Protein 7R63 (pdb70)

CATH classification: 2.60.40.10

Foldseek 3Di:
DKAKAKDFADEEEAQAKIKIKIAIDDPDLLQKKKFKWWADPPDDIGGAKIDHNDPDAIDGPPVQPPQWHWDDDVVRSMIMIIGGRDDQVNWGFMKMAIAGRPDDDPDSVPGPYIHPTGTHGYDNPPPD/DKAWAKDFADEAEQQAKTKIKIAIDDPDLLQKKKWKWWADPPDDIGTAKIDANDPDAIDGDPVQPPQWHWDDDVVRSMIMIIGGNDDQVNWTFMKMAIAGNPDDDDDPVPRPYIHPTHTHGYDND/DKAWAKDWADEAEQQAKIKIKIAIDDPPLLQKKKFKWWADPPGDIGGAWIDANDPDAIDGDPVQPPQWHWDDDVVRSMIMIIGGRDDQVPFTFMKMAIAGRVDDDDDPVPRPYIHPTGGHGYDNPCVVPD/DKAWAKDFAAEEEQQAKTKIKIAIDDPDLLQKKKWKWWADPPGDIGTAWIDHNDPDAIDGDPVQPPQWHWDDDVVRSMIMIIGGNDDQVNWTFMKMAIAGNPDDDPDPVPRPYIHPTGTHGYDNDDGDDD

B-factor: mean 37.01, std 14.32, range [17.9, 124.58]

Sequence (513 aa):
QVQLQESGGGLVQTGGSLRLSCKASGRAFARYDLAWSRQAPGKQREFVASIGVTRNPPYYSGSVKGRFTVSRDNAKETVYLQMNDLKPEDSAVYYCAAKDASVTVATIEDYPYWGRGTQVTVSSENLYQVQLQESGGGLVQTGGSLRLSCKASGRAFARYDLAWSRQAPGKQREFVASIGVTRNPPYYSGSVKGRFTVSRDNAKETVYLQMNDDLKPEDSAVYYCAAKDASVTVATIEDYPYWGRGTQVTVSSEQVQLQESGGGLVQTGGSLRLSCKASGRAFARYDLAWSRQAPGKQREFVASIGVTRNPPYYSGSVKGRFTVSRDNAKETVYLQMNDLKPEDSAVYYCAAKDASVTVATIEDYPYWGRGTQVTVSSENLYFQQVQLQESGGGLVQTGGSLRLSCKASGRAFARYDLAWSRQAPGKQREFVASIGVTRNPPYYSGSVKGRFTVSRDNAKETVYLQMNDLKPEDSAVYYCAAKDASVTVATIEDYPYWGRGTQVTVSSENLYFQ

Nearest PDB structures (foldseek):
  7r63-assembly2_B  TM=1.004E+00  e=4.315E-25  Lama glama
  4qlr-assembly1_A  TM=9.001E-01  e=5.829E-18  Lama glama
  4uu9-assembly2_H  TM=8.725E-01  e=6.731E-17  Homo sapiens
  7rxj-assembly2_H  TM=9.222E-01  e=9.151E-16  Homo sapiens
  7u2d-assembly1_H  TM=9.060E-01  e=1.077E-15  Homo sapiens

Secondary structure (DSSP, 8-state):
-EEEEEE--EEEETT--EEEEEEEEES-GGGEEEEEEEE-TTS--EEEEEE-SSSPPPEEETTTTTSEEEEEETTTTEEEEEE-S--GGG-EEEEEEEEETT---SSGGG-SEE---EEEEEE-S---/-EEEEEE--EEEETT--EEEEEEEEES-GGGEEEEEEEE-TTS--EEEEEE-SSSSPPEE-TTTTTTEEEEEETTTTEEEEEE-S--GGG-EEEEEEEEETT---SSGGG-SEE---EEEEEE--/-EEEEEE--EEEETT--EEEEEEEEES-GGGEEEEEEEE-TTS--EEEEEE-SSSSPPEE-TTTTTTEEEEEETTTTEEEEEE-S--GGG-EEEEEEEEETT---SSGGG-SEE---EEEEEE--GGGT-/--EEEEE--EEEETT--EEEEEEEESS-GGGEEEEEEEE-TTS--EEEEEE-SSSSPPEEETTTTTTEEEEEEGGGTEEEEEE-S--GGG-EEEEEEEEETT---SSGGG-SEE---EEEEEESS--S--

Radius of gyration: 26.01 Å; Cα contacts (8 Å, |Δi|>4): 1306; chains: 4; bounding box: 62×55×73 Å

Solvent-accessible surface area: 25889 Å² total; per-residue (Å²): 158,10,138,19,93,5,61,37,31,32,94,24,73,53,49,24,53,30,144,0,28,0,100,2,53,25,199,57,10,49,30,21,23,0,2,1,2,18,61,30,129,94,146,159,56,56,24,0,0,14,22,30,39,50,234,71,40,26,77,2,3,20,45,1,42,35,33,0,60,4,48,47,47,69,100,126,60,12,0,38,0,56,0,51,87,1,78,60,122,1,30,2,44,0,36,0,0,0,18,42,27,24,34,65,44,78,60,28,85,69,18,85,47,68,10,177,9,19,92,0,51,7,20,70,117,110,110,108,146,6,139,17,98,13,42,39,32,35,136,24,135,50,47,26,52,33,140,0,16,0,108,11,72,38,190,28,4,56,120,15,22,0,4,1,4,17,39,25,128,91,147,102,24,71,60,0,0,13,20,31,61,85,240,105,108,39,159,69,21,56,63,1,150,82,33,5,74,3,48,48,42,62,103,142,55,5,0,31,0,60,0,52,89,2,84,67,136,1,25,2,46,0,9,0,2,0,20,30,39,96,75,103,36,14,28,42,29,37,25,78,54,35,2,91,16,18,91,0,51,8,30,82,193,59,6,48,10,111,13,57,41,30,33,88,24,67,54,51,25,52,29,145,0,28,0,106,1,27,26,111,24,8,52,105,18,22,0,1,0,1,12,73,18,116,91,143,160,54,67,65,0,0,14,24,29,65,72,212,98,104,39,156,71,19,56,56,2,151,84,39,5,74,3,50,48,46,66,94,132,53,11,0,38,0,59,0,52,91,2,88,56,120,1,21,2,42,0,32,0,0,0,18,45,37,99,71,131,46,101,72,32,80,74,23,50,40,9,3,134,15,18,95,0,52,5,18,69,91,94,150,132,54,192,170,10,140,15,122,12,48,39,33,30,55,24,112,52,51,23,50,31,146,0,19,0,118,8,70,39,216,61,11,53,140,20,25,1,0,1,1,16,36,20,25,18,77,114,68,54,24,0,0,14,23,31,52,97,246,98,44,25,93,3,2,19,48,1,41,43,31,0,60,4,48,49,43,68,97,134,66,5,0,46,0,48,0,53,89,2,81,31,100,2,7,1,41,0,36,0,0,0,16,52,33,95,70,74,35,54,19,36,72,58,25,81,53,62,7,218,20,18,74,0,4,5,5,83,149,82,27,190,116,222

Structure (mmCIF, N/CA/C/O backbone):
data_7R63
#
_entry.id   7R63
#
_cell.length_a   77.745
_cell.length_b   82.474
_cell.length_c   170.700
_cell.angle_alpha   90.000
_cell.angle_beta   90.000
_cell.angle_gamma   90.000
#
_symmetry.space_group_name_H-M   'C 2 2 21'
#
loop_
_entity.id
_entity.type
_entity.pdbx_description
1 polymer 'Nanobody Nb82'
2 non-polymer 'SULFATE ION'
3 non-polymer 2-(2-METHOXYETHOXY)ETHANOL
4 non-polymer 'SODIUM ION'
5 non-polymer 'CHLORIDE ION'
6 water water
#
loop_
_atom_site.group_PDB
_atom_site.id
_atom_site.type_symbol
_atom_site.label_atom_id
_atom_site.label_alt_id
_atom_site.label_comp_id
_atom_site.label_asym_id
_atom_site.label_entity_id
_atom_site.label_seq_id
_atom_site.pdbx_PDB_ins_code
_atom_site.Cartn_x
_atom_site.Cartn_y
_atom_site.Cartn_z
_atom_site.occupancy
_atom_site.B_iso_or_equiv
_atom_site.auth_seq_id
_atom_site.auth_comp_id
_atom_site.auth_asym_id
_atom_site.auth_atom_id
_atom_site.pdbx_PDB_model_num
ATOM 1 N N . GLN A 1 1 ? 44.707 16.083 -36.590 1.00 62.50 1 GLN A N 1
ATOM 2 C CA . GLN A 1 1 ? 44.173 15.322 -37.750 1.00 61.61 1 GLN A CA 1
ATOM 3 C C . GLN A 1 1 ? 43.562 14.006 -37.270 1.00 55.37 1 GLN A C 1
ATOM 4 O O . GLN A 1 1 ? 44.307 13.169 -36.730 1.00 48.66 1 GLN A O 1
ATOM 10 N N . VAL A 1 2 ? 42.245 13.849 -37.441 1.00 52.02 2 VAL A N 1
ATOM 11 C CA . VAL A 1 2 ? 41.487 12.674 -36.919 1.00 44.21 2 VAL A CA 1
ATOM 12 C C . VAL A 1 2 ? 40.538 12.182 -38.014 1.00 37.67 2 VAL A C 1
ATOM 13 O O . VAL A 1 2 ? 39.946 13.013 -38.709 1.00 35.74 2 VAL A O 1
ATOM 17 N N . GLN A 1 3 ? 40.461 10.866 -38.174 1.00 34.55 3 GLN A N 1
ATOM 18 C CA . GLN A 1 3 ? 39.501 10.166 -39.056 1.00 38.93 3 GLN A CA 1
ATOM 19 C C . GLN A 1 3 ? 38.416 9.515 -38.201 1.00 33.79 3 GLN A C 1
ATOM 20 O O . GLN A 1 3 ? 38.760 8.903 -37.197 1.00 35.61 3 GLN A O 1
ATOM 26 N N . LEU A 1 4 ? 37.171 9.583 -38.650 1.00 33.40 4 LEU A N 1
ATOM 27 C CA . LEU A 1 4 ? 36.000 9.143 -37.854 1.00 31.79 4 LEU A CA 1
ATOM 28 C C . LEU A 1 4 ? 35.248 8.093 -38.658 1.00 29.29 4 LEU A C 1
ATOM 29 O O . LEU A 1 4 ? 35.180 8.239 -39.858 1.00 26.94 4 LEU A O 1
ATOM 34 N N . GLN A 1 5 ? 34.762 7.061 -37.996 1.00 28.74 5 GLN A N 1
ATOM 35 C CA . GLN A 1 5 ? 33.922 6.030 -38.625 1.00 30.85 5 GLN A CA 1
ATOM 36 C C . GLN A 1 5 ? 32.786 5.659 -37.669 1.00 26.43 5 GLN A C 1
ATOM 37 O O . GLN A 1 5 ? 33.092 5.158 -36.588 1.00 27.17 5 GLN A O 1
ATOM 43 N N . GLU A 1 6 ? 31.543 5.889 -38.103 1.00 27.38 6 GLU A N 1
ATOM 44 C CA . GLU A 1 6 ? 30.307 5.539 -37.343 1.00 25.53 6 GLU A CA 1
ATOM 45 C C . GLU A 1 6 ? 30.030 4.065 -37.617 1.00 24.98 6 GLU A C 1
ATOM 46 O O . GLU A 1 6 ? 30.283 3.601 -38.759 1.00 23.37 6 GLU A O 1
ATOM 52 N N . SER A 1 7 ? 29.500 3.357 -36.630 1.00 25.44 7 SER A N 1
ATOM 53 C CA . SER A 1 7 ? 28.899 2.017 -36.817 1.00 25.82 7 SER 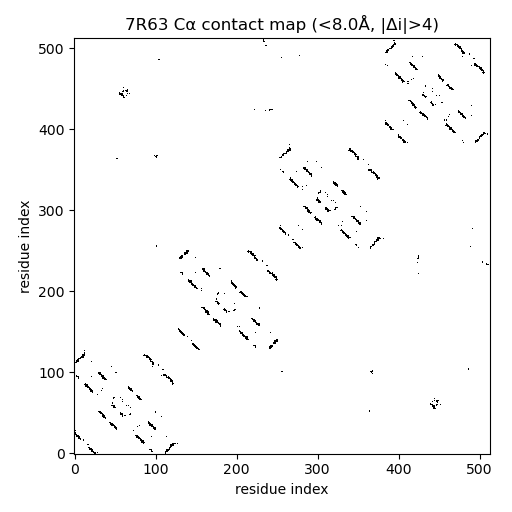A CA 1
ATOM 54 C C . SER A 1 7 ? 27.744 1.877 -35.823 1.00 26.78 7 SER A C 1
ATOM 55 O O . SER A 1 7 ? 27.622 2.771 -34.941 1.00 23.97 7 SER A O 1
ATOM 58 N N . GLY A 1 8 ? 26.917 0.846 -35.987 1.00 23.56 8 GLY A N 1
ATOM 59 C CA . GLY A 1 8 ? 25.831 0.521 -35.028 1.00 23.89 8 GLY A CA 1
ATOM 60 C C . GLY A 1 8 ? 24.455 0.868 -35.566 1.00 24.53 8 GLY A C 1
ATOM 61 O O . GLY A 1 8 ? 23.464 0.670 -34.836 1.00 23.48 8 GLY A O 1
ATOM 62 N N . GLY A 1 9 ? 24.377 1.335 -36.823 1.00 24.58 9 GLY A N 1
ATOM 63 C CA . GLY A 1 9 ? 23.098 1.643 -37.469 1.00 23.64 9 GLY A CA 1
ATOM 64 C C . GLY A 1 9 ? 22.306 0.379 -37.718 1.00 23.77 9 GLY A C 1
ATOM 65 O O . GLY A 1 9 ? 22.810 -0.746 -37.436 1.00 24.07 9 GLY A O 1
ATOM 66 N N . GLY A 1 10 ? 21.102 0.555 -38.245 1.00 23.74 10 GLY A N 1
ATOM 67 C CA . GLY A 1 10 ? 20.215 -0.565 -38.556 1.00 26.70 10 GLY A CA 1
ATOM 68 C C . GLY A 1 10 ? 18.803 -0.131 -38.832 1.00 27.07 10 GLY A C 1
ATOM 69 O O . GLY A 1 10 ? 18.522 1.080 -39.005 1.00 25.47 10 GLY A O 1
ATOM 70 N N . LEU A 1 11 ? 17.942 -1.128 -38.869 1.00 26.43 11 LEU A N 1
ATOM 71 C CA . LEU A 1 11 ? 16.490 -0.995 -39.023 1.00 26.90 11 LEU A CA 1
ATOM 72 C C . LEU A 1 11 ? 15.882 -1.658 -37.790 1.00 26.63 11 LEU A C 1
ATOM 73 O O . LEU A 1 11 ? 16.123 -2.853 -37.545 1.00 27.67 11 LEU A O 1
ATOM 78 N N . VAL A 1 12 ? 15.210 -0.866 -36.985 1.00 24.50 12 VAL A N 1
ATOM 79 C CA . VAL A 1 12 ? 14.798 -1.264 -35.623 1.00 25.66 12 VAL A CA 1
ATOM 80 C C . VAL A 1 12 ? 13.315 -0.923 -35.499 1.00 26.52 12 VAL A C 1
ATOM 81 O O . VAL A 1 12 ? 12.825 0.038 -36.142 1.00 25.63 12 VAL A O 1
ATOM 85 N N . GLN A 1 13 ? 12.600 -1.759 -34.767 1.00 28.35 13 GLN A N 1
ATOM 86 C CA . GLN A 1 13 ? 11.181 -1.532 -34.430 1.00 29.71 13 GLN A CA 1
ATOM 87 C C . GLN A 1 13 ? 11.044 -0.301 -33.519 1.00 29.00 13 GLN A C 1
ATOM 88 O O . GLN A 1 13 ? 11.781 -0.151 -32.524 1.00 28.59 13 GLN A O 1
ATOM 94 N N . THR A 1 14 ? 10.043 0.510 -33.800 1.00 25.74 14 THR A N 1
ATOM 95 C CA . THR A 1 14 ? 9.554 1.599 -32.908 1.00 28.23 14 THR A CA 1
ATOM 96 C C . THR A 1 14 ? 9.579 1.130 -31.456 1.00 28.66 14 THR A C 1
ATOM 97 O O . THR A 1 14 ? 9.145 -0.023 -31.222 1.00 28.15 14 THR A O 1
ATOM 101 N N . GLY A 1 15 ? 10.072 1.984 -30.557 1.00 26.45 15 GLY A N 1
ATOM 102 C CA . GLY A 1 15 ? 10.178 1.708 -29.109 1.00 28.35 15 GLY A CA 1
ATOM 103 C C . GLY A 1 15 ? 11.484 1.025 -28.773 1.00 24.06 15 GLY A C 1
ATOM 104 O O . GLY A 1 15 ? 11.818 0.894 -27.595 1.00 27.60 15 GLY A O 1
ATOM 105 N N . GLY A 1 16 ? 12.191 0.559 -29.784 1.00 23.86 16 GLY A N 1
ATOM 106 C CA . GLY A 1 16 ? 13.491 -0.087 -29.580 1.00 25.31 16 GLY A CA 1
ATOM 107 C C . GLY A 1 16 ? 14.594 0.923 -29.339 1.00 22.55 16 GLY A C 1
ATOM 108 O O . GLY A 1 16 ? 14.321 2.157 -29.269 1.00 20.94 16 GLY A O 1
ATOM 109 N N . SER A 1 17 ? 15.814 0.410 -29.224 1.00 21.11 17 SER A N 1
ATOM 110 C CA . SER A 1 17 ? 17.037 1.178 -28.906 1.00 19.62 17 SER A CA 1
ATOM 111 C C . SER A 1 17 ? 18.133 0.790 -29.910 1.00 22.85 17 SER A C 1
ATOM 112 O O . SER A 1 17 ? 18.061 -0.304 -30.537 1.00 21.93 17 SER A O 1
ATOM 115 N N . LEU A 1 18 ? 19.113 1.671 -30.065 1.00 20.98 18 LEU A N 1
ATOM 116 C CA . LEU A 1 18 ? 20.385 1.388 -30.743 1.00 19.92 18 LEU A CA 1
ATOM 117 C C . LEU A 1 18 ? 21.499 1.964 -29.882 1.00 20.49 18 LEU A C 1
ATOM 118 O O . LEU A 1 18 ? 21.227 2.825 -28.994 1.00 20.56 18 LEU A O 1
ATOM 123 N N . ARG A 1 19 ? 22.730 1.577 -30.169 1.00 19.23 19 ARG A N 1
ATOM 124 C CA . ARG A 1 19 ? 23.887 2.361 -29.675 1.00 19.55 19 ARG A CA 1
ATOM 125 C C . ARG A 1 19 ? 24.875 2.544 -30.816 1.00 20.32 19 ARG A C 1
ATOM 126 O O . ARG A 1 19 ? 25.511 1.559 -31.240 1.00 19.90 19 ARG A O 1
ATOM 134 N N . LEU A 1 20 ? 24.941 3.751 -31.332 1.00 19.93 20 LEU A N 1
ATOM 135 C CA . LEU A 1 20 ? 25.940 4.111 -32.361 1.00 22.46 20 LEU A CA 1
ATOM 136 C C . LEU A 1 20 ? 27.294 4.262 -31.677 1.00 20.15 20 LEU A C 1
ATOM 137 O O . LEU A 1 20 ? 27.370 4.782 -30.554 1.00 20.97 20 LEU A O 1
ATOM 142 N N . SER A 1 21 ? 28.349 3.904 -32.372 1.00 21.95 21 SER A N 1
ATOM 143 C CA . SER A 1 21 ? 29.716 4.224 -31.917 1.00 23.81 21 SER A CA 1
ATOM 144 C C . SER A 1 21 ? 30.433 4.959 -33.034 1.00 27.53 21 SER A C 1
ATOM 145 O O . SER A 1 21 ? 30.057 4.819 -34.243 1.00 24.64 21 SER A O 1
ATOM 148 N N . CYS A 1 22 ? 31.338 5.835 -32.624 1.00 25.00 22 CYS A N 1
ATOM 149 C CA . CYS A 1 22 ? 32.126 6.659 -33.551 1.00 28.20 22 CYS A CA 1
ATOM 150 C C . CYS A 1 22 ? 33.594 6.489 -33.173 1.00 27.15 22 CYS A C 1
ATOM 151 O O . CYS A 1 22 ? 34.001 7.026 -32.133 1.00 27.44 22 CYS A O 1
ATOM 154 N N . LYS A 1 23 ? 34.325 5.698 -33.944 1.00 31.28 23 LYS A N 1
ATOM 155 C CA . LYS A 1 23 ? 35.736 5.353 -33.630 1.00 34.60 23 LYS A CA 1
ATOM 156 C C . LYS A 1 23 ? 36.650 6.386 -34.305 1.00 32.76 23 LYS A C 1
ATOM 157 O O . LYS A 1 23 ? 36.527 6.613 -35.541 1.00 29.63 23 LYS A O 1
ATOM 163 N N . ALA A 1 24 ? 37.540 6.999 -33.531 1.00 34.63 24 ALA A N 1
ATOM 164 C CA . ALA A 1 24 ? 38.512 7.993 -34.032 1.00 37.79 24 ALA A CA 1
ATOM 165 C C . ALA A 1 24 ? 39.857 7.302 -34.287 1.00 38.64 24 ALA A C 1
ATOM 166 O O . ALA A 1 24 ? 40.214 6.391 -33.524 1.00 40.05 24 ALA A O 1
ATOM 168 N N . SER A 1 25 ? 40.558 7.745 -35.329 1.00 41.81 25 SER A N 1
ATOM 169 C CA . SER A 1 25 ? 41.975 7.412 -35.632 1.00 44.20 25 SER A CA 1
ATOM 170 C C . SER A 1 25 ? 42.760 8.716 -35.803 1.00 44.28 25 SER A C 1
ATOM 171 O O . SER A 1 25 ? 42.290 9.618 -36.533 1.00 39.61 25 SER A O 1
ATOM 174 N N . GLY A 1 26 ? 43.919 8.819 -35.146 1.00 47.29 26 GLY A N 1
ATOM 175 C CA . GLY A 1 26 ? 44.711 10.060 -35.122 1.00 46.82 26 GLY A CA 1
ATOM 176 C C . GLY A 1 26 ? 45.186 10.357 -33.720 1.00 50.17 26 GLY A C 1
ATOM 177 O O . GLY A 1 26 ? 44.856 9.574 -32.813 1.00 45.52 26 GLY A O 1
ATOM 178 N N . ARG A 1 27 ? 45.964 11.425 -33.550 1.00 57.94 27 ARG A N 1
ATOM 179 C CA . ARG A 1 27 ? 46.622 11.733 -32.253 1.00 61.18 27 ARG A CA 1
ATOM 180 C C . ARG A 1 27 ? 45.618 12.522 -31.408 1.00 50.41 27 ARG A C 1
ATOM 181 O O . ARG A 1 27 ? 44.797 13.240 -32.010 1.00 47.07 27 ARG A O 1
ATOM 189 N N . ALA A 1 28 ? 45.705 12.360 -30.084 1.00 48.70 28 ALA A N 1
ATOM 190 C CA . ALA A 1 28 ? 45.180 13.266 -29.031 1.00 50.24 28 ALA A CA 1
ATOM 191 C C . ALA A 1 28 ? 43.642 13.243 -29.013 1.00 43.59 28 ALA A C 1
ATOM 192 O O . ALA A 1 28 ? 43.039 14.331 -29.022 1.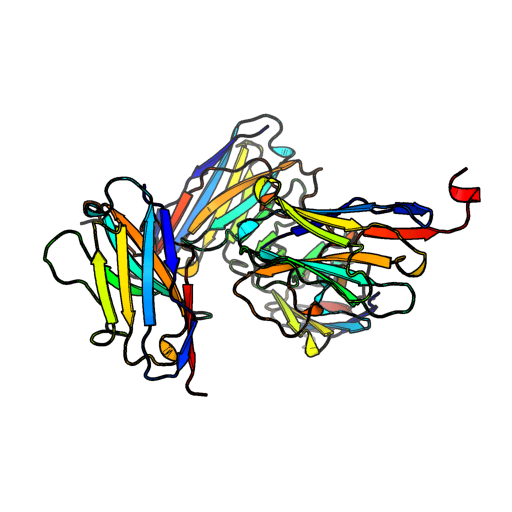00 40.48 28 ALA A O 1
ATOM 194 N N . PHE A 1 29 ? 43.036 12.054 -29.010 1.00 41.31 29 PHE A N 1
ATOM 195 C CA . PHE A 1 29 ? 41.554 11.886 -28.989 1.00 43.95 29 PHE A CA 1
ATOM 196 C C . PHE A 1 29 ? 40.965 12.769 -27.888 1.00 44.84 29 PHE A C 1
ATOM 197 O O . PHE A 1 29 ? 39.903 13.376 -28.118 1.00 41.22 29 PHE A O 1
ATOM 205 N N . ALA A 1 30 ? 41.659 12.844 -26.743 1.00 42.37 30 ALA A N 1
ATOM 206 C CA . ALA A 1 30 ? 41.204 13.522 -25.505 1.00 40.96 30 ALA A CA 1
ATOM 207 C C . ALA A 1 30 ? 41.111 15.040 -25.697 1.00 37.98 30 ALA A C 1
ATOM 208 O O . ALA A 1 30 ? 40.473 15.691 -24.894 1.00 37.58 30 ALA A O 1
ATOM 210 N N . ARG A 1 31 ? 41.651 15.579 -26.774 1.00 38.91 31 ARG A N 1
ATOM 211 C CA . ARG A 1 31 ? 41.621 17.047 -26.975 1.00 38.32 31 ARG A CA 1
ATOM 212 C C . ARG A 1 31 ? 40.521 17.467 -27.959 1.00 37.44 31 ARG A C 1
ATOM 213 O O . ARG A 1 31 ? 40.447 18.639 -28.265 1.00 36.45 31 ARG A O 1
ATOM 221 N N . TYR A 1 32 ? 39.696 16.527 -28.413 1.00 37.68 32 TYR A N 1
ATOM 222 C CA . TYR A 1 32 ? 38.613 16.788 -29.397 1.00 33.27 32 TYR A CA 1
ATOM 223 C C . TYR A 1 32 ? 37.251 16.811 -28.691 1.00 29.70 32 TYR A C 1
ATOM 224 O O . TYR A 1 32 ? 36.998 15.975 -27.877 1.00 27.24 32 TYR A O 1
ATOM 233 N N . ASP A 1 33 ? 36.446 17.821 -28.987 1.00 28.15 33 ASP A N 1
ATOM 234 C CA . ASP A 1 33 ? 34.976 17.807 -28.789 1.00 28.57 33 ASP A CA 1
ATOM 235 C C . ASP A 1 33 ? 34.426 16.923 -29.914 1.00 27.26 33 ASP A C 1
ATOM 236 O O . ASP A 1 33 ? 35.020 16.899 -31.023 1.00 26.87 33 ASP A O 1
ATOM 241 N N . LEU A 1 34 ? 33.365 16.194 -29.626 1.00 27.11 34 LEU A N 1
ATOM 242 C CA . LEU A 1 34 ? 32.702 15.316 -30.603 1.00 25.83 34 LEU A CA 1
ATOM 243 C C . LEU A 1 34 ? 31.200 15.584 -30.554 1.00 27.61 34 LEU A C 1
ATOM 244 O O . LEU A 1 34 ? 30.646 15.796 -29.460 1.00 22.53 34 LEU A O 1
ATOM 249 N N . ALA A 1 35 ? 30.574 15.570 -31.722 1.00 22.85 35 ALA A N 1
ATOM 250 C CA . ALA A 1 35 ? 29.161 15.939 -31.875 1.00 23.05 35 ALA A CA 1
ATOM 251 C C . ALA A 1 35 ? 28.505 14.900 -32.790 1.00 22.61 35 ALA A C 1
ATOM 252 O O . ALA A 1 35 ? 29.138 14.454 -33.794 1.00 23.96 35 ALA A O 1
ATOM 254 N N . TRP A 1 36 ? 27.298 14.538 -32.420 1.00 21.39 36 TRP A N 1
ATOM 255 C CA . TRP A 1 36 ? 26.372 13.726 -33.241 1.00 20.80 36 TRP A CA 1
ATOM 256 C C . TRP A 1 36 ? 25.355 14.654 -33.884 1.00 21.66 36 TRP A C 1
ATOM 257 O O . TRP A 1 36 ? 24.873 15.606 -33.214 1.00 21.52 36 TRP A O 1
ATOM 268 N N . SER A 1 37 ? 25.144 14.353 -35.142 1.00 20.41 37 SER A N 1
ATOM 269 C CA . SER A 1 37 ? 24.241 15.045 -36.068 1.00 21.56 37 SER A CA 1
ATOM 270 C C . SER A 1 37 ? 23.397 14.017 -36.823 1.00 20.87 37 SER A C 1
ATOM 271 O O . SER A 1 37 ? 23.806 12.876 -36.918 1.00 22.86 37 SER A O 1
ATOM 274 N N . ARG A 1 38 ? 22.241 14.431 -37.318 1.00 21.43 38 ARG A N 1
ATOM 275 C CA . ARG A 1 38 ? 21.415 13.503 -38.119 1.00 22.18 38 ARG A CA 1
ATOM 276 C C . ARG A 1 38 ? 20.806 14.237 -39.308 1.00 22.85 38 ARG A C 1
ATOM 277 O O . ARG A 1 38 ? 20.493 15.401 -39.166 1.00 23.91 38 ARG A O 1
ATOM 285 N N . GLN A 1 39 ? 20.656 13.533 -40.423 1.00 22.29 39 GLN A N 1
ATOM 286 C CA . GLN A 1 39 ? 20.070 14.126 -41.638 1.00 25.42 39 GLN A CA 1
ATOM 287 C C . GLN A 1 39 ? 19.070 13.163 -42.265 1.00 25.76 39 GLN A C 1
ATOM 288 O O . GLN A 1 39 ? 19.456 12.083 -42.629 1.00 24.40 39 GLN A O 1
ATOM 294 N N . ALA A 1 40 ? 17.827 13.597 -42.323 1.00 27.60 40 ALA A N 1
ATOM 295 C CA . ALA A 1 40 ? 16.748 12.878 -43.029 1.00 30.39 40 ALA A CA 1
ATOM 296 C C . ALA A 1 40 ? 16.722 13.334 -44.492 1.00 34.60 40 ALA A C 1
ATOM 297 O O . ALA A 1 40 ? 17.083 14.471 -44.830 1.00 30.20 40 ALA A O 1
ATOM 299 N N . PRO A 1 41 ? 16.317 12.449 -45.432 1.00 38.62 41 PRO A N 1
ATOM 300 C CA . PRO A 1 41 ? 16.232 12.832 -46.847 1.00 41.57 41 PRO A CA 1
ATOM 301 C C . PRO A 1 41 ? 15.474 14.164 -47.033 1.00 36.36 41 PRO A C 1
ATOM 302 O O . PRO A 1 41 ? 14.470 14.392 -46.372 1.00 35.69 41 PRO A O 1
ATOM 306 N N . GLY A 1 42 ? 16.018 15.065 -47.861 1.00 41.84 42 GLY A N 1
ATOM 307 C CA . GLY A 1 42 ? 15.420 16.381 -48.176 1.00 39.97 42 GLY A CA 1
ATOM 308 C C . GLY A 1 42 ? 15.410 17.332 -47.000 1.00 40.09 42 GLY A C 1
ATOM 309 O O . GLY A 1 42 ? 14.562 18.262 -46.968 1.00 36.61 42 GLY A O 1
ATOM 310 N N . LYS A 1 43 ? 16.172 17.034 -45.960 1.00 37.77 43 LYS A N 1
ATOM 311 C CA . LYS A 1 43 ? 16.121 17.950 -44.797 1.00 35.16 43 LYS A CA 1
ATOM 312 C C . LYS A 1 43 ? 17.511 18.431 -44.418 1.00 31.01 43 LYS A C 1
ATOM 313 O O . LYS A 1 43 ? 18.451 17.843 -44.835 1.00 28.99 43 LYS A O 1
ATOM 319 N N . GLN A 1 44 ? 17.570 19.539 -43.702 1.00 31.44 44 GLN A N 1
ATOM 320 C CA . GLN A 1 44 ? 18.843 20.079 -43.197 1.00 32.19 44 GLN A CA 1
ATOM 321 C C . GLN A 1 44 ? 19.394 19.116 -42.148 1.00 28.96 44 GLN A C 1
ATOM 322 O O . GLN A 1 44 ? 18.621 18.546 -41.401 1.00 28.23 44 GLN A O 1
ATOM 328 N N . ARG A 1 45 ? 20.702 18.954 -42.134 1.00 26.08 45 ARG A N 1
ATOM 329 C CA . ARG A 1 45 ? 21.368 18.133 -41.109 1.00 29.30 45 ARG A CA 1
ATOM 330 C C . ARG A 1 45 ? 21.151 18.846 -39.770 1.00 28.63 45 ARG A C 1
ATOM 331 O O . ARG A 1 45 ? 21.308 20.056 -39.743 1.00 29.21 45 ARG A O 1
ATOM 339 N N . GLU A 1 46 ? 20.831 18.120 -38.704 1.00 27.76 46 GLU A N 1
ATOM 340 C CA . GLU A 1 46 ? 20.505 18.781 -37.416 1.00 26.56 46 GLU A CA 1
ATOM 341 C C . GLU A 1 46 ? 21.332 18.237 -36.248 1.00 26.26 46 GLU A C 1
ATOM 342 O O . GLU A 1 46 ? 21.709 17.085 -36.267 1.00 23.89 46 GLU A O 1
ATOM 348 N N . PHE A 1 47 ? 21.597 19.105 -35.284 1.00 22.94 47 PHE A N 1
ATOM 349 C CA . PHE A 1 47 ? 22.353 18.742 -34.069 1.00 23.06 47 PHE A CA 1
ATOM 350 C C . PHE A 1 47 ? 21.569 17.696 -33.274 1.00 19.90 47 PHE A C 1
ATOM 351 O O . PHE A 1 47 ? 20.392 17.783 -33.198 1.00 19.89 47 PHE A O 1
ATOM 359 N N . VAL A 1 48 ? 22.268 16.698 -32.770 1.00 20.05 48 VAL A N 1
ATOM 360 C CA . VAL A 1 48 ? 21.655 15.714 -31.831 1.00 19.26 48 VAL A CA 1
ATOM 361 C C . VAL A 1 48 ? 22.274 15.872 -30.439 1.00 21.07 48 VAL A C 1
ATOM 362 O O . VAL A 1 48 ? 21.509 16.079 -29.467 1.00 19.36 48 VAL A O 1
ATOM 366 N N . ALA A 1 49 ? 23.593 15.693 -30.317 1.00 18.88 49 ALA A N 1
ATOM 367 C CA . ALA A 1 49 ? 24.263 15.640 -28.997 1.00 20.39 49 ALA A CA 1
ATOM 368 C C . ALA A 1 49 ? 25.749 15.981 -29.148 1.00 22.10 49 ALA A C 1
ATOM 369 O O . ALA A 1 49 ? 26.308 15.743 -30.221 1.00 23.31 49 ALA A O 1
ATOM 371 N N . SER A 1 50 ? 26.353 16.599 -28.138 1.00 21.36 50 SER A N 1
ATOM 372 C CA . SER A 1 50 ? 27.804 16.904 -28.157 1.00 22.28 50 SER A CA 1
ATOM 373 C C . SER A 1 50 ? 28.413 16.611 -26.792 1.00 24.24 50 SER A C 1
ATOM 374 O O . SER A 1 50 ? 27.693 16.730 -25.739 1.00 21.17 50 SER A O 1
ATOM 377 N N . ILE A 1 51 ? 29.686 16.231 -26.805 1.00 22.09 51 ILE A N 1
ATOM 378 C CA . ILE A 1 51 ? 30.404 15.901 -25.558 1.00 23.61 51 ILE A CA 1
ATOM 379 C C . ILE A 1 51 ? 31.782 16.549 -25.658 1.00 27.61 51 ILE A C 1
ATOM 380 O O . ILE A 1 51 ? 32.424 16.507 -26.748 1.00 24.88 51 ILE A O 1
ATOM 385 N N . GLY A 1 52 ? 32.200 17.131 -24.539 1.00 26.63 52 GLY A N 1
ATOM 386 C CA . GLY A 1 52 ? 33.446 17.900 -24.455 1.00 32.93 52 GLY A CA 1
ATOM 387 C C . GLY A 1 52 ? 34.530 17.084 -23.802 1.00 30.60 52 GLY A C 1
ATOM 388 O O . GLY A 1 52 ? 34.399 15.857 -23.686 1.00 31.14 52 GLY A O 1
ATOM 389 N N . VAL A 1 53 ? 35.591 17.753 -23.378 1.00 32.41 53 VAL A N 1
ATOM 390 C CA . VAL A 1 53 ? 36.791 17.045 -22.863 1.00 34.08 53 VAL A CA 1
ATOM 391 C C . VAL A 1 53 ? 36.913 17.270 -21.353 1.00 40.64 53 VAL A C 1
ATOM 392 O O . VAL A 1 53 ? 37.902 16.771 -20.792 1.00 39.21 53 VAL A O 1
ATOM 396 N N . THR A 1 54 ? 35.976 18.005 -20.739 1.00 42.54 54 THR A N 1
ATOM 397 C CA . THR A 1 54 ? 36.002 18.358 -19.288 1.00 49.41 54 THR A CA 1
ATOM 398 C C . THR A 1 54 ? 35.025 17.435 -18.556 1.00 48.59 54 THR A C 1
ATOM 399 O O . THR A 1 54 ? 34.585 16.424 -19.153 1.00 48.62 54 THR A O 1
ATOM 403 N N . ARG A 1 55 ? 34.706 17.747 -17.304 1.00 49.95 55 ARG A N 1
ATOM 404 C CA . ARG A 1 55 ? 33.768 16.921 -16.502 1.00 55.49 55 ARG A CA 1
ATOM 405 C C . ARG A 1 55 ? 32.316 17.198 -16.939 1.00 48.71 55 ARG A C 1
ATOM 406 O O . ARG A 1 55 ? 31.430 16.448 -16.522 1.00 51.99 55 ARG A O 1
ATOM 414 N N . ASN A 1 56 ? 32.085 18.233 -17.753 1.00 41.00 56 ASN A N 1
ATOM 415 C CA . ASN A 1 56 ? 30.778 18.919 -17.870 1.00 42.62 56 ASN A CA 1
ATOM 416 C C . ASN A 1 56 ? 29.778 17.969 -18.521 1.00 35.45 56 ASN A C 1
ATOM 417 O O . ASN A 1 56 ? 30.163 17.151 -19.346 1.00 32.74 56 ASN A O 1
ATOM 422 N N . PRO A 1 57 ? 28.479 18.079 -18.168 1.00 31.14 57 PRO A N 1
ATOM 423 C CA . PRO A 1 57 ? 27.430 17.294 -18.809 1.00 30.58 57 PRO A CA 1
ATOM 424 C C . PRO A 1 57 ? 27.423 17.574 -20.311 1.00 25.88 57 PRO A C 1
ATOM 425 O O . PRO A 1 57 ? 27.740 18.678 -20.770 1.00 27.06 57 PRO A O 1
ATOM 429 N N . PRO A 1 58 ? 27.116 16.565 -21.141 1.00 25.11 58 PRO A N 1
ATOM 430 C CA . PRO A 1 58 ? 26.912 16.795 -22.571 1.00 22.94 58 PRO A CA 1
ATOM 431 C C . PRO A 1 58 ? 25.680 17.667 -22.854 1.00 23.10 58 PRO A C 1
ATOM 432 O O . PRO A 1 58 ? 24.888 17.986 -21.949 1.00 21.67 58 PRO A O 1
ATOM 436 N N . TYR A 1 59 ? 25.577 18.095 -24.111 1.00 22.62 59 TYR A N 1
ATOM 437 C CA . TYR A 1 59 ? 24.445 18.871 -24.656 1.00 24.01 59 TYR A CA 1
ATOM 438 C C . TYR A 1 59 ? 23.585 17.993 -25.563 1.00 22.31 59 TYR A C 1
ATOM 439 O O . TYR A 1 59 ? 24.135 17.214 -26.308 1.00 20.98 59 TYR A O 1
ATOM 448 N N . TYR A 1 60 ? 22.278 18.220 -25.555 1.00 18.92 60 TYR A N 1
ATOM 449 C CA . TYR A 1 60 ? 21.289 17.439 -26.330 1.00 19.05 60 TYR A CA 1
ATOM 450 C C . TYR A 1 60 ? 20.371 18.406 -27.064 1.00 19.15 60 TYR A C 1
ATOM 451 O O . TYR A 1 60 ? 19.930 19.418 -26.491 1.00 21.36 60 TYR A O 1
ATOM 460 N N . SER A 1 61 ? 20.023 18.061 -28.287 1.00 19.40 61 SER A N 1
ATOM 461 C CA . SER A 1 61 ? 18.843 18.645 -28.940 1.00 19.40 61 SER A CA 1
ATOM 462 C C . SER A 1 61 ? 17.573 18.379 -28.092 1.00 19.22 61 SER A C 1
ATOM 463 O O . SER A 1 61 ? 17.358 17.262 -27.620 1.00 19.11 61 SER A O 1
ATOM 466 N N . GLY A 1 62 ? 16.702 19.368 -28.019 1.00 19.84 62 GLY A N 1
ATOM 467 C CA . GLY A 1 62 ? 15.308 19.255 -27.536 1.00 21.41 62 GLY A CA 1
ATOM 468 C C . GLY A 1 62 ? 14.533 18.136 -28.216 1.00 23.02 62 GLY A C 1
ATOM 469 O O . GLY A 1 62 ? 13.688 17.528 -27.528 1.00 22.45 62 GLY A O 1
ATOM 470 N N . SER A 1 63 ? 14.807 17.844 -29.497 1.00 22.49 63 SER A N 1
ATOM 471 C CA . SER A 1 63 ? 14.147 16.741 -30.255 1.00 27.43 63 SER A CA 1
ATOM 472 C C . SER A 1 63 ? 14.427 15.369 -29.648 1.00 27.92 63 SER A C 1
ATOM 473 O O . SER A 1 63 ? 13.595 14.476 -29.867 1.00 30.80 63 SER A O 1
ATOM 476 N N . VAL A 1 64 ? 15.505 15.169 -28.895 1.00 22.20 64 VAL A N 1
ATOM 477 C CA . VAL A 1 64 ? 15.800 13.792 -28.390 1.00 26.68 64 VAL A CA 1
ATOM 478 C C . VAL A 1 64 ? 15.637 13.735 -26.862 1.00 34.52 64 VAL A C 1
ATOM 479 O O . VAL A 1 64 ? 15.581 12.608 -26.293 1.00 32.00 64 VAL A O 1
ATOM 483 N N . LYS A 1 65 ? 15.382 14.895 -26.257 1.00 34.32 65 LYS A N 1
ATOM 484 C CA . LYS A 1 65 ? 15.666 15.197 -24.821 1.00 40.75 65 LYS A CA 1
ATOM 485 C C . LYS A 1 65 ? 15.551 13.968 -23.935 1.00 31.51 65 LYS A C 1
ATOM 486 O O . LYS A 1 65 ? 14.524 13.422 -23.841 1.00 28.75 65 LYS A O 1
ATOM 492 N N . GLY A 1 66 ? 16.546 13.508 -23.230 1.00 41.05 66 GLY A N 1
ATOM 493 C CA . GLY A 1 66 ? 16.236 12.430 -22.273 1.00 31.13 66 GLY A CA 1
ATOM 494 C C . GLY A 1 66 ? 16.247 11.029 -22.873 1.00 26.53 66 GLY A C 1
ATOM 495 O O . GLY A 1 66 ? 16.526 10.115 -22.124 1.00 28.56 66 GLY A O 1
ATOM 496 N N . ARG A 1 67 ? 15.971 10.852 -24.154 1.00 22.27 67 ARG A N 1
ATOM 497 C CA . ARG A 1 67 ? 15.922 9.521 -24.787 1.00 23.49 67 ARG A CA 1
ATOM 498 C C . ARG A 1 67 ? 17.348 9.089 -25.122 1.00 22.13 67 ARG A C 1
ATOM 499 O O . ARG A 1 67 ? 17.571 7.872 -25.282 1.00 21.21 67 ARG A O 1
ATOM 507 N N . PHE A 1 68 ? 18.231 10.053 -25.380 1.00 20.32 68 PHE A N 1
ATOM 508 C CA . PHE A 1 68 ? 19.570 9.817 -25.962 1.00 18.96 68 PHE A CA 1
ATOM 509 C C . PHE A 1 68 ? 20.622 10.099 -24.902 1.00 21.45 68 PHE A C 1
ATOM 510 O O . PHE A 1 68 ? 20.439 11.027 -24.064 1.00 20.03 68 PHE A O 1
ATOM 518 N N . THR A 1 69 ? 21.748 9.373 -24.973 1.00 19.82 69 THR A N 1
ATOM 519 C CA . THR A 1 69 ? 22.916 9.604 -24.087 1.00 22.16 69 THR A CA 1
ATOM 520 C C . THR A 1 69 ? 24.206 9.498 -24.910 1.00 21.66 69 THR A C 1
ATOM 521 O O . THR A 1 69 ? 24.456 8.449 -25.522 1.00 20.85 69 THR A O 1
ATOM 525 N N . VAL A 1 70 ? 24.987 10.555 -24.912 1.00 21.62 70 VAL A N 1
ATOM 526 C CA . VAL A 1 70 ? 26.324 10.565 -25.560 1.00 21.94 70 VAL A CA 1
ATOM 527 C C . VAL A 1 70 ? 27.331 10.349 -24.438 1.00 23.80 70 VAL A C 1
ATOM 528 O O . VAL A 1 70 ? 27.159 10.928 -23.339 1.00 20.74 70 VAL A O 1
ATOM 532 N N . SER A 1 71 ? 28.347 9.553 -24.741 1.00 23.36 71 SER A N 1
ATOM 533 C CA . SER A 1 71 ? 29.424 9.197 -23.795 1.00 24.20 71 SER A CA 1
ATOM 534 C C . SER A 1 71 ? 30.701 8.953 -24.586 1.00 27.06 71 SER A C 1
ATOM 535 O O . SER A 1 71 ? 30.625 8.778 -25.815 1.00 25.50 71 SER A O 1
ATOM 538 N N . ARG A 1 72 ? 31.842 9.022 -23.908 1.00 28.30 72 ARG A N 1
ATOM 539 C CA . ARG A 1 72 ? 33.157 8.845 -24.576 1.00 31.11 72 ARG A CA 1
ATOM 540 C C . ARG A 1 72 ? 34.021 7.913 -23.733 1.00 33.45 72 ARG A C 1
ATOM 541 O O . ARG A 1 72 ? 33.892 7.928 -22.486 1.00 26.49 72 ARG A O 1
ATOM 549 N N . ASP A 1 73 ? 34.783 7.061 -24.427 1.00 34.12 73 ASP A N 1
ATOM 550 C CA . ASP A 1 73 ? 35.808 6.179 -23.817 1.00 34.54 73 ASP A CA 1
ATOM 551 C C . ASP A 1 73 ? 37.132 6.583 -24.480 1.00 37.79 73 ASP A C 1
ATOM 552 O O . ASP A 1 73 ? 37.331 6.255 -25.672 1.00 33.66 73 ASP A O 1
ATOM 557 N N . ASN A 1 74 ? 37.919 7.392 -23.767 1.00 36.01 74 ASN A N 1
ATOM 558 C CA . ASN A 1 74 ? 39.142 8.055 -24.292 1.00 40.17 74 ASN A CA 1
ATOM 559 C C . ASN A 1 74 ? 40.202 6.983 -24.585 1.00 40.49 74 ASN A C 1
ATOM 560 O O . ASN A 1 74 ? 40.850 7.078 -25.643 1.00 40.60 74 ASN A O 1
ATOM 565 N N . ALA A 1 75 ? 40.295 5.962 -23.730 1.00 46.54 75 ALA A N 1
ATOM 566 C CA . ALA A 1 75 ? 41.139 4.759 -23.932 1.00 49.36 75 ALA A CA 1
ATOM 567 C C . ALA A 1 75 ? 40.784 4.059 -25.254 1.00 49.79 75 ALA A C 1
ATOM 568 O O . ALA A 1 75 ? 41.720 3.575 -25.912 1.00 46.56 75 ALA A O 1
ATOM 570 N N . LYS A 1 76 ? 39.502 4.019 -25.655 1.00 43.60 76 LYS A N 1
ATOM 571 C CA . LYS A 1 76 ? 39.054 3.296 -26.874 1.00 40.26 76 LYS A CA 1
ATOM 572 C C . LYS A 1 76 ? 38.937 4.257 -28.065 1.00 34.98 76 LYS A C 1
ATOM 573 O O . LYS A 1 76 ? 38.598 3.791 -29.145 1.00 36.15 76 LYS A O 1
ATOM 579 N N . GLU A 1 77 ? 39.224 5.537 -27.875 1.00 30.65 77 GLU A N 1
ATOM 580 C CA . GLU A 1 77 ? 39.124 6.594 -28.909 1.00 33.67 77 GLU A CA 1
ATOM 581 C C . GLU A 1 77 ? 37.744 6.467 -29.569 1.00 31.68 77 GLU A C 1
ATOM 582 O O . GLU A 1 77 ? 37.645 6.623 -30.806 1.00 31.47 77 GLU A O 1
ATOM 588 N N . THR A 1 78 ? 36.710 6.242 -28.754 1.00 28.58 78 THR A N 1
ATOM 589 C CA . THR A 1 78 ? 35.321 5.969 -29.210 1.00 29.72 78 THR A CA 1
ATOM 590 C C . THR A 1 78 ? 34.346 6.893 -28.466 1.00 28.20 78 THR A C 1
ATOM 591 O O . THR A 1 78 ? 34.435 6.979 -27.204 1.00 26.68 78 THR A O 1
ATOM 595 N N . VAL A 1 79 ? 33.412 7.498 -29.206 1.00 28.41 79 VAL A N 1
ATOM 596 C CA . VAL A 1 79 ? 32.230 8.200 -28.622 1.00 27.71 79 VAL A CA 1
ATOM 597 C C . VAL A 1 79 ? 30.996 7.357 -28.973 1.00 27.52 79 VAL A C 1
ATOM 598 O O . VAL A 1 79 ? 30.990 6.774 -30.069 1.00 24.07 79 VAL A O 1
ATOM 602 N N . TYR A 1 80 ? 30.012 7.274 -28.069 1.00 24.35 80 TYR A N 1
ATOM 603 C CA . TYR A 1 80 ? 28.779 6.472 -28.248 1.00 23.68 80 TYR A CA 1
ATOM 604 C C . TYR A 1 80 ? 27.537 7.365 -28.186 1.00 22.66 80 TYR A C 1
ATOM 605 O O . TYR A 1 80 ? 27.533 8.461 -27.566 1.00 20.98 80 TYR A O 1
ATOM 614 N N . LEU A 1 81 ? 26.494 6.899 -28.842 1.00 19.63 81 LEU A N 1
ATOM 615 C CA . LEU A 1 81 ? 25.161 7.519 -28.789 1.00 18.95 81 LEU A CA 1
ATOM 616 C C . LEU A 1 81 ? 24.150 6.389 -28.549 1.00 19.50 81 LEU A C 1
ATOM 617 O O . LEU A 1 81 ? 23.830 5.648 -29.500 1.00 20.33 81 LEU A O 1
ATOM 622 N N . GLN A 1 82 ? 23.783 6.202 -27.286 1.00 18.59 82 GLN A N 1
ATOM 623 C CA . GLN A 1 82 ? 22.691 5.304 -26.863 1.00 19.21 82 GLN A CA 1
ATOM 624 C C . GLN A 1 82 ? 21.396 6.024 -27.241 1.00 19.31 82 GLN A C 1
ATOM 625 O O . GLN A 1 82 ? 21.213 7.201 -26.815 1.00 20.12 82 GLN A O 1
ATOM 631 N N . MET A 1 83 ? 20.536 5.368 -27.987 1.00 21.82 83 MET A N 1
ATOM 632 C CA . MET A 1 83 ? 19.254 5.954 -28.479 1.00 22.92 83 MET A CA 1
ATOM 633 C C . MET A 1 83 ? 18.099 5.046 -28.026 1.00 22.75 83 MET A C 1
ATOM 634 O O . MET A 1 83 ? 17.980 3.934 -28.567 1.00 23.06 83 MET A O 1
ATOM 639 N N . ASN A 1 84 ? 17.293 5.524 -27.079 1.00 21.04 84 ASN A N 1
ATOM 640 C CA . ASN A 1 84 ? 16.134 4.817 -26.495 1.00 21.73 84 ASN A CA 1
ATOM 641 C C . ASN A 1 84 ? 14.795 5.317 -27.057 1.00 23.50 84 ASN A C 1
ATOM 642 O O . ASN A 1 84 ? 14.679 6.488 -27.569 1.00 24.24 84 ASN A O 1
ATOM 647 N N . ASP A 1 85 ? 13.781 4.468 -26.911 1.00 25.25 85 ASP A N 1
ATOM 648 C CA . ASP A 1 85 ? 12.359 4.781 -27.236 1.00 28.53 85 ASP A CA 1
ATOM 649 C C . ASP A 1 85 ? 12.297 5.406 -28.640 1.00 27.57 85 ASP A C 1
ATOM 650 O O . ASP A 1 85 ? 11.753 6.519 -28.762 1.00 24.07 85 ASP A O 1
ATOM 655 N N . LEU A 1 86 ? 12.883 4.740 -29.639 1.00 25.52 86 LEU A N 1
ATOM 656 C CA . LEU A 1 86 ? 13.061 5.297 -31.003 1.00 24.96 86 LEU A CA 1
ATOM 657 C C . LEU A 1 86 ? 11.693 5.388 -31.663 1.00 29.76 86 LEU A C 1
ATOM 658 O O . LEU A 1 86 ? 10.837 4.513 -31.376 1.00 27.81 86 LEU A O 1
ATOM 663 N N . LYS A 1 87 ? 11.522 6.413 -32.488 1.00 27.30 87 LYS A N 1
ATOM 664 C CA . LYS A 1 87 ? 10.279 6.668 -33.253 1.00 33.14 87 LYS A CA 1
ATOM 665 C C . LYS A 1 87 ? 10.659 6.786 -34.719 1.00 30.84 87 LYS A C 1
ATOM 666 O O . LYS A 1 87 ? 11.813 7.131 -35.008 1.00 27.22 87 LYS A O 1
ATOM 672 N N . PRO A 1 88 ? 9.692 6.583 -35.651 1.00 29.96 88 PRO 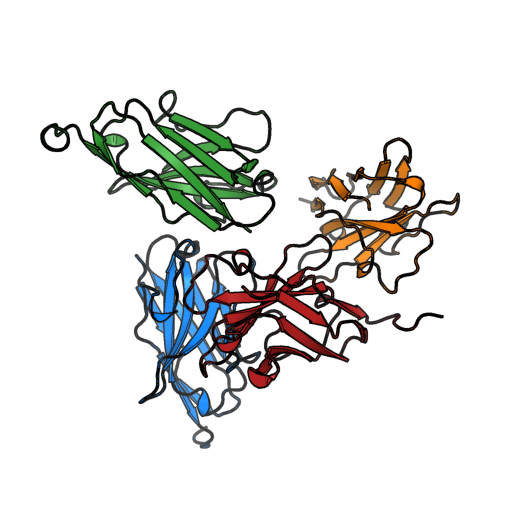A N 1
ATOM 673 C CA . PRO A 1 88 ? 9.917 6.795 -37.074 1.00 31.10 88 PRO A CA 1
ATOM 674 C C . PRO A 1 88 ? 10.606 8.123 -37.429 1.00 29.63 88 PRO A C 1
ATOM 675 O O . PRO A 1 88 ? 11.435 8.113 -38.338 1.00 30.69 88 PRO A O 1
ATOM 679 N N . GLU A 1 89 ? 10.262 9.198 -36.720 1.00 29.33 89 GLU A N 1
ATOM 680 C CA . GLU A 1 89 ? 10.835 10.574 -36.842 1.00 32.19 89 GLU A CA 1
ATOM 681 C C . GLU A 1 89 ? 12.343 10.598 -36.535 1.00 31.95 89 GLU A C 1
ATOM 682 O O . GLU A 1 89 ? 13.000 11.618 -36.848 1.00 26.70 89 GLU A O 1
ATOM 688 N N . ASP A 1 90 ? 12.889 9.534 -35.953 1.00 27.29 90 ASP A N 1
ATOM 689 C CA . ASP A 1 90 ? 14.335 9.478 -35.624 1.00 25.31 90 ASP A CA 1
ATOM 690 C C . ASP A 1 90 ? 15.121 8.891 -36.805 1.00 23.30 90 ASP A C 1
ATOM 691 O O . ASP A 1 90 ? 16.370 8.826 -36.722 1.00 23.88 90 ASP A O 1
ATOM 696 N N . SER A 1 91 ? 14.434 8.395 -37.837 1.00 24.12 91 SER A N 1
ATOM 697 C CA . SER A 1 91 ? 15.065 7.847 -39.057 1.00 23.40 91 SER A CA 1
ATOM 698 C C . SER A 1 91 ? 15.926 8.951 -39.701 1.00 23.44 91 SER A C 1
ATOM 699 O O . SER A 1 91 ? 15.425 10.039 -39.948 1.00 22.92 91 SER A O 1
ATOM 702 N N . ALA A 1 92 ? 17.182 8.653 -40.003 1.00 21.75 92 ALA A N 1
ATOM 703 C CA . ALA A 1 92 ? 18.136 9.589 -40.630 1.00 23.59 92 ALA A CA 1
ATOM 704 C C . ALA A 1 92 ? 19.471 8.896 -40.832 1.00 22.04 92 ALA A C 1
ATOM 705 O O . ALA A 1 92 ? 19.670 7.804 -40.292 1.00 24.09 92 ALA A O 1
ATOM 707 N N . VAL A 1 93 ? 20.376 9.521 -41.580 1.00 21.81 93 VAL A N 1
ATOM 708 C CA . VAL A 1 93 ? 21.812 9.162 -41.483 1.00 19.73 93 VAL A CA 1
ATOM 709 C C . VAL A 1 93 ? 22.348 9.927 -40.260 1.00 18.46 93 VAL A C 1
ATOM 710 O O . VAL A 1 93 ? 22.172 11.163 -40.175 1.00 22.23 93 VAL A O 1
ATOM 714 N N . TYR A 1 94 ? 22.963 9.222 -39.325 1.00 20.45 94 TYR A N 1
ATOM 715 C CA . TYR A 1 94 ? 23.612 9.796 -38.123 1.00 20.66 94 TYR A CA 1
ATOM 716 C C . TYR A 1 94 ? 25.107 9.938 -38.377 1.00 21.53 94 TYR A C 1
ATOM 717 O O . TYR A 1 94 ? 25.742 8.969 -38.858 1.00 21.90 94 TYR A O 1
ATOM 726 N N . TYR A 1 95 ? 25.622 11.102 -38.027 1.00 21.19 95 TYR A N 1
ATOM 727 C CA . TYR A 1 95 ? 27.040 11.413 -38.265 1.00 22.32 95 TYR A CA 1
ATOM 728 C C . TYR A 1 95 ? 27.723 11.884 -36.992 1.00 24.00 95 TYR A C 1
ATOM 729 O O . TYR A 1 95 ? 27.079 12.516 -36.176 1.00 22.47 95 TYR A O 1
ATOM 738 N N . CYS A 1 96 ? 29.001 11.530 -36.866 1.00 25.89 96 CYS A N 1
ATOM 739 C CA . CYS A 1 96 ? 29.870 12.100 -35.815 1.00 25.09 96 CYS A CA 1
ATOM 740 C C . CYS A 1 96 ? 30.898 13.032 -36.443 1.00 23.92 96 CYS A C 1
ATOM 741 O O . CYS A 1 96 ? 31.280 12.874 -37.661 1.00 21.10 96 CYS A O 1
ATOM 744 N N . ALA A 1 97 ? 31.192 14.077 -35.697 1.00 23.66 97 ALA A N 1
ATOM 745 C CA . ALA A 1 97 ? 32.109 15.165 -36.112 1.00 22.67 97 ALA A CA 1
ATOM 746 C C . ALA A 1 97 ? 33.024 15.463 -34.930 1.00 28.79 97 ALA A C 1
ATOM 747 O O . ALA A 1 97 ? 32.652 15.182 -33.764 1.00 23.17 97 ALA A O 1
ATOM 749 N N . ALA A 1 98 ? 34.228 15.941 -35.214 1.00 27.92 98 ALA A N 1
ATOM 750 C CA . ALA A 1 98 ? 35.210 16.265 -34.174 1.00 29.22 98 ALA A CA 1
ATOM 751 C C . ALA A 1 98 ? 35.831 17.622 -34.503 1.00 32.06 98 ALA A C 1
ATOM 752 O O . ALA A 1 98 ? 35.907 17.993 -35.741 1.00 30.64 98 ALA A O 1
ATOM 754 N N . LYS A 1 99 ? 36.163 18.361 -33.439 1.00 31.69 99 LYS A N 1
ATOM 755 C CA . LYS A 1 99 ? 36.885 19.654 -33.496 1.00 33.16 99 LYS A CA 1
ATOM 756 C C . LYS A 1 99 ? 37.757 19.726 -32.249 1.00 35.89 99 LYS A C 1
ATOM 757 O O . LYS A 1 99 ? 37.431 19.065 -31.244 1.00 31.37 99 LYS A O 1
ATOM 763 N N . ASP A 1 100 ? 38.843 20.457 -32.351 1.00 41.37 100 ASP A N 1
ATOM 764 C CA . ASP A 1 100 ? 39.701 20.632 -31.167 1.00 38.88 100 ASP A CA 1
ATOM 765 C C . ASP A 1 100 ? 38.865 21.410 -30.155 1.00 28.38 100 ASP A C 1
ATOM 766 O O . ASP A 1 100 ? 38.247 22.380 -30.522 1.00 29.89 100 ASP A O 1
ATOM 771 N N . ALA A 1 101 ? 38.959 21.030 -28.896 1.00 31.26 101 ALA A N 1
ATOM 772 C CA . ALA A 1 101 ? 38.182 21.636 -27.797 1.00 33.95 101 ALA A CA 1
ATOM 773 C C . ALA A 1 101 ? 38.491 23.134 -27.608 1.00 37.14 101 ALA A C 1
ATOM 774 O O . ALA A 1 101 ? 37.653 23.814 -27.096 1.00 31.90 101 ALA A O 1
ATOM 776 N N . SER A 1 102 ? 39.681 23.610 -27.966 1.00 39.94 102 SER A N 1
ATOM 777 C CA . SER A 1 102 ? 40.008 25.051 -27.828 1.00 43.14 102 SER A CA 1
ATOM 778 C C . SER A 1 102 ? 39.449 25.889 -28.974 1.00 46.00 102 SER A C 1
ATOM 779 O O . SER A 1 102 ? 39.518 27.105 -28.879 1.00 52.18 102 SER A O 1
ATOM 782 N N . VAL A 1 103 ? 38.913 25.276 -30.018 1.00 43.26 103 VAL A N 1
ATOM 783 C CA . VAL A 1 103 ? 38.431 26.120 -31.142 1.00 42.86 103 VAL A CA 1
ATOM 784 C C . VAL A 1 103 ? 36.936 26.387 -30.992 1.00 45.66 103 VAL A C 1
ATOM 785 O O . VAL A 1 103 ? 36.184 25.452 -30.801 1.00 44.58 103 VAL A O 1
ATOM 789 N N . THR A 1 104 ? 36.550 27.645 -31.109 1.00 43.39 104 THR A N 1
ATOM 790 C CA . THR A 1 104 ? 35.132 28.050 -31.017 1.00 47.53 104 THR A CA 1
ATOM 791 C C . THR A 1 104 ? 34.539 28.149 -32.425 1.00 45.66 104 THR A C 1
ATOM 792 O O . THR A 1 104 ? 35.177 28.725 -33.288 1.00 40.29 104 THR A O 1
ATOM 796 N N . VAL A 1 105 ? 33.334 27.621 -32.605 1.00 45.44 105 VAL A N 1
ATOM 797 C CA . VAL A 1 105 ? 32.611 27.656 -33.913 1.00 44.28 105 VAL A CA 1
ATOM 798 C C . VAL A 1 105 ? 31.167 28.123 -33.675 1.00 44.38 105 VAL A C 1
ATOM 799 O O . VAL A 1 105 ? 30.693 28.064 -32.518 1.00 43.01 105 VAL A O 1
ATOM 803 N N . ALA A 1 106 ? 30.504 28.577 -34.738 1.00 44.36 106 ALA A N 1
ATOM 804 C CA . ALA A 1 106 ? 29.123 29.124 -34.735 1.00 49.76 106 ALA A CA 1
ATOM 805 C C . ALA A 1 106 ? 28.117 27.990 -34.940 1.00 52.78 106 ALA A C 1
ATOM 806 O O . ALA A 1 106 ? 27.002 28.073 -34.392 1.00 62.24 106 ALA A O 1
ATOM 808 N N . THR A 1 107 ? 28.506 26.972 -35.707 1.00 52.60 107 THR A N 1
ATOM 809 C CA . THR A 1 107 ? 27.629 25.839 -36.097 1.00 49.03 107 THR A CA 1
ATOM 810 C C . THR A 1 107 ? 28.427 24.536 -36.023 1.00 46.34 107 THR A C 1
ATOM 811 O O . THR A 1 107 ? 29.694 24.563 -36.206 1.00 38.47 107 THR A O 1
ATOM 815 N N . ILE A 1 108 ? 27.716 23.429 -35.809 1.00 39.70 108 ILE A N 1
ATOM 816 C CA . ILE A 1 108 ? 28.321 22.073 -35.866 1.00 44.52 108 ILE A CA 1
ATOM 817 C C . ILE A 1 108 ? 28.848 21.879 -37.289 1.00 33.10 108 ILE A C 1
ATOM 818 O O . ILE A 1 108 ? 29.776 21.129 -37.436 1.00 29.60 108 ILE A O 1
ATOM 823 N N . GLU A 1 109 ? 28.299 22.606 -38.253 1.00 36.69 109 GLU A N 1
ATOM 824 C CA . GLU A 1 109 ? 28.755 22.458 -39.653 1.00 43.06 109 GLU A CA 1
ATOM 825 C C . GLU A 1 109 ? 30.208 22.929 -39.799 1.00 45.80 109 GLU A C 1
ATOM 826 O O . GLU A 1 109 ? 30.841 22.548 -40.765 1.00 41.32 109 GLU A O 1
ATOM 832 N N . ASP A 1 110 ? 30.693 23.721 -38.850 1.00 42.97 110 ASP A N 1
ATOM 833 C CA . ASP A 1 110 ? 32.090 24.234 -38.851 1.00 44.07 110 ASP A CA 1
ATOM 834 C C . ASP A 1 110 ? 33.054 23.221 -38.241 1.00 40.63 110 ASP A C 1
ATOM 835 O O . ASP A 1 110 ? 34.254 23.469 -38.331 1.00 37.68 110 ASP A O 1
ATOM 840 N N . TYR A 1 111 ? 32.592 22.126 -37.631 1.00 33.49 111 TYR A N 1
ATOM 841 C CA . TYR A 1 111 ? 33.531 21.066 -37.185 1.00 29.06 111 TYR A CA 1
ATOM 842 C C . TYR A 1 111 ? 34.307 20.607 -38.417 1.00 31.49 111 TYR A C 1
ATOM 843 O O . TYR A 1 111 ? 33.694 20.375 -39.446 1.00 28.91 111 TYR A O 1
ATOM 852 N N . PRO A 1 112 ? 35.647 20.448 -38.370 1.00 34.22 112 PRO A N 1
ATOM 853 C CA . PRO A 1 112 ? 36.424 20.054 -39.553 1.00 37.32 112 PRO A CA 1
ATOM 854 C C . PRO A 1 112 ? 36.360 18.569 -39.939 1.00 35.68 112 PRO A C 1
ATOM 855 O O . PRO A 1 112 ? 36.553 18.234 -41.085 1.00 36.55 112 PRO A O 1
ATOM 859 N N . TYR A 1 113 ? 36.158 17.692 -38.965 1.00 30.76 113 TYR A N 1
ATOM 860 C CA . TYR A 1 113 ? 36.373 16.238 -39.128 1.00 30.63 113 TYR A CA 1
ATOM 861 C C . TYR A 1 113 ? 35.008 15.561 -39.032 1.00 33.47 113 TYR A C 1
ATOM 862 O O . TYR A 1 113 ? 34.347 15.762 -37.981 1.00 27.12 113 TYR A O 1
ATOM 871 N N . TRP A 1 114 ? 34.630 14.825 -40.067 1.00 29.04 114 TRP A N 1
ATOM 872 C CA . TRP A 1 114 ? 33.322 14.138 -40.115 1.00 28.93 114 TRP A CA 1
ATOM 873 C C . TRP A 1 114 ? 33.497 12.687 -40.540 1.00 31.65 114 TRP A C 1
ATOM 874 O O . TRP A 1 114 ? 34.335 12.421 -41.370 1.00 30.38 114 TRP A O 1
ATOM 885 N N . GLY A 1 115 ? 32.632 11.804 -40.042 1.00 27.91 115 GLY A N 1
ATOM 886 C CA . GLY A 1 115 ? 32.530 10.445 -40.581 1.00 27.43 115 GLY A CA 1
ATOM 887 C C . GLY A 1 115 ? 31.647 10.421 -41.804 1.00 27.79 115 GLY A C 1
ATOM 888 O O . GLY A 1 115 ? 31.041 11.458 -42.120 1.00 33.39 115 GLY A O 1
ATOM 889 N N . ARG A 1 116 ? 31.452 9.226 -42.370 1.00 30.52 116 ARG A N 1
ATOM 890 C CA . ARG A 1 116 ? 30.626 8.987 -43.577 1.00 33.05 116 ARG A CA 1
ATOM 891 C C . ARG A 1 116 ? 29.157 8.751 -43.192 1.00 32.12 116 ARG A C 1
ATOM 892 O O . ARG A 1 116 ? 28.328 8.675 -44.103 1.00 30.67 116 ARG A O 1
ATOM 900 N N . GLY A 1 117 ? 28.841 8.600 -41.902 1.00 28.19 117 GLY A N 1
ATOM 901 C CA . GLY A 1 117 ? 27.449 8.456 -41.430 1.00 26.76 117 GLY A CA 1
ATOM 902 C C . GLY A 1 117 ? 27.052 6.994 -41.317 1.00 26.39 117 GLY A C 1
ATOM 903 O O . GLY A 1 117 ? 27.737 6.125 -41.974 1.00 22.68 117 GLY A O 1
ATOM 904 N N . THR A 1 118 ? 26.054 6.681 -40.461 1.00 22.23 118 THR A N 1
ATOM 905 C CA . THR A 1 118 ? 25.464 5.317 -40.381 1.00 22.28 118 THR A CA 1
ATOM 906 C C . THR A 1 118 ? 23.936 5.468 -40.445 1.00 23.17 118 THR A C 1
ATOM 907 O O . THR A 1 118 ? 23.387 6.403 -39.814 1.00 24.02 118 THR A O 1
ATOM 911 N N . GLN A 1 119 ? 23.269 4.629 -41.231 1.00 20.84 119 GLN A N 1
ATOM 912 C CA . GLN A 1 119 ? 21.819 4.754 -41.496 1.00 25.12 119 GLN A CA 1
ATOM 913 C C . GLN A 1 119 ? 21.051 4.164 -40.322 1.00 23.42 119 GLN A C 1
ATOM 914 O O . GLN A 1 119 ? 21.372 3.043 -39.891 1.00 22.21 119 GLN A O 1
ATOM 920 N N . VAL A 1 120 ? 20.069 4.909 -39.842 1.00 22.05 120 VAL A N 1
ATOM 921 C CA . VAL A 1 120 ? 19.116 4.451 -38.796 1.00 23.76 120 VAL A CA 1
ATOM 922 C C . VAL A 1 120 ? 17.719 4.552 -39.423 1.00 24.19 120 VAL A C 1
ATOM 923 O O . VAL A 1 120 ? 17.335 5.653 -39.865 1.00 22.48 120 VAL A O 1
ATOM 927 N N . THR A 1 121 ? 16.997 3.444 -39.471 1.00 22.42 121 THR A N 1
ATOM 928 C CA . THR A 1 121 ? 15.570 3.430 -39.904 1.00 24.26 121 THR A CA 1
ATOM 929 C C . THR A 1 121 ? 14.774 2.832 -38.768 1.00 23.95 121 THR A C 1
ATOM 930 O O . THR A 1 121 ? 15.194 1.750 -38.249 1.00 26.06 121 THR A O 1
ATOM 934 N N . VAL A 1 122 ? 13.724 3.547 -38.357 1.00 23.18 122 VAL A N 1
ATOM 935 C CA . VAL A 1 122 ? 12.804 3.117 -37.272 1.00 25.17 122 VAL A CA 1
ATOM 936 C C . VAL A 1 122 ? 11.420 2.961 -37.920 1.00 28.42 122 VAL A C 1
ATOM 937 O O . VAL A 1 122 ? 10.933 3.930 -38.524 1.00 28.51 122 VAL A O 1
ATOM 941 N N . SER A 1 123 ? 10.821 1.787 -37.767 1.00 29.15 123 SER A N 1
ATOM 942 C CA . SER A 1 123 ? 9.616 1.340 -38.507 1.00 36.16 123 SER A CA 1
ATOM 943 C C . SER A 1 123 ? 8.614 0.766 -37.503 1.00 34.85 123 SER A C 1
ATOM 944 O O . SER A 1 123 ? 9.005 -0.071 -36.700 1.00 30.30 123 SER A O 1
ATOM 947 N N . SER A 1 124 ? 7.364 1.219 -37.553 1.00 41.62 124 SER A N 1
ATOM 948 C CA . SER A 1 124 ? 6.244 0.661 -36.756 1.00 47.51 124 SER A CA 1
ATOM 949 C C . SER A 1 124 ? 5.673 -0.566 -37.473 1.00 49.72 124 SER A C 1
ATOM 950 O O . SER A 1 124 ? 4.755 -1.176 -36.931 1.00 54.37 124 SER A O 1
ATOM 953 N N . GLU A 1 125 ? 6.186 -0.910 -38.656 1.00 58.07 125 GLU A N 1
ATOM 954 C CA . GLU A 1 125 ? 5.726 -2.096 -39.429 1.00 68.53 125 GLU A CA 1
ATOM 955 C C . GLU A 1 125 ? 6.334 -3.354 -38.795 1.00 72.80 125 GLU A C 1
ATOM 956 O O . GLU A 1 125 ? 7.576 -3.462 -38.763 1.00 70.12 125 GLU A O 1
ATOM 962 N N . ASN A 1 126 ? 5.490 -4.285 -38.339 1.00 78.56 126 ASN A N 1
ATOM 963 C CA . ASN A 1 126 ? 5.925 -5.522 -37.636 1.00 80.34 126 ASN A CA 1
ATOM 964 C C . ASN A 1 126 ? 6.454 -6.519 -38.680 1.00 79.43 126 ASN A C 1
ATOM 965 O O . ASN A 1 126 ? 5.799 -7.549 -38.911 1.00 73.27 126 ASN A O 1
ATOM 970 N N . LEU A 1 127 ? 7.592 -6.178 -39.305 1.00 78.35 127 LEU A N 1
ATOM 971 C CA . LEU A 1 127 ? 8.552 -7.127 -39.930 1.00 71.18 127 LEU A CA 1
ATOM 972 C C . LEU A 1 127 ? 9.590 -7.511 -38.861 1.00 65.95 127 LEU A C 1
ATOM 973 O O . LEU A 1 127 ? 10.745 -7.811 -39.213 1.00 60.72 127 LEU A O 1
ATOM 978 N N . TYR A 1 128 ? 9.164 -7.548 -37.593 1.00 57.04 128 TYR A N 1
ATOM 979 C CA . TYR A 1 128 ? 10.016 -7.822 -36.407 1.00 51.10 128 TYR A CA 1
ATOM 980 C C . TYR A 1 128 ? 9.410 -8.983 -35.618 1.00 46.20 128 TYR A C 1
ATOM 981 O O . TYR A 1 128 ? 10.227 -9.802 -35.196 1.00 42.88 128 TYR A O 1
ATOM 990 N N . GLN B 1 1 ? 27.443 40.964 5.096 1.00 68.14 1 GLN B N 1
ATOM 991 C CA . GLN B 1 1 ? 27.925 39.771 4.326 1.00 64.88 1 GLN B CA 1
ATOM 992 C C . GLN B 1 1 ? 29.233 39.271 4.944 1.00 59.28 1 GLN B C 1
ATOM 993 O O . GLN B 1 1 ? 29.992 40.105 5.489 1.00 53.71 1 GLN B O 1
ATOM 999 N N . VAL B 1 2 ? 29.479 37.960 4.865 1.00 53.06 2 VAL B N 1
ATOM 1000 C CA . VAL B 1 2 ? 30.833 37.375 5.050 1.00 47.37 2 VAL B CA 1
ATOM 1001 C C . VAL B 1 2 ? 31.215 36.676 3.743 1.00 43.72 2 VAL B C 1
ATOM 1002 O O . VAL B 1 2 ? 30.316 36.180 3.027 1.00 44.06 2 VAL B O 1
ATOM 1006 N N . GLN B 1 3 ? 32.510 36.686 3.443 1.00 37.49 3 GLN B N 1
ATOM 1007 C CA . GLN B 1 3 ? 33.146 35.811 2.435 1.00 41.77 3 GLN B CA 1
ATOM 1008 C C . GLN B 1 3 ? 33.901 34.714 3.194 1.00 37.71 3 GLN B C 1
ATOM 1009 O O . GLN B 1 3 ? 34.593 35.034 4.171 1.00 35.33 3 GLN B O 1
ATOM 1015 N N . LEU B 1 4 ? 33.772 33.477 2.728 1.00 36.47 4 LEU B N 1
ATOM 1016 C CA . LEU B 1 4 ? 34.268 32.272 3.435 1.00 33.77 4 LEU B CA 1
ATOM 1017 C C . LEU B 1 4 ? 35.308 31.583 2.555 1.00 30.90 4 LEU B C 1
ATOM 1018 O O . LEU B 1 4 ? 35.148 31.538 1.337 1.00 26.29 4 LEU B O 1
ATOM 1023 N N . GLN B 1 5 ? 36.285 30.958 3.180 1.00 29.63 5 GLN B N 1
ATOM 1024 C CA . GLN B 1 5 ? 37.299 30.159 2.461 1.00 31.99 5 GLN B CA 1
ATOM 1025 C C . GLN B 1 5 ? 37.698 29.029 3.394 1.00 29.69 5 GLN B C 1
ATOM 1026 O O . GLN B 1 5 ? 38.219 29.334 4.483 1.00 27.57 5 GLN B O 1
ATOM 1032 N N . GLU B 1 6 ? 37.471 27.794 2.943 1.00 28.40 6 GLU B N 1
ATOM 1033 C CA . GLU B 1 6 ? 37.924 26.563 3.626 1.00 28.41 6 GLU B CA 1
ATOM 1034 C C . GLU B 1 6 ? 39.372 26.306 3.255 1.00 30.66 6 GLU B C 1
ATOM 1035 O O . GLU B 1 6 ? 39.782 26.624 2.097 1.00 29.53 6 GLU B O 1
ATOM 1041 N N . SER B 1 7 ? 40.098 25.702 4.192 1.00 25.73 7 SER B N 1
ATOM 1042 C CA . SER B 1 7 ? 41.476 25.218 4.012 1.00 27.51 7 SER B CA 1
ATOM 1043 C C . SER B 1 7 ? 41.669 24.047 4.958 1.00 25.73 7 SER B C 1
ATOM 1044 O O . SER B 1 7 ? 40.754 23.821 5.846 1.00 24.65 7 SER B O 1
ATOM 1047 N N . GLY B 1 8 ? 42.770 23.323 4.742 1.00 24.32 8 GLY B N 1
ATOM 1048 C CA . GLY B 1 8 ? 43.258 22.259 5.637 1.00 25.78 8 GLY B CA 1
ATOM 1049 C C . GLY B 1 8 ? 42.972 20.869 5.088 1.00 23.48 8 GLY B C 1
ATOM 1050 O O . GLY B 1 8 ? 43.277 19.892 5.791 1.00 24.70 8 GLY B O 1
ATOM 1051 N N . GLY B 1 9 ? 42.427 20.770 3.875 1.00 23.42 9 GLY B N 1
ATOM 1052 C CA . GLY B 1 9 ? 42.229 19.487 3.198 1.00 24.63 9 GLY B CA 1
ATOM 1053 C C . GLY B 1 9 ? 43.518 18.824 2.791 1.00 28.40 9 GLY B C 1
ATOM 1054 O O . GLY B 1 9 ? 44.610 19.377 3.017 1.00 27.04 9 GLY B O 1
ATOM 1055 N N . GLY B 1 10 ? 43.372 17.647 2.182 1.00 29.52 10 GLY B N 1
ATOM 1056 C CA . GLY B 1 10 ? 44.488 16.829 1.701 1.00 26.92 10 GLY B CA 1
ATOM 1057 C C . GLY B 1 10 ? 44.119 15.358 1.625 1.00 30.07 10 GLY B C 1
ATOM 1058 O O . GLY B 1 10 ? 42.901 15.005 1.588 1.00 28.10 10 GLY B O 1
ATOM 1059 N N . LEU B 1 11 ? 45.165 14.551 1.643 1.00 27.72 11 LEU B N 1
ATOM 1060 C CA . LEU B 1 11 ? 45.170 13.096 1.454 1.00 28.82 11 LEU B CA 1
ATOM 1061 C C . LEU B 1 11 ? 45.745 12.523 2.736 1.00 28.62 11 LEU B C 1
ATOM 1062 O O . LEU B 1 11 ? 46.900 12.845 3.064 1.00 28.93 11 LEU B O 1
ATOM 1067 N N . VAL B 1 12 ? 44.925 11.796 3.486 1.00 25.82 12 VAL B N 1
ATOM 1068 C CA . VAL B 1 12 ? 45.288 11.343 4.845 1.00 26.03 12 VAL B CA 1
ATOM 1069 C C . VAL B 1 12 ? 45.011 9.851 4.952 1.00 25.02 12 VAL B C 1
ATOM 1070 O O . VAL B 1 12 ? 44.109 9.328 4.266 1.00 30.07 12 VAL B O 1
ATOM 1074 N N . GLN B 1 13 ? 45.835 9.182 5.735 1.00 26.17 13 GLN B N 1
ATOM 1075 C CA . GLN B 1 13 ? 45.700 7.737 5.990 1.00 31.52 13 GLN B CA 1
ATOM 1076 C C . GLN B 1 13 ? 44.426 7.502 6.816 1.00 30.99 13 GLN B C 1
ATOM 1077 O O . GLN B 1 13 ? 44.150 8.254 7.782 1.00 27.34 13 GLN B O 1
ATOM 1083 N N . THR B 1 14 ? 43.670 6.467 6.450 1.00 29.27 14 THR B N 1
ATOM 1084 C CA . THR B 1 14 ? 42.594 5.934 7.302 1.00 28.87 14 THR B CA 1
ATOM 1085 C C . THR B 1 14 ? 43.066 5.860 8.751 1.00 28.63 14 THR B C 1
ATOM 1086 O O . THR B 1 14 ? 44.136 5.269 8.993 1.00 32.88 14 THR B O 1
ATOM 1090 N N . GLY B 1 15 ? 42.228 6.337 9.677 1.00 28.54 15 GLY B N 1
ATOM 1091 C CA . GLY B 1 15 ? 42.511 6.332 11.119 1.00 27.85 15 GLY B CA 1
ATOM 1092 C C . GLY B 1 15 ? 43.049 7.678 11.581 1.00 26.75 15 GLY B C 1
ATOM 1093 O O . GLY B 1 15 ? 42.965 7.971 12.764 1.00 30.57 15 GLY B O 1
ATOM 1094 N N . GLY B 1 16 ? 43.589 8.484 10.666 1.00 27.23 16 GLY B N 1
ATOM 1095 C CA . GLY B 1 16 ? 44.178 9.783 11.020 1.00 27.85 16 GLY B CA 1
ATOM 1096 C C . GLY B 1 16 ? 43.141 10.869 11.254 1.00 27.30 16 GLY B C 1
ATOM 1097 O O . GLY B 1 16 ? 41.884 10.570 11.298 1.00 26.65 16 GLY B O 1
ATOM 1098 N N . SER B 1 17 ? 43.639 12.104 11.370 1.00 26.80 17 SER B N 1
ATOM 1099 C CA . SER B 1 17 ? 42.842 13.339 11.574 1.00 25.63 17 SER B CA 1
ATOM 1100 C C . SER B 1 17 ? 43.270 14.431 10.595 1.00 25.16 17 SER B C 1
ATOM 1101 O O . SER B 1 17 ? 44.399 14.377 10.030 1.00 26.40 17 SER B O 1
ATOM 1104 N N . LEU B 1 18 ? 42.371 15.384 10.449 1.00 24.87 18 LEU B N 1
ATOM 1105 C CA . LEU B 1 18 ? 42.541 16.699 9.815 1.00 24.52 18 LEU B CA 1
ATOM 1106 C C . LEU B 1 18 ? 41.859 17.721 10.717 1.00 23.38 18 LEU B C 1
ATOM 1107 O O . LEU B 1 18 ? 41.034 17.348 11.603 1.00 24.64 18 LEU B O 1
ATOM 1112 N N . ARG B 1 19 ? 42.166 18.979 10.484 1.00 22.17 19 ARG B N 1
ATOM 1113 C CA . ARG B 1 19 ? 41.392 20.092 11.030 1.00 22.62 19 ARG B CA 1
ATOM 1114 C C . ARG B 1 19 ? 41.171 21.073 9.912 1.00 25.76 19 ARG B C 1
ATOM 1115 O O . ARG B 1 19 ? 42.153 21.628 9.433 1.00 24.58 19 ARG B O 1
ATOM 1123 N N . LEU B 1 20 ? 39.930 21.181 9.453 1.00 26.37 20 LEU B N 1
ATOM 1124 C CA . LEU B 1 20 ? 39.601 22.155 8.407 1.00 25.88 20 LEU B CA 1
ATOM 1125 C C . LEU B 1 20 ? 39.412 23.499 9.090 1.00 26.43 20 LEU B C 1
ATOM 1126 O O . LEU B 1 20 ? 38.901 23.537 10.201 1.00 26.13 20 LEU B O 1
ATOM 1131 N N . SER B 1 21 ? 39.825 24.550 8.407 1.00 27.22 21 SER B N 1
ATOM 1132 C CA . SER B 1 21 ? 39.537 25.959 8.768 1.00 27.67 21 SER B CA 1
ATOM 1133 C C . SER B 1 21 ? 38.643 26.596 7.710 1.00 27.51 21 SER B C 1
ATOM 1134 O O . SER B 1 21 ? 38.844 26.363 6.504 1.00 29.67 21 SER B O 1
ATOM 1137 N N . CYS B 1 22 ? 37.695 27.379 8.182 1.00 26.67 22 CYS B N 1
ATOM 1138 C CA . CYS B 1 22 ? 36.831 28.262 7.403 1.00 29.00 22 CYS B CA 1
ATOM 1139 C C . CYS B 1 22 ? 37.112 29.670 7.914 1.00 28.64 22 CYS B C 1
ATOM 1140 O O . CYS B 1 22 ? 36.689 29.976 9.050 1.00 31.88 22 CYS B O 1
ATOM 1143 N N . LYS B 1 23 ? 37.852 30.452 7.143 1.00 32.60 23 LYS B N 1
ATOM 1144 C CA . LYS B 1 23 ? 38.185 31.855 7.509 1.00 34.76 23 LYS B CA 1
ATOM 1145 C C . LYS B 1 23 ? 37.144 32.795 6.898 1.00 33.86 23 LYS B C 1
ATOM 1146 O O . LYS B 1 23 ? 36.807 32.662 5.697 1.00 33.55 23 LYS B O 1
ATOM 1152 N N . ALA B 1 24 ? 36.622 33.704 7.711 1.00 30.68 24 ALA B N 1
ATOM 1153 C CA . ALA B 1 24 ? 35.601 34.678 7.284 1.00 31.05 24 ALA B CA 1
ATOM 1154 C C . ALA B 1 24 ? 36.295 36.034 7.082 1.00 38.19 24 ALA B C 1
ATOM 1155 O O . ALA B 1 24 ? 37.279 36.311 7.807 1.00 36.86 24 ALA B O 1
ATOM 1157 N N . SER B 1 25 ? 35.828 36.787 6.086 1.00 41.17 25 SER B N 1
ATOM 1158 C CA . SER B 1 25 ? 36.065 38.241 5.895 1.00 46.74 25 SER B CA 1
ATOM 1159 C C . SER B 1 25 ? 34.703 38.930 5.909 1.00 45.81 25 SER B C 1
ATOM 1160 O O . SER B 1 25 ? 33.831 38.531 5.113 1.00 43.51 25 SER B O 1
ATOM 1163 N N . GLY B 1 26 ? 34.530 39.941 6.756 1.00 48.19 26 GLY B N 1
ATOM 1164 C CA . GLY B 1 26 ? 33.339 40.801 6.724 1.00 46.10 26 GLY B CA 1
ATOM 1165 C C . GLY B 1 26 ? 32.974 41.258 8.116 1.00 47.19 26 GLY B C 1
ATOM 1166 O O . GLY B 1 26 ? 33.696 40.920 9.055 1.00 50.41 26 GLY B O 1
ATOM 1167 N N . ARG B 1 27 ? 31.877 41.993 8.228 1.00 53.22 27 ARG B N 1
ATOM 1168 C CA . ARG B 1 27 ? 31.417 42.594 9.506 1.00 57.00 27 ARG B CA 1
ATOM 1169 C C . ARG B 1 27 ? 30.773 41.474 10.329 1.00 54.44 27 ARG B C 1
ATOM 1170 O O . ARG B 1 27 ? 30.020 40.669 9.738 1.00 45.06 27 ARG B O 1
ATOM 1178 N N . ALA B 1 28 ? 31.084 41.415 11.627 1.00 49.15 28 ALA B N 1
ATOM 1179 C CA . ALA B 1 28 ? 30.219 40.801 12.659 1.00 47.42 28 ALA B CA 1
ATOM 1180 C C . ALA B 1 28 ? 30.154 39.275 12.481 1.00 44.09 28 ALA B C 1
ATOM 1181 O O . ALA B 1 28 ? 29.042 38.759 12.451 1.00 36.94 28 ALA B O 1
ATOM 1183 N N . PHE B 1 29 ? 31.308 38.602 12.379 1.00 45.77 29 PHE B N 1
ATOM 1184 C CA . PHE B 1 29 ? 31.442 37.119 12.388 1.00 45.06 29 PHE B CA 1
ATOM 1185 C C . PHE B 1 29 ? 30.619 36.494 13.529 1.00 44.71 29 PHE B C 1
ATOM 1186 O O . PHE B 1 29 ? 29.901 35.509 13.245 1.00 37.97 29 PHE B O 1
ATOM 1194 N N . ALA B 1 30 ? 30.671 37.079 14.740 1.00 43.48 30 ALA B N 1
ATOM 1195 C CA . ALA B 1 30 ? 30.072 36.569 16.006 1.00 43.52 30 ALA B CA 1
ATOM 1196 C C . ALA B 1 30 ? 28.543 36.429 15.947 1.00 42.63 30 ALA B C 1
ATOM 1197 O O . ALA B 1 30 ? 28.001 35.763 16.871 1.00 45.35 30 ALA B O 1
ATOM 1199 N N . ARG B 1 31 ? 27.877 37.039 14.956 1.00 36.65 31 ARG B N 1
ATOM 1200 C CA . ARG B 1 31 ? 26.401 37.034 14.778 1.00 39.75 31 ARG B CA 1
ATOM 1201 C C . ARG B 1 31 ? 25.945 35.968 13.758 1.00 36.02 31 ARG B C 1
ATOM 1202 O O . ARG B 1 31 ? 24.726 35.769 13.581 1.00 35.12 31 ARG B O 1
ATOM 1210 N N . TYR B 1 32 ? 26.880 35.307 13.091 1.00 31.93 32 TYR B N 1
ATOM 1211 C CA . TYR B 1 32 ? 26.566 34.240 12.113 1.00 33.55 32 TYR B CA 1
ATOM 1212 C C . TYR B 1 32 ? 26.627 32.857 12.783 1.00 32.46 32 TYR B C 1
ATOM 1213 O O . TYR B 1 32 ? 27.579 32.559 13.532 1.00 31.50 32 TYR B O 1
ATOM 1222 N N . ASP B 1 33 ? 25.651 32.025 12.432 1.00 28.44 33 ASP B N 1
ATOM 1223 C CA . ASP B 1 33 ? 25.707 30.545 12.539 1.00 28.49 33 ASP B CA 1
ATOM 1224 C C . ASP B 1 33 ? 26.576 30.059 11.377 1.00 27.64 33 ASP B C 1
ATOM 1225 O O . ASP B 1 33 ? 26.527 30.676 10.323 1.00 31.00 33 ASP B O 1
ATOM 1230 N N . LEU B 1 34 ? 27.400 29.041 11.607 1.00 30.00 34 LEU B N 1
ATOM 1231 C CA . LEU B 1 34 ? 28.297 28.429 10.607 1.00 27.87 34 LEU B CA 1
ATOM 1232 C C . LEU B 1 34 ? 27.957 26.933 10.541 1.00 29.32 34 LEU B C 1
ATOM 1233 O O . LEU B 1 34 ? 27.800 26.266 11.642 1.00 26.74 34 LEU B O 1
ATOM 1238 N N . ALA B 1 35 ? 27.897 26.394 9.325 1.00 25.07 35 ALA B N 1
ATOM 1239 C CA . ALA B 1 35 ? 27.568 24.975 9.076 1.00 25.51 35 ALA B CA 1
ATOM 1240 C C . ALA B 1 35 ? 28.594 24.378 8.123 1.00 26.47 35 ALA B C 1
ATOM 1241 O O . ALA B 1 35 ? 28.887 25.002 7.097 1.00 25.58 35 ALA B O 1
ATOM 1243 N N . TRP B 1 36 ? 29.074 23.189 8.446 1.00 23.80 36 TRP B N 1
ATOM 1244 C CA . TRP B 1 36 ? 29.890 22.357 7.544 1.00 24.26 36 TRP B CA 1
ATOM 1245 C C . TRP B 1 36 ? 28.984 21.365 6.819 1.00 23.99 36 TRP B C 1
ATOM 1246 O O . TRP B 1 36 ? 28.166 20.700 7.492 1.00 22.11 36 TRP B O 1
ATOM 1257 N N . SER B 1 37 ? 29.225 21.184 5.527 1.00 21.84 37 SER B N 1
ATOM 1258 C CA . SER B 1 37 ? 28.553 20.138 4.719 1.00 21.28 37 SER B CA 1
ATOM 1259 C C . SER B 1 37 ? 29.634 19.442 3.901 1.00 23.73 37 SER B C 1
ATOM 1260 O O . SER B 1 37 ? 30.771 19.966 3.845 1.00 23.57 37 SER B O 1
ATOM 1263 N N . ARG B 1 38 ? 29.326 18.291 3.312 1.00 21.52 38 ARG B N 1
ATOM 1264 C CA . ARG B 1 38 ? 30.299 17.576 2.477 1.00 22.90 38 ARG B CA 1
ATOM 1265 C C . ARG B 1 38 ? 29.568 16.892 1.331 1.00 24.59 38 ARG B C 1
ATOM 1266 O O . ARG B 1 38 ? 28.384 16.510 1.504 1.00 28.92 38 ARG B O 1
ATOM 1274 N N . GLN B 1 39 ? 30.240 16.770 0.199 1.00 24.32 39 GLN B N 1
ATOM 1275 C CA . GLN B 1 39 ? 29.656 16.112 -0.994 1.00 24.98 39 GLN B CA 1
ATOM 1276 C C . GLN B 1 39 ? 30.700 15.177 -1.571 1.00 25.19 39 GLN B C 1
ATOM 1277 O O . GLN B 1 39 ? 31.770 15.689 -1.978 1.00 23.50 39 GLN B O 1
ATOM 1283 N N . ALA B 1 40 ? 30.395 13.885 -1.529 1.00 28.36 40 ALA B N 1
ATOM 1284 C CA . ALA B 1 40 ? 31.196 12.777 -2.083 1.00 33.08 40 ALA B CA 1
ATOM 1285 C C . ALA B 1 40 ? 30.780 12.544 -3.530 1.00 37.86 40 ALA B C 1
ATOM 1286 O O . ALA B 1 40 ? 29.680 12.918 -3.932 1.00 37.35 40 ALA B O 1
ATOM 1288 N N . PRO B 1 41 ? 31.689 11.986 -4.365 1.00 44.36 41 PRO B N 1
ATOM 1289 C CA . PRO B 1 41 ? 31.450 11.859 -5.801 1.00 46.02 41 PRO B CA 1
ATOM 1290 C C . PRO B 1 41 ? 30.106 11.159 -6.058 1.00 41.26 41 PRO B C 1
ATOM 1291 O O . PRO B 1 41 ? 29.879 10.111 -5.480 1.00 41.40 41 PRO B O 1
ATOM 1295 N N . GLY B 1 42 ? 29.240 11.806 -6.835 1.00 43.89 42 GLY B N 1
ATOM 1296 C CA . GLY B 1 42 ? 27.928 11.267 -7.242 1.00 50.66 42 GLY B CA 1
ATOM 1297 C C . GLY B 1 42 ? 26.991 11.033 -6.069 1.00 47.60 42 GLY B C 1
ATOM 1298 O O . GLY B 1 42 ? 26.204 10.074 -6.131 1.00 43.68 42 GLY B O 1
ATOM 1299 N N . LYS B 1 43 ? 27.056 11.873 -5.032 1.00 45.95 43 LYS B N 1
ATOM 1300 C CA . LYS B 1 43 ? 26.058 11.865 -3.931 1.00 41.53 43 LYS B CA 1
ATOM 1301 C C . LYS B 1 43 ? 25.601 13.294 -3.673 1.00 35.82 43 LYS B C 1
ATOM 1302 O O . LYS B 1 43 ? 26.261 14.247 -4.102 1.00 33.36 43 LYS B O 1
ATOM 1308 N N . GLN B 1 44 ? 24.455 13.404 -3.029 1.00 34.22 44 GLN B N 1
ATOM 1309 C CA . GLN B 1 44 ? 23.865 14.674 -2.581 1.00 33.19 44 GLN B CA 1
ATOM 1310 C C . GLN B 1 44 ? 24.804 15.247 -1.515 1.00 30.76 44 GLN B C 1
ATOM 1311 O O . GLN B 1 44 ? 25.399 14.480 -0.738 1.00 29.98 44 GLN B O 1
ATOM 1317 N N . ARG B 1 45 ? 24.940 16.555 -1.510 1.00 29.75 45 ARG B N 1
ATOM 1318 C CA . ARG B 1 45 ? 25.688 17.243 -0.453 1.00 29.73 45 ARG B CA 1
ATOM 1319 C C . ARG B 1 45 ? 24.903 17.071 0.853 1.00 30.75 45 ARG B C 1
ATOM 1320 O O . ARG B 1 45 ? 23.675 17.263 0.830 1.00 25.92 45 ARG B O 1
ATOM 1328 N N . GLU B 1 46 ? 25.580 16.756 1.948 1.00 25.70 46 GLU B N 1
ATOM 1329 C CA . GLU B 1 46 ? 24.913 16.384 3.227 1.00 29.80 46 GLU B CA 1
ATOM 1330 C C . GLU B 1 46 ? 25.504 17.200 4.387 1.00 28.03 46 GLU B C 1
ATOM 1331 O O . GLU B 1 46 ? 26.720 17.553 4.349 1.00 24.12 46 GLU B O 1
ATOM 1337 N N . PHE B 1 47 ? 24.678 17.401 5.402 1.00 26.20 47 PHE B N 1
ATOM 1338 C CA . PHE B 1 47 ? 25.027 18.132 6.633 1.00 25.18 47 PHE B CA 1
ATOM 1339 C C . PHE B 1 47 ? 26.115 17.349 7.370 1.00 23.33 47 PHE B C 1
ATOM 1340 O O . PHE B 1 47 ? 26.124 16.109 7.411 1.00 24.03 47 PHE B O 1
ATOM 1348 N N . VAL B 1 48 ? 27.053 18.080 7.954 1.00 20.57 48 VAL B N 1
ATOM 1349 C CA . VAL B 1 48 ? 28.114 17.485 8.809 1.00 21.56 48 VAL B CA 1
ATOM 1350 C C . VAL B 1 48 ? 27.974 18.023 10.228 1.00 20.57 48 VAL B C 1
ATOM 1351 O O . VAL B 1 48 ? 27.822 17.201 11.168 1.00 19.12 48 VAL B O 1
ATOM 1355 N N . ALA B 1 49 ? 28.069 19.341 10.401 1.00 20.15 49 ALA B N 1
ATOM 1356 C CA . ALA B 1 49 ? 28.148 19.942 11.739 1.00 21.04 49 ALA B CA 1
ATOM 1357 C C . ALA B 1 49 ? 27.806 21.418 11.660 1.00 23.80 49 ALA B C 1
ATOM 1358 O O . ALA B 1 49 ? 27.939 21.997 10.581 1.00 25.69 49 ALA B O 1
ATOM 1360 N N . SER B 1 50 ? 27.251 21.959 12.734 1.00 23.36 50 SER B N 1
ATOM 1361 C CA . SER B 1 50 ? 26.870 23.390 12.791 1.00 24.45 50 SER B CA 1
ATOM 1362 C C . SER B 1 50 ? 27.052 23.931 14.215 1.00 27.39 50 SER B C 1
ATOM 1363 O O . SER B 1 50 ? 26.936 23.165 15.202 1.00 21.71 50 SER B O 1
ATOM 1366 N N . ILE B 1 51 ? 27.463 25.194 14.280 1.00 28.50 51 ILE B N 1
ATOM 1367 C CA . ILE B 1 51 ? 27.763 25.910 15.545 1.00 28.13 51 ILE B CA 1
ATOM 1368 C C . ILE B 1 51 ? 27.011 27.240 15.485 1.00 30.67 51 ILE B C 1
ATOM 1369 O O . ILE B 1 51 ? 26.983 27.897 14.399 1.00 28.49 51 ILE B O 1
ATOM 1374 N N . GLY B 1 52 ? 26.352 27.562 16.593 1.00 26.55 52 GLY B N 1
ATOM 1375 C CA . GLY B 1 52 ? 25.568 28.783 16.763 1.00 30.50 52 GLY B CA 1
ATOM 1376 C C . GLY B 1 52 ? 26.401 29.867 17.428 1.00 31.46 52 GLY B C 1
ATOM 1377 O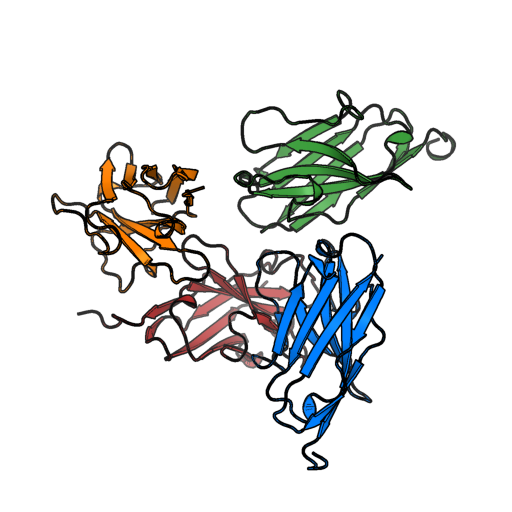 O . GLY B 1 52 ? 27.645 29.745 17.476 1.00 29.19 52 GLY B O 1
ATOM 1378 N N . VAL B 1 53 ? 25.720 30.858 17.985 1.00 34.39 53 VAL B N 1
ATOM 1379 C CA . VAL B 1 53 ? 26.338 32.102 18.532 1.00 32.20 53 VAL B CA 1
ATOM 1380 C C . VAL B 1 53 ? 26.167 32.142 20.054 1.00 37.17 53 VAL B C 1
ATOM 1381 O O . VAL B 1 53 ? 26.486 33.169 20.635 1.00 43.33 53 VAL B O 1
ATOM 1385 N N . THR B 1 54 ? 25.668 31.079 20.679 1.00 42.73 54 THR B N 1
ATOM 1386 C CA . THR B 1 54 ? 25.400 31.026 22.144 1.00 47.77 54 THR B CA 1
ATOM 1387 C C . THR B 1 54 ? 26.317 29.970 22.766 1.00 47.18 54 THR B C 1
ATOM 1388 O O . THR B 1 54 ? 27.161 29.426 22.033 1.00 44.32 54 THR B O 1
ATOM 1392 N N . ARG B 1 55 ? 26.135 29.648 24.045 1.00 47.02 55 ARG B N 1
ATOM 1393 C CA . ARG B 1 55 ? 26.988 28.634 24.720 1.00 57.05 55 ARG B CA 1
ATOM 1394 C C . ARG B 1 55 ? 26.500 27.222 24.346 1.00 49.34 55 ARG B C 1
ATOM 1395 O O . ARG B 1 55 ? 27.218 26.266 24.663 1.00 49.20 55 ARG B O 1
ATOM 1403 N N . ASN B 1 56 ? 25.369 27.099 23.642 1.00 45.20 56 ASN B N 1
ATOM 1404 C CA . ASN B 1 56 ? 24.728 25.800 23.296 1.00 44.03 56 ASN B CA 1
ATOM 1405 C C . ASN B 1 56 ? 25.684 24.937 22.494 1.00 39.35 56 ASN B C 1
ATOM 1406 O O . ASN B 1 56 ? 26.497 25.455 21.724 1.00 33.76 56 ASN B O 1
ATOM 1411 N N . PRO B 1 57 ? 25.672 23.606 22.745 1.00 35.84 57 PRO B N 1
ATOM 1412 C CA . PRO B 1 57 ? 26.526 22.682 22.011 1.00 33.92 57 PRO B CA 1
ATOM 1413 C C . PRO B 1 57 ? 26.215 22.701 20.510 1.00 28.60 57 PRO B C 1
ATOM 1414 O O . PRO B 1 57 ? 25.085 22.894 20.081 1.00 26.45 57 PRO B O 1
ATOM 1418 N N . PRO B 1 58 ? 27.229 22.477 19.657 1.00 27.01 58 PRO B N 1
ATOM 1419 C CA . PRO B 1 58 ? 26.991 22.262 18.228 1.00 24.95 58 PRO B CA 1
ATOM 1420 C C . PRO B 1 58 ? 26.074 21.067 17.901 1.00 27.47 58 PRO B C 1
ATOM 1421 O O . PRO B 1 58 ? 25.752 20.281 18.797 1.00 24.67 58 PRO B O 1
ATOM 1425 N N . TYR B 1 59 ? 25.643 20.957 16.634 1.00 25.77 59 TYR B N 1
ATOM 1426 C CA . TYR B 1 59 ? 24.904 19.791 16.096 1.00 24.53 59 TYR B CA 1
ATOM 1427 C C . TYR B 1 59 ? 25.811 19.015 15.146 1.00 22.66 59 TYR B C 1
ATOM 1428 O O . TYR B 1 59 ? 26.617 19.633 14.403 1.00 21.79 59 TYR B O 1
ATOM 1437 N N . TYR B 1 60 ? 25.647 17.699 15.139 1.00 20.33 60 TYR B N 1
ATOM 1438 C CA . TYR B 1 60 ? 26.435 16.762 14.323 1.00 21.64 60 TYR B CA 1
ATOM 1439 C C . TYR B 1 60 ? 25.469 15.834 13.583 1.00 23.82 60 TYR B C 1
ATOM 1440 O O . TYR B 1 60 ? 24.481 15.334 14.170 1.00 22.49 60 TYR B O 1
ATOM 1449 N N . SER B 1 61 ? 25.817 15.529 12.339 1.00 21.86 61 SER B N 1
ATOM 1450 C CA . SER B 1 61 ? 25.261 14.361 11.618 1.00 21.78 61 SER B CA 1
ATOM 1451 C C . SER B 1 61 ? 25.583 13.081 12.400 1.00 21.77 61 SER B C 1
ATOM 1452 O O . SER B 1 61 ? 26.736 12.921 12.858 1.00 21.08 61 SER B O 1
ATOM 1455 N N . GLY B 1 62 ? 24.649 12.129 12.445 1.00 21.94 62 GLY B N 1
ATOM 1456 C CA . GLY B 1 62 ? 24.939 10.788 12.982 1.00 22.11 62 GLY B CA 1
ATOM 1457 C C . GLY B 1 62 ? 26.076 10.084 12.238 1.00 22.71 62 GLY B C 1
ATOM 1458 O O . GLY B 1 62 ? 26.765 9.262 12.858 1.00 25.22 62 GLY B O 1
ATOM 1459 N N . SER B 1 63 ? 26.327 10.384 10.965 1.00 25.20 63 SER B N 1
ATOM 1460 C CA . SER B 1 63 ? 27.459 9.730 10.226 1.00 30.05 63 SER B CA 1
ATOM 1461 C C . SER B 1 63 ? 28.834 10.009 10.868 1.00 29.93 63 SER B C 1
ATOM 1462 O O . SER B 1 63 ? 29.763 9.236 10.611 1.00 32.89 63 SER B O 1
ATOM 1465 N N . VAL B 1 64 ? 28.999 11.108 11.596 1.00 28.03 64 VAL B N 1
ATOM 1466 C CA . VAL B 1 64 ? 30.332 11.553 12.125 1.00 29.58 64 VAL B CA 1
ATOM 1467 C C . VAL B 1 64 ? 30.369 11.632 13.661 1.00 37.52 64 VAL B C 1
ATOM 1468 O O . VAL B 1 64 ? 31.501 11.718 14.201 1.00 39.42 64 VAL B O 1
ATOM 1472 N N . LYS B 1 65 ? 29.220 11.550 14.348 1.00 39.59 65 LYS B N 1
ATOM 1473 C CA . LYS B 1 65 ? 29.068 11.951 15.787 1.00 35.89 65 LYS B CA 1
ATOM 1474 C C . LYS B 1 65 ? 30.191 11.324 16.612 1.00 33.37 65 LYS B C 1
ATOM 1475 O O . LYS B 1 65 ? 30.605 10.196 16.376 1.00 29.90 65 LYS B O 1
ATOM 1481 N N . GLY B 1 66 ? 30.769 12.069 17.533 1.00 43.84 66 GLY B N 1
ATOM 1482 C CA . GLY B 1 66 ? 31.892 11.556 18.328 1.00 35.05 66 GLY B CA 1
ATOM 1483 C C . GLY B 1 66 ? 33.247 11.755 17.654 1.00 29.59 66 GLY B C 1
ATOM 1484 O O . GLY B 1 66 ? 34.196 11.896 18.390 1.00 28.86 66 GLY B O 1
ATOM 1485 N N . ARG B 1 67 ? 33.363 11.663 16.321 1.00 25.71 67 ARG B N 1
ATOM 1486 C CA . ARG B 1 67 ? 34.669 11.714 15.615 1.00 25.19 67 ARG B CA 1
ATOM 1487 C C . ARG B 1 67 ? 35.024 13.167 15.262 1.00 24.49 67 ARG B C 1
ATOM 1488 O O . ARG B 1 67 ? 36.219 13.468 15.125 1.00 23.79 67 ARG B O 1
ATOM 1496 N N . PHE B 1 68 ? 34.029 14.015 15.025 1.00 21.31 68 PHE B N 1
ATOM 1497 C CA . PHE B 1 68 ? 34.246 15.396 14.540 1.00 22.65 68 PHE B CA 1
ATOM 1498 C C . PHE B 1 68 ? 33.847 16.360 15.658 1.00 25.81 68 PHE B C 1
ATOM 1499 O O . PHE B 1 68 ? 32.987 15.986 16.479 1.00 24.81 68 PHE B O 1
ATOM 1507 N N . THR B 1 69 ? 34.493 17.526 15.686 1.00 24.44 69 THR B N 1
ATOM 1508 C CA . THR B 1 69 ? 34.251 18.640 16.615 1.00 24.53 69 THR B CA 1
ATOM 1509 C C . THR B 1 69 ? 34.320 19.932 15.799 1.00 22.06 69 THR B C 1
ATOM 1510 O O . THR B 1 69 ? 35.370 20.228 15.212 1.00 21.77 69 THR B O 1
ATOM 1514 N N . VAL B 1 70 ? 33.232 20.676 15.808 1.00 23.44 70 VAL B N 1
ATOM 1515 C CA . VAL B 1 70 ? 33.180 22.035 15.235 1.00 25.00 70 VAL B CA 1
ATOM 1516 C C . VAL B 1 70 ? 33.434 23.005 16.394 1.00 26.58 70 VAL B C 1
ATOM 1517 O O . VAL B 1 70 ? 32.880 22.793 17.465 1.00 23.85 70 VAL B O 1
ATOM 1521 N N . SER B 1 71 ? 34.269 24.002 16.171 1.00 28.10 71 SER B N 1
ATOM 1522 C CA . SER B 1 71 ? 34.557 25.084 17.146 1.00 30.70 71 SER B CA 1
ATOM 1523 C C . SER B 1 71 ? 34.754 26.397 16.387 1.00 34.43 71 SER B C 1
ATOM 1524 O O . SER B 1 71 ? 35.044 26.361 15.174 1.00 30.51 71 SER B O 1
ATOM 1527 N N . ARG B 1 72 ? 34.561 27.520 17.069 1.00 32.54 72 ARG B N 1
ATOM 1528 C CA . ARG B 1 72 ? 34.753 28.848 16.450 1.00 36.37 72 ARG B CA 1
ATOM 1529 C C . ARG B 1 72 ? 35.685 29.663 17.341 1.00 36.04 72 ARG B C 1
ATOM 1530 O O . ARG B 1 72 ? 35.613 29.491 18.581 1.00 29.94 72 ARG B O 1
ATOM 1538 N N . ASP B 1 73 ? 36.511 30.498 16.715 1.00 35.36 73 ASP B N 1
ATOM 1539 C CA . ASP B 1 73 ? 37.389 31.503 17.380 1.00 33.85 73 ASP B CA 1
ATOM 1540 C C . ASP B 1 73 ? 36.982 32.862 16.803 1.00 36.55 73 ASP B C 1
ATOM 1541 O O . ASP B 1 73 ? 37.459 33.218 15.691 1.00 34.30 73 ASP B O 1
ATOM 1546 N N . ASN B 1 74 ? 36.061 33.547 17.489 1.00 35.69 74 ASN B N 1
ATOM 1547 C CA . ASN B 1 74 ? 35.409 34.794 16.999 1.00 42.83 74 ASN B CA 1
ATOM 1548 C C . ASN B 1 74 ? 36.446 35.912 16.760 1.00 45.01 74 ASN B C 1
ATOM 1549 O O . ASN B 1 74 ? 36.214 36.709 15.835 1.00 44.27 74 ASN B O 1
ATOM 1554 N N . ALA B 1 75 ? 37.546 35.978 17.521 1.00 48.51 75 ALA B N 1
ATOM 1555 C CA . ALA B 1 75 ? 38.612 37.000 17.327 1.00 49.07 75 ALA B CA 1
ATOM 1556 C C . ALA B 1 75 ? 39.381 36.691 16.045 1.00 46.56 75 ALA B C 1
ATOM 1557 O O . ALA B 1 75 ? 39.797 37.648 15.370 1.00 44.90 75 ALA B O 1
ATOM 1559 N N . LYS B 1 76 ? 39.568 35.406 15.713 1.00 45.59 76 LYS B N 1
ATOM 1560 C CA . LYS B 1 76 ? 40.265 34.998 14.463 1.00 42.43 76 LYS B CA 1
ATOM 1561 C C . LYS B 1 76 ? 39.265 34.907 13.299 1.00 40.84 76 LYS B C 1
ATOM 1562 O O . LYS B 1 76 ? 39.712 34.601 12.194 1.00 41.62 76 LYS B O 1
ATOM 1568 N N . GLU B 1 77 ? 37.973 35.151 13.526 1.00 37.54 77 GLU B N 1
ATOM 1569 C CA . GLU B 1 77 ? 36.901 35.042 12.498 1.00 41.92 77 GLU B CA 1
ATOM 1570 C C . GLU B 1 77 ? 37.063 33.701 11.754 1.00 37.84 77 GLU B C 1
ATOM 1571 O O . GLU B 1 77 ? 37.172 33.710 10.507 1.00 36.18 77 GLU B O 1
ATOM 1577 N N . THR B 1 78 ? 37.166 32.601 12.500 1.00 31.04 78 THR B N 1
ATOM 1578 C CA . THR B 1 78 ? 37.507 31.247 11.970 1.00 33.10 78 THR B CA 1
ATOM 1579 C C . THR B 1 78 ? 36.638 30.201 12.680 1.00 30.86 78 THR B C 1
ATOM 1580 O O . THR B 1 78 ? 36.604 30.240 13.910 1.00 30.52 78 THR B O 1
ATOM 1584 N N . VAL B 1 79 ? 36.015 29.296 11.919 1.00 32.58 79 VAL B N 1
ATOM 1585 C CA . VAL B 1 79 ? 35.355 28.049 12.413 1.00 29.06 79 VAL B CA 1
ATOM 1586 C C . VAL B 1 79 ? 36.252 26.884 11.994 1.00 28.13 79 VAL B C 1
ATOM 1587 O O . VAL B 1 79 ? 36.900 26.965 10.911 1.00 28.35 79 VAL B O 1
ATOM 1591 N N . TYR B 1 80 ? 36.423 25.905 12.878 1.00 24.20 80 TYR B N 1
ATOM 1592 C CA . TYR B 1 80 ? 37.278 24.715 12.641 1.00 24.67 80 TYR B CA 1
ATOM 1593 C C . TYR B 1 80 ? 36.373 23.484 12.583 1.00 24.14 80 TYR B C 1
ATOM 1594 O O . TYR B 1 80 ? 35.275 23.487 13.192 1.00 26.24 80 TYR B O 1
ATOM 1603 N N . LEU B 1 81 ? 36.853 22.467 11.893 1.00 22.82 81 LEU B N 1
ATOM 1604 C CA . LEU B 1 81 ? 36.243 21.121 11.921 1.00 22.20 81 LEU B CA 1
ATOM 1605 C C . LEU B 1 81 ? 37.384 20.145 12.155 1.00 20.84 81 LEU B C 1
ATOM 1606 O O . LEU B 1 81 ? 38.130 19.824 11.189 1.00 20.90 81 LEU B O 1
ATOM 1611 N N . GLN B 1 82 ? 37.543 19.735 13.411 1.00 21.19 82 GLN B N 1
ATOM 1612 C CA . GLN B 1 82 ? 38.518 18.690 13.808 1.00 21.92 82 GLN B CA 1
ATOM 1613 C C . GLN B 1 82 ? 37.856 17.378 13.395 1.00 21.38 82 GLN B C 1
ATOM 1614 O O . GLN B 1 82 ? 36.712 17.132 13.869 1.00 24.75 82 GLN B O 1
ATOM 1620 N N . MET B 1 83 ? 38.572 16.518 12.674 1.00 21.46 83 MET B N 1
ATOM 1621 C CA . MET B 1 83 ? 38.010 15.254 12.137 1.00 22.80 83 MET B CA 1
ATOM 1622 C C . MET B 1 83 ? 38.928 14.116 12.537 1.00 24.84 83 MET B C 1
ATOM 1623 O O . MET B 1 83 ? 40.019 14.039 11.946 1.00 23.42 83 MET B O 1
ATOM 1628 N N . ASN B 1 84 ? 38.511 13.254 13.466 1.00 23.87 84 ASN B N 1
ATOM 1629 C CA . ASN B 1 84 ? 39.354 12.133 13.965 1.00 23.15 84 ASN B CA 1
ATOM 1630 C C . ASN B 1 84 ? 38.827 10.800 13.438 1.00 25.64 84 ASN B C 1
ATOM 1631 O O . ASN B 1 84 ? 37.675 10.744 12.911 1.00 24.48 84 ASN B O 1
ATOM 1636 N N . ASP B 1 85 ? 39.687 9.789 13.467 1.00 28.17 85 ASP B N 1
ATOM 1637 C CA A ASP B 1 85 ? 39.347 8.381 13.114 0.50 29.54 85 ASP B CA 1
ATOM 1638 C CA B ASP B 1 85 ? 39.335 8.386 13.121 0.50 30.16 85 ASP B CA 1
ATOM 1639 C C . ASP B 1 85 ? 38.705 8.362 11.723 1.00 31.20 85 ASP B C 1
ATOM 1640 O O . ASP B 1 85 ? 37.646 7.710 11.536 1.00 26.92 85 ASP B O 1
ATOM 1649 N N . LEU B 1 86 ? 39.332 9.051 10.775 1.00 29.71 86 LEU B N 1
ATOM 1650 C CA . LEU B 1 86 ? 38.776 9.215 9.422 1.00 25.85 86 LEU B CA 1
ATOM 1651 C C . LEU B 1 86 ? 38.710 7.864 8.708 1.00 27.11 86 LEU B C 1
ATOM 1652 O O . LEU B 1 86 ? 39.606 7.003 8.926 1.00 30.72 86 LEU B O 1
ATOM 1657 N N . LYS B 1 87 ? 37.705 7.716 7.846 1.00 30.06 87 LYS B N 1
ATOM 1658 C CA . LYS B 1 87 ? 37.532 6.492 7.029 1.00 33.47 87 LYS B CA 1
ATOM 1659 C C . LYS B 1 87 ? 37.372 6.893 5.576 1.00 30.15 87 LYS B C 1
ATOM 1660 O O . LYS B 1 87 ? 37.064 8.042 5.265 1.00 26.57 87 LYS B O 1
ATOM 1666 N N . PRO B 1 88 ? 37.607 5.954 4.633 1.00 30.09 88 PRO B N 1
ATOM 1667 C CA . PRO B 1 88 ? 37.422 6.252 3.220 1.00 28.26 88 PRO B CA 1
ATOM 1668 C C . PRO B 1 88 ? 36.076 6.937 2.949 1.00 27.79 88 PRO B C 1
ATOM 1669 O O . PRO B 1 88 ? 36.056 7.812 2.141 1.00 28.10 88 PRO B O 1
ATOM 1673 N N . GLU B 1 89 ? 35.002 6.541 3.642 1.00 30.23 89 GLU B N 1
ATOM 1674 C CA . GLU B 1 89 ? 33.622 7.084 3.455 1.00 34.63 89 GLU B CA 1
ATOM 1675 C C . GLU B 1 89 ? 33.540 8.567 3.817 1.00 29.24 89 GLU B C 1
ATOM 1676 O O . GLU B 1 89 ? 32.542 9.175 3.457 1.00 27.65 89 GLU B O 1
ATOM 1682 N N . ASP B 1 90 ? 34.527 9.122 4.522 1.00 29.41 90 ASP B N 1
ATOM 1683 C CA . ASP B 1 90 ? 34.591 10.583 4.833 1.00 28.24 90 ASP B CA 1
ATOM 1684 C C . ASP B 1 90 ? 35.139 11.376 3.647 1.00 27.12 90 ASP B C 1
ATOM 1685 O O . ASP B 1 90 ? 35.103 12.626 3.720 1.00 27.71 90 ASP B O 1
ATOM 1690 N N . SER B 1 91 ? 35.711 10.725 2.627 1.00 28.63 91 SER B N 1
ATOM 1691 C CA . SER B 1 91 ? 36.229 11.413 1.419 1.00 26.68 91 SER B CA 1
ATOM 1692 C C . SER B 1 91 ? 35.111 12.220 0.753 1.00 26.86 91 SER B C 1
ATOM 1693 O O . SER B 1 91 ? 34.035 11.675 0.538 1.00 28.61 91 SER B O 1
ATOM 1696 N N . ALA B 1 92 ? 35.365 13.493 0.451 1.00 22.01 92 ALA B N 1
ATOM 1697 C CA . ALA B 1 92 ? 34.359 14.452 -0.038 1.00 23.42 92 ALA B CA 1
ATOM 1698 C C . ALA B 1 92 ? 35.003 15.825 -0.202 1.00 24.75 92 ALA B C 1
ATOM 1699 O O . ALA B 1 92 ? 36.116 16.043 0.336 1.00 22.61 92 ALA B O 1
ATOM 1701 N N . VAL B 1 93 ? 34.305 16.720 -0.897 1.00 23.49 93 VAL B N 1
ATOM 1702 C CA . VAL B 1 93 ? 34.542 18.181 -0.828 1.00 22.67 93 VAL B CA 1
ATOM 1703 C C . VAL B 1 93 ? 33.787 18.660 0.414 1.00 23.84 93 VAL B C 1
ATOM 1704 O O . VAL B 1 93 ? 32.588 18.342 0.553 1.00 20.29 93 VAL B O 1
ATOM 1708 N N . TYR B 1 94 ? 34.510 19.271 1.352 1.00 23.87 94 TYR B N 1
ATOM 1709 C CA . TYR B 1 94 ? 33.926 19.857 2.580 1.00 22.27 94 TYR B CA 1
ATOM 1710 C C . TYR B 1 94 ? 33.698 21.341 2.334 1.00 21.97 94 TYR B C 1
ATOM 1711 O O . TYR B 1 94 ? 34.592 22.047 1.795 1.00 23.49 94 TYR B O 1
ATOM 1720 N N . TYR B 1 95 ? 32.523 21.816 2.703 1.00 21.36 95 TYR B N 1
ATOM 1721 C CA . TYR B 1 95 ? 32.120 23.228 2.537 1.00 21.00 95 TYR B CA 1
ATOM 1722 C C . TYR B 1 95 ? 31.766 23.845 3.884 1.00 25.35 95 TYR B C 1
ATOM 1723 O O . TYR B 1 95 ? 31.168 23.160 4.749 1.00 23.21 95 TYR B O 1
ATOM 1732 N N . CYS B 1 96 ? 32.035 25.139 4.050 1.00 24.78 96 CYS B N 1
ATOM 1733 C CA . CYS B 1 96 ? 31.489 25.893 5.199 1.00 25.04 96 CYS B CA 1
ATOM 1734 C C . CYS B 1 96 ? 30.542 26.952 4.659 1.00 23.81 96 CYS B C 1
ATOM 1735 O O . CYS B 1 96 ? 30.741 27.407 3.518 1.00 23.74 96 CYS B O 1
ATOM 1738 N N . ALA B 1 97 ? 29.492 27.236 5.410 1.00 23.67 97 ALA B N 1
ATOM 1739 C CA . ALA B 1 97 ? 28.426 28.173 5.017 1.00 25.89 97 ALA B CA 1
ATOM 1740 C C . ALA B 1 97 ? 27.977 28.948 6.244 1.00 27.68 97 ALA B C 1
ATOM 1741 O O . ALA B 1 97 ? 28.093 28.418 7.366 1.00 25.91 97 ALA B O 1
ATOM 1743 N N . ALA B 1 98 ? 27.528 30.175 6.035 1.00 24.41 98 ALA B N 1
ATOM 1744 C CA . ALA B 1 98 ? 27.123 31.064 7.137 1.00 29.36 98 ALA B CA 1
ATOM 1745 C C . ALA B 1 98 ? 25.738 31.603 6.848 1.00 31.25 98 ALA B C 1
ATOM 1746 O O . ALA B 1 98 ? 25.380 31.758 5.654 1.00 32.65 98 ALA B O 1
ATOM 1748 N N . LYS B 1 99 ? 24.989 31.830 7.919 1.00 31.08 99 LYS B N 1
ATOM 1749 C CA . LYS B 1 99 ? 23.695 32.533 7.887 1.00 32.16 99 LYS B CA 1
ATOM 1750 C C . LYS B 1 99 ? 23.580 33.364 9.168 1.00 33.42 99 LYS B C 1
ATOM 1751 O O . LYS B 1 99 ? 24.217 33.001 10.197 1.00 35.94 99 LYS B O 1
ATOM 1757 N N . ASP B 1 100 ? 22.791 34.431 9.119 1.00 36.28 100 ASP B N 1
ATOM 1758 C CA . ASP B 1 100 ? 22.481 35.221 10.333 1.00 39.76 100 ASP B CA 1
ATOM 1759 C C . ASP B 1 100 ? 21.759 34.303 11.324 1.00 36.08 100 ASP B C 1
ATOM 1760 O O . ASP B 1 100 ? 20.791 33.644 10.894 1.00 32.26 100 ASP B O 1
ATOM 1765 N N . ALA B 1 101 ? 22.227 34.284 12.580 1.00 39.33 101 ALA B N 1
ATOM 1766 C CA . ALA B 1 101 ? 21.721 33.415 13.673 1.00 43.82 101 ALA B CA 1
ATOM 1767 C C . ALA B 1 101 ? 20.231 33.674 13.889 1.00 47.68 101 ALA B C 1
ATOM 1768 O O . ALA B 1 101 ? 19.569 32.795 14.458 1.00 48.17 101 ALA B O 1
ATOM 1770 N N . SER B 1 102 ? 19.724 34.817 13.423 1.00 47.34 102 SER B N 1
ATOM 1771 C CA . SER B 1 102 ? 18.303 35.217 13.570 1.00 52.95 102 SER B CA 1
ATOM 1772 C C . SER B 1 102 ? 17.458 34.747 12.377 1.00 50.27 102 SER B C 1
ATOM 1773 O O . SER B 1 102 ? 16.241 34.951 12.440 1.00 54.08 102 SER B O 1
ATOM 1776 N N . VAL B 1 103 ? 18.042 34.128 11.340 1.00 46.43 103 VAL B N 1
ATOM 1777 C CA . VAL B 1 103 ? 17.271 33.645 10.146 1.00 46.93 103 VAL B CA 1
ATOM 1778 C C . VAL B 1 103 ? 17.078 32.128 10.225 1.00 42.73 103 VAL B C 1
ATOM 1779 O O . VAL B 1 103 ? 18.067 31.404 10.452 1.00 40.82 103 VAL B O 1
ATOM 1783 N N . THR B 1 104 ? 15.847 31.675 10.006 1.00 41.79 104 THR B N 1
ATOM 1784 C CA . THR B 1 104 ? 15.492 30.243 9.840 1.00 44.80 104 THR B CA 1
ATOM 1785 C C . THR B 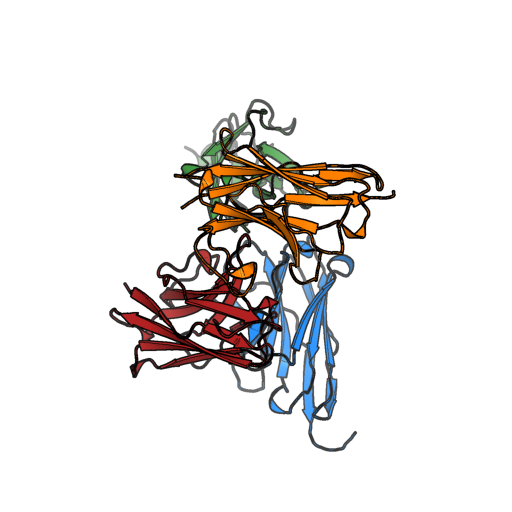1 104 ? 15.489 29.951 8.342 1.00 44.09 104 THR B C 1
ATOM 1786 O O . THR B 1 104 ? 14.931 30.781 7.622 1.00 48.79 104 THR B O 1
ATOM 1790 N N . VAL B 1 105 ? 16.078 28.827 7.919 1.00 43.28 105 VAL B N 1
ATOM 1791 C CA . VAL B 1 105 ? 16.035 28.358 6.506 1.00 44.06 105 VAL B CA 1
ATOM 1792 C C . VAL B 1 105 ? 15.538 26.916 6.473 1.00 46.25 105 VAL B C 1
ATOM 1793 O O . VAL B 1 105 ? 15.583 26.214 7.509 1.00 44.30 105 VAL B O 1
ATOM 1797 N N . ALA B 1 106 ? 15.028 26.513 5.323 1.00 41.65 106 ALA B N 1
ATOM 1798 C CA . ALA B 1 106 ? 14.437 25.175 5.191 1.00 41.20 106 ALA B CA 1
ATOM 1799 C C . ALA B 1 106 ? 15.513 24.087 5.134 1.00 38.64 106 ALA B C 1
ATOM 1800 O O . ALA B 1 106 ? 15.287 23.067 5.714 1.00 35.38 106 ALA B O 1
ATOM 1802 N N . THR B 1 107 ? 16.630 24.352 4.455 1.00 36.26 107 THR B N 1
ATOM 1803 C CA . THR B 1 107 ? 17.708 23.374 4.138 1.00 36.99 107 THR B CA 1
ATOM 1804 C C . THR B 1 107 ? 19.074 24.072 4.286 1.00 39.02 107 THR B C 1
ATOM 1805 O O . THR B 1 107 ? 19.152 25.319 4.186 1.00 35.67 107 THR B O 1
ATOM 1809 N N . ILE B 1 108 ? 20.136 23.298 4.485 1.00 37.35 108 ILE B N 1
ATOM 1810 C CA . ILE B 1 108 ? 21.528 23.840 4.504 1.00 38.90 108 ILE B CA 1
ATOM 1811 C C . ILE B 1 108 ? 21.786 24.549 3.170 1.00 34.09 108 ILE B C 1
ATOM 1812 O O . ILE B 1 108 ? 22.558 25.518 3.178 1.00 30.92 108 ILE B O 1
ATOM 1817 N N . GLU B 1 109 ? 21.104 24.153 2.082 1.00 30.93 109 GLU B N 1
ATOM 1818 C CA . GLU B 1 109 ? 21.366 24.755 0.750 1.00 35.02 109 GLU B CA 1
ATOM 1819 C C . GLU B 1 109 ? 20.867 26.203 0.719 1.00 32.16 109 GLU B C 1
ATOM 1820 O O . GLU B 1 109 ? 21.146 26.871 -0.264 1.00 36.20 109 GLU B O 1
ATOM 1826 N N . ASP B 1 110 ? 20.134 26.662 1.737 1.00 33.36 110 ASP B N 1
ATOM 1827 C CA . ASP B 1 110 ? 19.562 28.032 1.758 1.00 30.82 110 ASP B CA 1
ATOM 1828 C C . ASP B 1 110 ? 20.454 28.977 2.551 1.00 33.18 110 ASP B C 1
ATOM 1829 O O . ASP B 1 110 ? 20.161 30.183 2.498 1.00 30.49 110 ASP B O 1
ATOM 1834 N N . TYR B 1 111 ? 21.516 28.497 3.215 1.00 29.91 111 TYR B N 1
ATOM 1835 C CA . TYR B 1 111 ? 22.536 29.391 3.820 1.00 29.01 111 TYR B CA 1
ATOM 1836 C C . TYR B 1 111 ? 23.042 30.346 2.733 1.00 30.74 111 TYR B C 1
ATOM 1837 O O . TYR B 1 111 ? 23.357 29.918 1.623 1.00 28.99 111 TYR B O 1
ATOM 1846 N N . PRO B 1 112 ? 23.077 31.674 2.978 1.00 33.01 112 PRO B N 1
ATOM 1847 C CA . PRO B 1 112 ? 23.399 32.630 1.915 1.00 33.20 112 PRO B CA 1
ATOM 1848 C C . PRO B 1 112 ? 24.880 32.674 1.525 1.00 33.75 112 PRO B C 1
ATOM 1849 O O . PRO B 1 112 ? 25.128 32.930 0.360 1.00 36.16 112 PRO B O 1
ATOM 1853 N N . TYR B 1 113 ? 25.811 32.453 2.465 1.00 31.99 113 TYR B N 1
ATOM 1854 C CA . TYR B 1 113 ? 27.272 32.674 2.249 1.00 31.07 113 TYR B CA 1
ATOM 1855 C C . TYR B 1 113 ? 28.030 31.349 2.332 1.00 35.58 113 TYR B C 1
ATOM 1856 O O . TYR B 1 113 ? 27.859 30.582 3.334 1.00 32.52 113 TYR B O 1
ATOM 1865 N N . TRP B 1 114 ? 28.798 31.052 1.278 1.00 31.33 114 TRP B N 1
ATOM 1866 C CA . TRP B 1 114 ? 29.510 29.761 1.137 1.00 30.94 114 TRP B CA 1
ATOM 1867 C C . TRP B 1 114 ? 30.963 29.986 0.736 1.00 31.22 114 TRP B C 1
ATOM 1868 O O . TRP B 1 114 ? 31.262 31.002 0.080 1.00 30.69 114 TRP B O 1
ATOM 1879 N N . GLY B 1 115 ? 31.824 29.059 1.152 1.00 31.14 115 GLY B N 1
ATOM 1880 C CA . GLY B 1 115 ? 33.175 28.891 0.600 1.00 28.92 115 GLY B CA 1
ATOM 1881 C C . GLY B 1 115 ? 33.087 28.049 -0.652 1.00 30.42 115 GLY B C 1
ATOM 1882 O O . GLY B 1 115 ? 31.984 27.580 -0.971 1.00 32.59 115 GLY B O 1
ATOM 1883 N N . ARG B 1 116 ? 34.213 27.814 -1.309 1.00 28.17 116 ARG B N 1
ATOM 1884 C CA . ARG B 1 116 ? 34.278 27.059 -2.572 1.00 30.75 116 ARG B CA 1
ATOM 1885 C C . ARG B 1 116 ? 34.598 25.592 -2.315 1.00 31.89 116 ARG B C 1
ATOM 1886 O O . ARG B 1 116 ? 34.524 24.827 -3.279 1.00 28.11 116 ARG B O 1
ATOM 1894 N N . GLY B 1 117 ? 34.934 25.227 -1.069 1.00 26.23 117 GLY B N 1
ATOM 1895 C CA . GLY B 1 117 ? 35.108 23.833 -0.657 1.00 27.07 117 GLY B CA 1
ATOM 1896 C C . GLY B 1 117 ? 36.573 23.486 -0.529 1.00 27.37 117 GLY B C 1
ATOM 1897 O O . GLY B 1 117 ? 37.395 24.191 -1.156 1.00 26.05 117 GLY B O 1
ATOM 1898 N N . THR B 1 118 ? 36.892 22.438 0.235 1.00 25.12 118 THR B N 1
ATOM 1899 C CA . THR B 1 118 ? 38.254 21.837 0.351 1.00 26.40 118 THR B CA 1
ATOM 1900 C C . THR B 1 118 ? 38.121 20.324 0.195 1.00 25.81 118 THR B C 1
ATOM 1901 O O . THR B 1 118 ? 37.218 19.734 0.829 1.00 25.17 118 THR B O 1
ATOM 1905 N N . GLN B 1 119 ? 38.980 19.709 -0.615 1.00 27.15 119 GLN B N 1
ATOM 1906 C CA . GLN B 1 119 ? 38.951 18.242 -0.833 1.00 28.54 119 GLN B CA 1
ATOM 1907 C C . GLN B 1 119 ? 39.652 17.527 0.321 1.00 25.99 119 GLN B C 1
ATOM 1908 O O . GLN B 1 119 ? 40.799 17.866 0.688 1.00 26.27 119 GLN B O 1
ATOM 1914 N N . VAL B 1 120 ? 38.968 16.514 0.839 1.00 24.36 120 VAL B N 1
ATOM 1915 C CA . VAL B 1 120 ? 39.501 15.542 1.812 1.00 24.23 120 VAL B CA 1
ATOM 1916 C C . VAL B 1 120 ? 39.437 14.164 1.176 1.00 27.10 120 VAL B C 1
ATOM 1917 O O . VAL B 1 120 ? 38.322 13.707 0.845 1.00 25.77 120 VAL B O 1
ATOM 1921 N N . THR B 1 121 ? 40.577 13.501 1.069 1.00 26.90 121 THR B N 1
ATOM 1922 C CA . THR B 1 121 ? 40.642 12.112 0.571 1.00 26.85 121 THR B CA 1
ATOM 1923 C C . THR B 1 121 ? 41.258 11.255 1.661 1.00 26.92 121 THR B C 1
ATOM 1924 O O . THR B 1 121 ? 42.412 11.541 2.046 1.00 30.85 121 THR B O 1
ATOM 1928 N N . VAL B 1 122 ? 40.523 10.246 2.129 1.00 25.89 122 VAL B N 1
ATOM 1929 C CA . VAL B 1 122 ? 40.996 9.316 3.181 1.00 26.42 122 VAL B CA 1
ATOM 1930 C C . VAL B 1 122 ? 41.334 7.984 2.510 1.00 31.98 122 VAL B C 1
ATOM 1931 O O . VAL B 1 122 ? 40.471 7.483 1.738 1.00 27.62 122 VAL B O 1
ATOM 1935 N N . SER B 1 123 ? 42.542 7.471 2.764 1.00 27.89 123 SER B N 1
ATOM 1936 C CA . SER B 1 123 ? 43.108 6.308 2.028 1.00 37.00 123 SER B CA 1
ATOM 1937 C C . SER B 1 123 ? 43.659 5.262 2.989 1.00 36.63 123 SER B C 1
ATOM 1938 O O . SER B 1 123 ? 44.403 5.631 3.913 1.00 37.11 123 SER B O 1
ATOM 1941 N N . SER B 1 124 ? 43.345 3.996 2.719 1.00 45.17 124 SER B N 1
ATOM 1942 C CA . SER B 1 124 ? 43.815 2.799 3.470 1.00 51.60 124 SER B CA 1
ATOM 1943 C C . SER B 1 124 ? 45.059 2.204 2.802 1.00 56.31 124 SER B C 1
ATOM 1944 O O . SER B 1 124 ? 45.720 1.375 3.447 1.00 62.65 124 SER B O 1
ATOM 1947 N N . GLU B 1 125 ? 45.352 2.616 1.567 1.00 55.80 125 GLU B N 1
ATOM 1948 C CA . GLU B 1 125 ? 46.538 2.180 0.783 1.00 60.70 125 GLU B CA 1
ATOM 1949 C C . GLU B 1 125 ? 47.788 2.292 1.669 1.00 58.68 125 GLU B C 1
ATOM 1950 O O . GLU B 1 125 ? 48.282 3.381 1.980 1.00 55.05 125 GLU B O 1
ATOM 1956 N N . GLN C 1 1 ? 35.494 26.428 -15.041 1.00 70.94 1 GLN C N 1
ATOM 1957 C CA . GLN C 1 1 ? 36.609 26.015 -15.955 1.00 72.35 1 GLN C CA 1
ATOM 1958 C C . GLN C 1 1 ? 37.079 27.228 -16.778 1.00 70.50 1 GLN C C 1
ATOM 1959 O O . GLN C 1 1 ? 36.493 28.321 -16.613 1.00 71.24 1 GLN C O 1
ATOM 1965 N N . VAL C 1 2 ? 38.123 27.074 -17.603 1.00 69.58 2 VAL C N 1
ATOM 1966 C CA . VAL C 1 2 ? 38.745 28.219 -18.334 1.00 62.73 2 VAL C CA 1
ATOM 1967 C C . VAL C 1 2 ? 38.847 27.914 -19.833 1.00 55.54 2 VAL C C 1
ATOM 1968 O O . VAL C 1 2 ? 39.155 26.763 -20.195 1.00 53.15 2 VAL C O 1
ATOM 1972 N N . GLN C 1 3 ? 38.610 28.948 -20.649 1.00 49.31 3 GLN C N 1
ATOM 1973 C CA . GLN C 1 3 ? 38.948 29.010 -22.096 1.00 51.82 3 GLN C CA 1
ATOM 1974 C C . GLN C 1 3 ? 40.244 29.830 -22.219 1.00 41.15 3 GLN C C 1
ATOM 1975 O O . GLN C 1 3 ? 40.401 30.830 -21.469 1.00 42.05 3 GLN C O 1
ATOM 1981 N N . LEU C 1 4 ? 41.141 29.370 -23.079 1.00 38.95 4 LEU C N 1
ATOM 1982 C CA . LEU C 1 4 ? 42.511 29.921 -23.301 1.00 36.78 4 LEU C CA 1
ATOM 1983 C C . LEU C 1 4 ? 42.677 30.275 -24.769 1.00 35.44 4 LEU C C 1
ATOM 1984 O O . LEU C 1 4 ? 42.227 29.507 -25.640 1.00 33.95 4 LEU C O 1
ATOM 1989 N N . GLN C 1 5 ? 43.348 31.379 -25.031 1.00 33.34 5 GLN C N 1
ATOM 1990 C CA . GLN C 1 5 ? 43.612 31.795 -26.422 1.00 35.95 5 GLN C CA 1
ATOM 1991 C C . GLN C 1 5 ? 44.979 32.476 -26.421 1.00 28.83 5 GLN C C 1
ATOM 1992 O O . GLN C 1 5 ? 45.157 33.396 -25.618 1.00 30.69 5 GLN C O 1
ATOM 1998 N N . GLU C 1 6 ? 45.894 31.975 -27.247 1.00 31.37 6 GLU C N 1
ATOM 1999 C CA . GLU C 1 6 ? 47.271 32.519 -27.421 1.00 28.88 6 GLU C CA 1
ATOM 2000 C C . GLU C 1 6 ? 47.229 33.622 -28.492 1.00 31.60 6 GLU C C 1
ATOM 2001 O O . GLU C 1 6 ? 46.428 33.496 -29.414 1.00 29.37 6 GLU C O 1
ATOM 2007 N N . SER C 1 7 ? 48.078 34.650 -28.342 1.00 30.13 7 SER C N 1
ATOM 2008 C CA . SER C 1 7 ? 48.263 35.861 -29.186 1.00 27.19 7 SER C CA 1
ATOM 2009 C C . SER C 1 7 ? 49.764 36.186 -29.276 1.00 22.70 7 SER C C 1
ATOM 2010 O O . SER C 1 7 ? 50.433 35.919 -28.306 1.00 23.47 7 SER C O 1
ATOM 2013 N N . GLY C 1 8 ? 50.235 36.822 -30.346 1.00 25.35 8 GLY C N 1
ATOM 2014 C CA . GLY C 1 8 ? 51.558 37.474 -30.414 1.00 25.24 8 GLY C CA 1
ATOM 2015 C C . GLY C 1 8 ? 52.591 36.640 -31.146 1.00 24.70 8 GLY C C 1
ATOM 2016 O O . GLY C 1 8 ? 53.778 37.030 -31.155 1.00 26.14 8 GLY C O 1
ATOM 2017 N N . GLY C 1 9 ? 52.156 35.574 -31.818 1.00 23.88 9 GLY C N 1
ATOM 2018 C CA . GLY C 1 9 ? 53.014 34.850 -32.747 1.00 25.29 9 GLY C CA 1
ATOM 2019 C C . GLY C 1 9 ? 53.373 35.688 -33.958 1.00 26.76 9 GLY C C 1
ATOM 2020 O O . GLY C 1 9 ? 52.863 36.832 -34.107 1.00 26.18 9 GLY C O 1
ATOM 2021 N N . GLY C 1 10 ? 54.230 35.126 -34.800 1.00 27.62 10 GLY C N 1
ATOM 2022 C CA . GLY C 1 10 ? 54.500 35.654 -36.147 1.00 29.09 10 GLY C CA 1
ATOM 2023 C C . GLY C 1 10 ? 55.775 35.107 -36.734 1.00 28.71 10 GLY C C 1
ATOM 2024 O O . GLY C 1 10 ? 56.193 33.977 -36.374 1.00 24.81 10 GLY C O 1
ATOM 2025 N N . LEU C 1 11 ? 56.357 35.893 -37.636 1.00 24.90 11 LEU C N 1
ATOM 2026 C CA . LEU C 1 11 ? 57.584 35.557 -38.373 1.00 26.07 11 LEU C CA 1
ATOM 2027 C C . LEU C 1 11 ? 58.612 36.614 -37.970 1.00 25.17 11 LEU C C 1
ATOM 2028 O O . LEU C 1 11 ? 58.369 37.811 -38.228 1.00 27.66 11 LEU C O 1
ATOM 2033 N N . VAL C 1 12 ? 59.666 36.202 -37.291 1.00 22.54 12 VAL C N 1
ATOM 2034 C CA . VAL C 1 12 ? 60.610 37.147 -36.662 1.00 23.51 12 VAL C CA 1
ATOM 2035 C C . VAL C 1 12 ? 62.012 36.734 -37.104 1.00 23.37 12 VAL C C 1
ATOM 2036 O O . VAL C 1 12 ? 62.277 35.521 -37.336 1.00 24.19 12 VAL C O 1
ATOM 2040 N N . GLN C 1 13 ? 62.880 37.719 -37.253 1.00 24.59 13 GLN C N 1
ATOM 2041 C CA . GLN C 1 13 ? 64.302 37.495 -37.604 1.00 23.37 13 GLN C CA 1
ATOM 2042 C C . GLN C 1 13 ? 65.054 36.888 -36.415 1.00 24.05 13 GLN C C 1
ATOM 2043 O O . GLN C 1 13 ? 64.874 37.328 -35.258 1.00 24.81 13 GLN C O 1
ATOM 2049 N N . THR C 1 14 ? 65.890 35.893 -36.681 1.00 25.24 14 THR C N 1
ATOM 2050 C CA . THR C 1 14 ? 66.928 35.393 -35.738 1.00 26.00 14 THR C CA 1
ATOM 2051 C C . THR C 1 14 ? 67.496 36.549 -34.914 1.00 25.79 14 THR C C 1
ATOM 2052 O O . THR C 1 14 ? 67.860 37.581 -35.504 1.00 26.98 14 THR C O 1
ATOM 2056 N N . GLY C 1 15 ? 67.575 36.352 -33.593 1.00 24.55 15 GLY C N 1
ATOM 2057 C CA . GLY C 1 15 ? 68.150 37.318 -32.647 1.00 26.29 15 GLY C CA 1
ATOM 2058 C C . GLY C 1 15 ? 67.075 38.246 -32.128 1.00 23.23 15 GLY C C 1
ATOM 2059 O O . GLY C 1 15 ? 67.310 38.937 -31.155 1.00 26.01 15 GLY C O 1
ATOM 2060 N N . GLY C 1 16 ? 65.916 38.263 -32.766 1.00 23.03 16 GLY C N 1
ATOM 2061 C CA . GLY C 1 16 ? 64.762 38.996 -32.247 1.00 23.83 16 GLY C CA 1
ATOM 2062 C C . GLY C 1 16 ? 64.136 38.380 -31.010 1.00 23.48 16 GLY C C 1
ATOM 2063 O O . GLY C 1 16 ? 64.625 37.339 -30.478 1.00 21.37 16 GLY C O 1
ATOM 2064 N N . SER C 1 17 ? 63.056 39.027 -30.584 1.00 22.11 17 SER C N 1
ATOM 2065 C CA . SER C 1 17 ? 62.211 38.685 -29.438 1.00 21.55 17 SER C CA 1
ATOM 2066 C C . SER C 1 17 ? 60.748 38.627 -29.883 1.00 21.86 17 SER C C 1
ATOM 2067 O O . SER C 1 17 ? 60.331 39.247 -30.901 1.00 21.41 17 SER C O 1
ATOM 2070 N N . LEU C 1 18 ? 59.966 37.896 -29.107 1.00 22.36 18 LEU C N 1
ATOM 2071 C CA . LEU C 1 18 ? 58.492 37.937 -29.153 1.00 21.73 18 LEU C CA 1
ATOM 2072 C C . LEU C 1 18 ? 58.018 37.985 -27.721 1.00 19.56 18 LEU C C 1
ATOM 2073 O O . LEU C 1 18 ? 58.812 37.665 -26.763 1.00 20.52 18 LEU C O 1
ATOM 2078 N N . ARG C 1 19 ? 56.773 38.380 -27.568 1.00 20.68 19 ARG C N 1
ATOM 2079 C CA . ARG C 1 19 ? 56.050 38.172 -26.307 1.00 21.51 19 ARG C CA 1
ATOM 2080 C C . ARG C 1 19 ? 54.704 37.556 -26.633 1.00 22.96 19 ARG C C 1
ATOM 2081 O O . ARG C 1 19 ? 53.837 38.267 -27.215 1.00 23.29 19 ARG C O 1
ATOM 2089 N N . LEU C 1 20 ? 54.554 36.297 -26.277 1.00 21.79 20 LEU C N 1
ATOM 2090 C CA . LEU C 1 20 ? 53.250 35.613 -26.409 1.00 23.70 20 LEU C CA 1
ATOM 2091 C C . LEU C 1 20 ? 52.410 35.971 -25.181 1.00 26.28 20 LEU C C 1
ATOM 2092 O O . LEU C 1 20 ? 52.966 36.089 -24.104 1.00 24.33 20 LEU C O 1
ATOM 2097 N N . SER C 1 21 ? 51.107 36.145 -25.383 1.00 27.96 21 SER C N 1
ATOM 2098 C CA . SER C 1 21 ? 50.124 36.227 -24.285 1.00 29.85 21 SER C CA 1
ATOM 2099 C C . SER C 1 21 ? 49.114 35.091 -24.429 1.00 32.37 21 SER C C 1
ATOM 2100 O O . SER C 1 21 ? 48.830 34.611 -25.569 1.00 31.18 21 SER C O 1
ATOM 2103 N N . CYS C 1 22 ? 48.646 34.615 -23.283 1.00 33.90 22 CYS C N 1
ATOM 2104 C CA . CYS C 1 22 ? 47.586 33.599 -23.188 1.00 35.11 22 CYS C CA 1
ATOM 2105 C C . CYS C 1 22 ? 46.482 34.192 -22.305 1.00 38.49 22 CYS C C 1
ATOM 2106 O O . CYS C 1 22 ? 46.725 34.346 -21.089 1.00 38.16 22 CYS C O 1
ATOM 2109 N N . LYS C 1 23 ? 45.358 34.576 -22.910 1.00 38.26 23 LYS C N 1
ATOM 2110 C CA . LYS C 1 23 ? 44.230 35.218 -22.195 1.00 42.66 23 LYS C CA 1
ATOM 2111 C C . LYS C 1 23 ? 43.266 34.115 -21.752 1.00 42.60 23 LYS C C 1
ATOM 2112 O O . LYS C 1 23 ? 42.965 33.198 -22.556 1.00 42.43 23 LYS C O 1
ATOM 2118 N N . ALA C 1 24 ? 42.862 34.167 -20.488 1.00 43.25 24 ALA C N 1
ATOM 2119 C CA . ALA C 1 24 ? 41.898 33.227 -19.878 1.00 47.38 24 ALA C CA 1
ATOM 2120 C C . ALA C 1 24 ? 40.535 33.917 -19.747 1.00 46.90 24 ALA C C 1
ATOM 2121 O O . ALA C 1 24 ? 40.511 35.103 -19.418 1.00 49.58 24 ALA C O 1
ATOM 2123 N N . SER C 1 25 ? 39.453 33.191 -20.012 1.00 54.27 25 SER C N 1
ATOM 2124 C CA . SER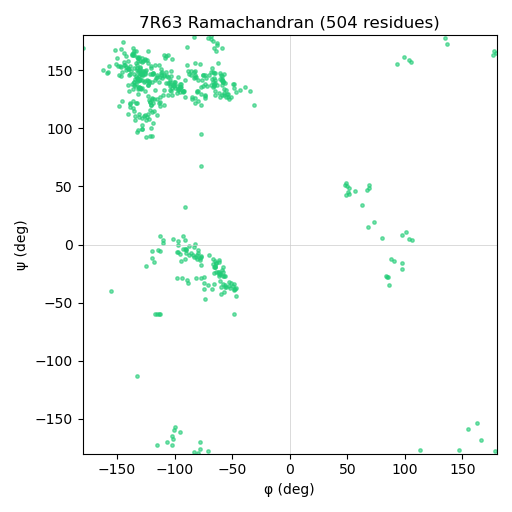 C 1 25 ? 38.061 33.570 -19.651 1.00 58.16 25 SER C CA 1
ATOM 2125 C C . SER C 1 25 ? 37.458 32.410 -18.851 1.00 60.15 25 SER C C 1
ATOM 2126 O O . SER C 1 25 ? 37.815 31.270 -19.145 1.00 53.04 25 SER C O 1
ATOM 2129 N N . GLY C 1 26 ? 36.584 32.711 -17.886 1.00 67.60 26 GLY C N 1
ATOM 2130 C CA . GLY C 1 26 ? 36.200 31.803 -16.788 1.00 60.27 26 GLY C CA 1
ATOM 2131 C C . GLY C 1 26 ? 36.695 32.370 -15.473 1.00 67.41 26 GLY C C 1
ATOM 2132 O O . GLY C 1 26 ? 37.283 33.463 -15.500 1.00 75.57 26 GLY C O 1
ATOM 2133 N N . ARG C 1 27 ? 36.507 31.657 -14.362 1.00 68.49 27 ARG C N 1
ATOM 2134 C CA . ARG C 1 27 ? 36.628 32.227 -12.991 1.00 70.32 27 ARG C CA 1
ATOM 2135 C C . ARG C 1 27 ? 37.905 31.711 -12.310 1.00 63.53 27 ARG C C 1
ATOM 2136 O O . ARG C 1 27 ? 38.464 30.693 -12.773 1.00 66.11 27 ARG C O 1
ATOM 2144 N N . ALA C 1 28 ? 38.331 32.413 -11.251 1.00 55.47 28 ALA C N 1
ATOM 2145 C CA . ALA C 1 28 ? 39.467 32.078 -10.356 1.00 60.40 28 ALA C CA 1
ATOM 2146 C C . ALA C 1 28 ? 40.715 31.807 -11.196 1.00 54.13 28 ALA C C 1
ATOM 2147 O O . ALA C 1 28 ? 41.356 30.769 -10.975 1.00 60.13 28 ALA C O 1
ATOM 2149 N N . PHE C 1 29 ? 41.033 32.694 -12.138 1.00 52.55 29 PHE C N 1
ATOM 2150 C CA . PHE C 1 29 ? 42.279 32.597 -12.937 1.00 48.78 29 PHE C CA 1
ATOM 2151 C C . PHE C 1 29 ? 43.442 32.483 -11.957 1.00 43.28 29 PHE C C 1
ATOM 2152 O O . PHE C 1 29 ? 44.365 31.729 -12.237 1.00 43.18 29 PHE C O 1
ATOM 2160 N N . ALA C 1 30 ? 43.353 33.179 -10.817 1.00 43.47 30 ALA C N 1
ATOM 2161 C CA . ALA C 1 30 ? 44.429 33.305 -9.808 1.00 47.63 30 ALA C CA 1
ATOM 2162 C C . ALA C 1 30 ? 44.739 31.942 -9.170 1.00 44.33 30 ALA C C 1
ATOM 2163 O O . ALA C 1 30 ? 45.872 31.781 -8.661 1.00 50.31 30 ALA C O 1
ATOM 2165 N N . ARG C 1 31 ? 43.812 30.987 -9.268 1.00 49.15 31 ARG C N 1
ATOM 2166 C CA . ARG C 1 31 ? 43.914 29.620 -8.688 1.00 49.94 31 ARG C CA 1
ATOM 2167 C C . ARG C 1 31 ? 44.554 28.625 -9.672 1.00 45.66 31 ARG C C 1
ATOM 2168 O O . ARG C 1 31 ? 44.692 27.465 -9.275 1.00 41.80 31 ARG C O 1
ATOM 2176 N N . TYR C 1 32 ? 44.854 29.016 -10.919 1.00 43.21 32 TYR C N 1
ATOM 2177 C CA . TYR C 1 32 ? 45.303 28.081 -11.992 1.00 44.67 32 TYR C CA 1
ATOM 2178 C C . TYR C 1 32 ? 46.827 28.130 -12.148 1.00 33.69 32 TYR C C 1
ATOM 2179 O O . TYR C 1 32 ? 47.370 29.220 -12.188 1.00 32.73 32 TYR C O 1
ATOM 2188 N N . ASP C 1 33 ? 47.468 26.961 -12.247 1.00 36.82 33 ASP C N 1
ATOM 2189 C CA . ASP C 1 33 ? 48.831 26.803 -12.824 1.00 34.25 33 ASP C CA 1
ATOM 2190 C C . ASP C 1 33 ? 48.722 26.954 -14.349 1.00 32.93 33 ASP C C 1
ATOM 2191 O O . ASP C 1 33 ? 47.758 26.429 -14.916 1.00 34.31 33 ASP C O 1
ATOM 2196 N N . LEU C 1 34 ? 49.665 27.660 -14.978 1.00 30.00 34 LEU C N 1
ATOM 2197 C CA . LEU C 1 34 ? 49.696 27.848 -16.450 1.00 27.71 34 LEU C CA 1
ATOM 2198 C C . LEU C 1 34 ? 51.025 27.328 -16.972 1.00 30.10 34 LEU C C 1
ATOM 2199 O O . LEU C 1 34 ? 52.034 27.509 -16.269 1.00 30.61 34 LEU C O 1
ATOM 2204 N N . ALA C 1 35 ? 51.024 26.640 -18.114 1.00 27.14 35 ALA C N 1
ATOM 2205 C CA . ALA C 1 35 ? 52.269 26.130 -18.733 1.00 26.07 35 ALA C CA 1
ATOM 2206 C C . ALA C 1 35 ? 52.267 26.481 -20.214 1.00 26.06 35 ALA C C 1
ATOM 2207 O O . ALA C 1 35 ? 51.191 26.434 -20.833 1.00 26.73 35 ALA C O 1
ATOM 2209 N N . TRP C 1 36 ? 53.439 26.801 -20.737 1.00 21.42 36 TRP C N 1
ATOM 2210 C CA . TRP C 1 36 ? 53.685 26.904 -22.191 1.00 22.87 36 TRP C CA 1
ATOM 2211 C C . TRP C 1 36 ? 54.380 25.641 -22.671 1.00 22.79 36 TRP C C 1
ATOM 2212 O O . TRP C 1 36 ? 55.293 25.154 -21.984 1.00 23.59 36 TRP C O 1
ATOM 2223 N N . SER C 1 37 ? 53.987 25.161 -23.840 1.00 25.74 37 SER C N 1
ATOM 2224 C CA . SER C 1 37 ? 54.700 24.081 -24.548 1.00 25.76 37 SER C CA 1
ATOM 2225 C C . SER C 1 37 ? 54.786 24.499 -26.007 1.00 25.08 37 SER C C 1
ATOM 2226 O O . SER C 1 37 ? 54.116 25.485 -26.416 1.00 23.85 37 SER C O 1
ATOM 2229 N N . ARG C 1 38 ? 55.573 23.779 -26.779 1.00 25.00 38 ARG C N 1
ATOM 2230 C CA . ARG C 1 38 ? 55.649 24.059 -28.224 1.00 25.11 38 ARG C CA 1
ATOM 2231 C C . ARG C 1 38 ? 55.795 22.755 -28.979 1.00 25.53 38 ARG C C 1
ATOM 2232 O O . ARG C 1 38 ? 56.379 21.824 -28.414 1.00 25.53 38 ARG C O 1
ATOM 2240 N N . GLN C 1 39 ? 55.358 22.760 -30.236 1.00 27.72 39 GLN C N 1
ATOM 2241 C CA . GLN C 1 39 ? 55.585 21.627 -31.162 1.00 28.00 39 GLN C CA 1
ATOM 2242 C C . GLN C 1 39 ? 56.229 22.133 -32.444 1.00 24.48 39 GLN C C 1
ATOM 2243 O O . GLN C 1 39 ? 55.573 22.877 -33.161 1.00 23.14 39 GLN C O 1
ATOM 2249 N N . ALA C 1 40 ? 57.487 21.790 -32.647 1.00 23.12 40 ALA C N 1
ATOM 2250 C CA . ALA C 1 40 ? 58.277 22.104 -33.839 1.00 25.60 40 ALA C CA 1
ATOM 2251 C C . ALA C 1 40 ? 57.946 21.072 -34.917 1.00 29.07 40 ALA C C 1
ATOM 2252 O O . ALA C 1 40 ? 57.506 19.957 -34.602 1.00 27.78 40 ALA C O 1
ATOM 2254 N N . PRO C 1 41 ? 58.146 21.402 -36.214 1.00 29.61 41 PRO C N 1
ATOM 2255 C CA . PRO C 1 41 ? 57.792 20.498 -37.303 1.00 30.65 41 PRO C CA 1
ATOM 2256 C C . PRO C 1 41 ? 58.495 19.147 -37.158 1.00 29.97 41 PRO C C 1
ATOM 2257 O O . PRO C 1 41 ? 59.711 19.100 -36.944 1.00 32.32 41 PRO C O 1
ATOM 2261 N N . GLY C 1 42 ? 57.711 18.088 -37.224 1.00 28.86 42 GLY C N 1
ATOM 2262 C CA . GLY C 1 42 ? 58.231 16.709 -37.193 1.00 31.02 42 GLY C CA 1
ATOM 2263 C C . GLY C 1 42 ? 58.717 16.283 -35.808 1.00 35.74 42 GLY C C 1
ATOM 2264 O O . GLY C 1 42 ? 59.474 15.300 -35.757 1.00 34.36 42 GLY C O 1
ATOM 2265 N N . LYS C 1 43 ? 58.298 16.961 -34.724 1.00 34.61 43 LYS C N 1
ATOM 2266 C CA . LYS C 1 43 ? 58.755 16.633 -33.344 1.00 33.59 43 LYS C CA 1
ATOM 2267 C C . LYS C 1 43 ? 57.555 16.576 -32.413 1.00 34.97 43 LYS C C 1
ATOM 2268 O O . LYS C 1 43 ? 56.533 17.231 -32.714 1.00 34.29 43 LYS C O 1
ATOM 2274 N N . GLN C 1 44 ? 57.658 15.816 -31.315 1.00 33.00 44 GLN C N 1
ATOM 2275 C CA . GLN C 1 44 ? 56.598 15.821 -30.269 1.00 39.03 44 GLN C CA 1
ATOM 2276 C C . GLN C 1 44 ? 56.587 17.195 -29.579 1.00 32.88 44 GLN C C 1
ATOM 2277 O O . GLN C 1 44 ? 57.653 17.838 -29.559 1.00 33.57 44 GLN C O 1
ATOM 2283 N N . ARG C 1 45 ? 55.417 17.594 -29.080 1.00 33.95 45 ARG C N 1
ATOM 2284 C CA . ARG C 1 45 ? 55.181 18.757 -28.179 1.00 40.26 45 ARG C CA 1
ATOM 2285 C C . ARG C 1 45 ? 56.118 18.622 -26.974 1.00 40.07 45 ARG C C 1
ATOM 2286 O O . ARG C 1 45 ? 56.150 17.541 -26.391 1.00 37.70 45 ARG C O 1
ATOM 2294 N N . GLU C 1 46 ? 56.895 19.654 -26.664 1.00 34.18 46 GLU C N 1
ATOM 2295 C CA . GLU C 1 46 ? 57.831 19.677 -25.514 1.00 32.50 46 GLU C CA 1
ATOM 2296 C C . GLU C 1 46 ? 57.468 20.834 -24.566 1.00 30.20 46 GLU C C 1
ATOM 2297 O O . GLU C 1 46 ? 56.957 21.893 -25.011 1.00 26.92 46 GLU C O 1
ATOM 2303 N N . PHE C 1 47 ? 57.792 20.648 -23.292 1.00 27.91 47 PHE C N 1
ATOM 2304 C CA . PHE C 1 47 ? 57.645 21.645 -22.209 1.00 26.93 47 PHE C CA 1
ATOM 2305 C C . PHE C 1 47 ? 58.446 22.879 -22.582 1.00 22.34 47 PHE C C 1
ATOM 2306 O O . PHE C 1 47 ? 59.555 22.736 -23.067 1.00 24.86 47 PHE C O 1
ATOM 2314 N N . VAL C 1 48 ? 57.926 24.065 -22.324 1.00 23.32 48 VAL C N 1
ATOM 2315 C CA . VAL C 1 48 ? 58.752 25.294 -22.422 1.00 20.83 48 VAL C CA 1
ATOM 2316 C C . VAL C 1 48 ? 58.908 25.958 -21.046 1.00 22.79 48 VAL C C 1
ATOM 2317 O O . VAL C 1 48 ? 60.049 26.220 -20.648 1.00 20.82 48 VAL C O 1
ATOM 2321 N N . ALA C 1 49 ? 57.816 26.349 -20.407 1.00 23.29 49 ALA C N 1
ATOM 2322 C CA . ALA C 1 49 ? 57.862 27.094 -19.133 1.00 23.74 49 ALA C CA 1
ATOM 2323 C C . ALA C 1 49 ? 56.547 26.912 -18.388 1.00 27.83 49 ALA C C 1
ATOM 2324 O O . ALA C 1 49 ? 55.501 26.672 -19.033 1.00 27.83 49 ALA C O 1
ATOM 2326 N N . SER C 1 50 ? 56.578 27.034 -17.064 1.00 26.95 50 SER C N 1
ATOM 2327 C CA . SER C 1 50 ? 55.342 26.932 -16.257 1.00 26.22 50 SER C CA 1
ATOM 2328 C C . SER C 1 50 ? 55.387 27.939 -15.113 1.00 28.43 50 SER C C 1
ATOM 2329 O O . SER C 1 50 ? 56.496 28.291 -14.637 1.00 24.56 50 SER C O 1
ATOM 2332 N N . ILE C 1 51 ? 54.215 28.367 -14.661 1.00 25.89 51 ILE C N 1
ATOM 2333 C CA . ILE C 1 51 ? 54.146 29.351 -13.561 1.00 28.08 51 ILE C CA 1
ATOM 2334 C C . ILE C 1 51 ? 52.998 28.979 -12.627 1.00 30.48 51 ILE C C 1
ATOM 2335 O O . ILE C 1 51 ? 51.935 28.512 -13.116 1.00 29.06 51 ILE C O 1
ATOM 2340 N N . GLY C 1 52 ? 53.266 29.074 -11.324 1.00 29.86 52 GLY C N 1
ATOM 2341 C CA . GLY C 1 52 ? 52.298 28.680 -10.291 1.00 33.25 52 GLY C CA 1
ATOM 2342 C C . GLY C 1 52 ? 51.600 29.896 -9.717 1.00 32.68 52 GLY C C 1
ATOM 2343 O O . GLY C 1 52 ? 51.641 30.974 -10.361 1.00 33.75 52 GLY C O 1
ATOM 2344 N N . VAL C 1 53 ? 51.038 29.735 -8.519 1.00 39.13 53 VAL C N 1
ATOM 2345 C CA . VAL C 1 53 ? 50.115 30.709 -7.862 1.00 39.82 53 VAL C CA 1
ATOM 2346 C C . VAL C 1 53 ? 50.783 31.282 -6.599 1.00 44.92 53 VAL C C 1
ATOM 2347 O O . VAL C 1 53 ? 50.219 32.218 -5.995 1.00 42.64 53 VAL C O 1
ATOM 2351 N N . THR C 1 54 ? 51.969 30.791 -6.243 1.00 47.32 54 THR C N 1
ATOM 2352 C CA . THR C 1 54 ? 52.737 31.232 -5.054 1.00 48.71 54 THR C CA 1
ATOM 2353 C C . THR C 1 54 ? 53.929 32.090 -5.494 1.00 49.45 54 THR C C 1
ATOM 2354 O O . THR C 1 54 ? 54.030 32.433 -6.689 1.00 43.97 54 THR C O 1
ATOM 2358 N N . ARG C 1 55 ? 54.830 32.389 -4.564 1.00 52.21 55 ARG C N 1
ATOM 2359 C CA . ARG C 1 55 ? 56.026 33.230 -4.814 1.00 58.66 55 ARG C CA 1
ATOM 2360 C C . ARG C 1 55 ? 57.111 32.403 -5.532 1.00 55.75 55 ARG C C 1
ATOM 2361 O O . ARG C 1 55 ? 58.066 33.027 -6.036 1.00 57.12 55 ARG C O 1
ATOM 2369 N N . ASN C 1 56 ? 56.988 31.069 -5.583 1.00 47.47 56 ASN C N 1
ATOM 2370 C CA . ASN C 1 56 ? 58.031 30.165 -6.138 1.00 50.85 56 ASN C CA 1
ATOM 2371 C C . ASN C 1 56 ? 58.326 30.541 -7.584 1.00 45.90 56 ASN C C 1
ATOM 2372 O O . ASN C 1 56 ? 57.421 30.841 -8.351 1.00 43.89 56 ASN C O 1
ATOM 2377 N N . PRO C 1 57 ? 59.605 30.515 -7.999 1.00 38.38 57 PRO C N 1
ATOM 2378 C CA . PRO C 1 57 ? 59.943 30.859 -9.369 1.00 37.94 57 PRO C CA 1
ATOM 2379 C C . PRO C 1 57 ? 59.282 29.883 -10.339 1.00 30.38 57 PRO C C 1
ATOM 2380 O O . PRO C 1 57 ? 59.000 28.726 -10.022 1.00 24.97 57 PRO C O 1
ATOM 2384 N N . PRO C 1 58 ? 59.086 30.339 -11.583 1.00 30.44 58 PRO C N 1
ATOM 2385 C CA . PRO C 1 58 ? 58.645 29.467 -12.659 1.00 28.66 58 PRO C CA 1
ATOM 2386 C C . PRO C 1 58 ? 59.679 28.372 -12.947 1.00 26.87 58 PRO C C 1
ATOM 2387 O O . PRO C 1 58 ? 60.817 28.475 -12.488 1.00 26.37 58 PRO C O 1
ATOM 2391 N N . TYR C 1 59 ? 59.298 27.422 -13.794 1.00 25.59 59 TYR C N 1
ATOM 2392 C CA . TYR C 1 59 ? 60.158 26.322 -14.289 1.00 24.07 59 TYR C CA 1
ATOM 2393 C C . TYR C 1 59 ? 60.336 26.466 -15.799 1.00 23.48 59 TYR C C 1
ATOM 2394 O O . TYR C 1 59 ? 59.405 26.877 -16.462 1.00 22.56 59 TYR C O 1
ATOM 2403 N N . TYR C 1 60 ? 61.523 26.141 -16.302 1.00 22.85 60 TYR C N 1
ATOM 2404 C CA . TYR C 1 60 ? 61.911 26.337 -17.718 1.00 21.72 60 TYR C CA 1
ATOM 2405 C C . TYR C 1 60 ? 62.540 25.050 -18.245 1.00 23.11 60 TYR C C 1
ATOM 2406 O O . TYR C 1 60 ? 63.327 24.400 -17.543 1.00 22.93 60 TYR C O 1
ATOM 2415 N N . SER C 1 61 ? 62.248 24.723 -19.503 1.00 24.12 61 SER C N 1
ATOM 2416 C CA . SER C 1 61 ? 63.012 23.719 -20.280 1.00 20.60 61 SER C CA 1
ATOM 2417 C C . SER C 1 61 ? 64.464 24.184 -20.401 1.00 20.92 61 SER C C 1
ATOM 2418 O O . SER C 1 61 ? 64.703 25.362 -20.634 1.00 20.00 61 SER C O 1
ATOM 2421 N N . GLY C 1 62 ? 65.426 23.276 -20.335 1.00 22.54 62 GLY C N 1
ATOM 2422 C CA . GLY C 1 62 ? 66.825 23.572 -20.686 1.00 24.07 62 GLY C CA 1
ATOM 2423 C C . GLY C 1 62 ? 67.009 24.118 -22.101 1.00 24.36 62 GLY C C 1
ATOM 2424 O O . GLY C 1 62 ? 67.986 24.863 -22.321 1.00 23.66 62 GLY C O 1
ATOM 2425 N N . SER C 1 63 ? 66.115 23.793 -23.036 1.00 23.53 63 SER C N 1
ATOM 2426 C CA . SER C 1 63 ? 66.161 24.328 -24.431 1.00 28.87 63 SER C CA 1
ATOM 2427 C C . SER C 1 63 ? 66.025 25.860 -24.480 1.00 28.05 63 SER C C 1
ATOM 2428 O O . SER C 1 63 ? 66.454 26.447 -25.469 1.00 29.27 63 SER C O 1
ATOM 2431 N N . VAL C 1 64 ? 65.410 26.497 -23.506 1.00 26.31 64 VAL C N 1
ATOM 2432 C CA . VAL C 1 64 ? 65.139 27.963 -23.579 1.00 29.43 64 VAL C CA 1
ATOM 2433 C C . VAL C 1 64 ? 65.853 28.712 -22.450 1.00 36.63 64 VAL C C 1
ATOM 2434 O O . VAL C 1 64 ? 65.983 29.951 -22.571 1.00 37.89 64 VAL C O 1
ATOM 2438 N N . LYS C 1 65 ? 66.335 28.006 -21.423 1.00 36.02 65 LYS C N 1
ATOM 2439 C CA . LYS C 1 65 ? 66.601 28.592 -20.070 1.00 31.69 65 LYS C CA 1
ATOM 2440 C C . LYS C 1 65 ? 67.406 29.883 -20.226 1.00 29.55 65 LYS C C 1
ATOM 2441 O O . LYS C 1 65 ? 68.304 29.984 -21.033 1.00 29.69 65 LYS C O 1
ATOM 2447 N N . GLY C 1 66 ? 67.068 30.916 -19.476 1.00 38.10 66 GLY C N 1
ATOM 2448 C CA . GLY C 1 66 ? 67.778 32.193 -19.583 1.00 32.48 66 GLY C CA 1
ATOM 2449 C C . GLY C 1 66 ? 67.237 33.067 -20.699 1.00 26.80 66 GLY C C 1
ATOM 2450 O O . GLY C 1 66 ? 67.354 34.249 -20.553 1.00 26.66 66 GLY C O 1
ATOM 2451 N N . ARG C 1 67 ? 66.666 32.533 -21.776 1.00 23.18 67 ARG C N 1
ATOM 2452 C CA . ARG C 1 67 ? 66.211 33.363 -22.921 1.00 24.00 67 ARG C CA 1
ATOM 2453 C C . ARG C 1 67 ? 64.733 33.723 -22.754 1.00 23.35 67 ARG C C 1
ATOM 2454 O O . ARG C 1 67 ? 64.306 34.743 -23.313 1.00 21.71 67 ARG C O 1
ATOM 2462 N N . PHE C 1 68 ? 63.960 32.875 -22.078 1.00 20.98 68 PHE C N 1
ATOM 2463 C CA . PHE C 1 68 ? 62.504 33.033 -21.974 1.00 20.73 68 PHE C CA 1
ATOM 2464 C C . PHE C 1 68 ? 62.158 33.378 -20.527 1.00 21.04 68 PHE C C 1
ATOM 2465 O O . PHE C 1 68 ? 62.862 32.952 -19.580 1.00 22.93 68 PHE C O 1
ATOM 2473 N N . THR C 1 69 ? 61.106 34.171 -20.379 1.00 22.63 69 THR C N 1
ATOM 2474 C CA . THR C 1 69 ? 60.489 34.537 -19.084 1.00 23.12 69 THR C CA 1
ATOM 2475 C C . THR C 1 69 ? 58.971 34.364 -19.188 1.00 23.32 69 THR C C 1
ATOM 2476 O O . THR C 1 69 ? 58.327 35.042 -20.036 1.00 24.19 69 THR C O 1
ATOM 2480 N N . VAL C 1 70 ? 58.421 33.519 -18.317 1.00 24.09 70 VAL C N 1
ATOM 2481 C CA . VAL C 1 70 ? 56.952 33.376 -18.103 1.00 26.46 70 VAL C CA 1
ATOM 2482 C C . VAL C 1 70 ? 56.554 34.269 -16.913 1.00 26.16 70 VAL C C 1
ATOM 2483 O O . VAL C 1 70 ? 57.248 34.269 -15.903 1.00 23.62 70 VAL C O 1
ATOM 2487 N N . SER C 1 71 ? 55.475 35.031 -17.041 1.00 27.00 71 SER C N 1
ATOM 2488 C CA . SER C 1 71 ? 54.953 35.879 -15.935 1.00 27.43 71 SER C CA 1
ATOM 2489 C C . SER C 1 71 ? 53.425 35.875 -16.012 1.00 32.16 71 SER C C 1
ATOM 2490 O O . SER C 1 71 ? 52.901 35.396 -17.029 1.00 26.44 71 SER C O 1
ATOM 2493 N N . ARG C 1 72 ? 52.737 36.308 -14.956 1.00 32.19 72 ARG C N 1
ATOM 2494 C CA . ARG C 1 72 ? 51.253 36.351 -14.964 1.00 35.65 72 ARG C CA 1
ATOM 2495 C C . ARG C 1 72 ? 50.785 37.698 -14.414 1.00 35.28 72 ARG C C 1
ATOM 2496 O O . ARG C 1 72 ? 51.489 38.280 -13.548 1.00 32.21 72 ARG C O 1
ATOM 2504 N N . ASP C 1 73 ? 49.689 38.196 -14.981 1.00 36.41 73 ASP C N 1
ATOM 2505 C CA . ASP C 1 73 ? 48.946 39.390 -14.495 1.00 40.69 73 ASP C CA 1
ATOM 2506 C C . ASP C 1 73 ? 47.531 38.910 -14.149 1.00 37.09 73 ASP C C 1
ATOM 2507 O O . ASP C 1 73 ? 46.705 38.762 -15.052 1.00 34.61 73 ASP C O 1
ATOM 2512 N N . ASN C 1 74 ? 47.309 38.557 -12.889 1.00 38.22 74 ASN C N 1
ATOM 2513 C CA . ASN C 1 74 ? 46.013 37.966 -12.472 1.00 42.78 74 ASN C CA 1
ATOM 2514 C C . ASN C 1 74 ? 44.890 38.960 -12.778 1.00 42.72 74 ASN C C 1
ATOM 2515 O O . ASN C 1 74 ? 43.846 38.496 -13.241 1.00 45.01 74 ASN C O 1
ATOM 2520 N N . ALA C 1 75 ? 45.141 40.263 -12.617 1.00 43.69 75 ALA C N 1
ATOM 2521 C CA . ALA C 1 75 ? 44.212 41.363 -12.973 1.00 52.67 75 ALA C CA 1
ATOM 2522 C C . ALA C 1 75 ? 43.672 41.150 -14.394 1.00 53.98 75 ALA C C 1
ATOM 2523 O O . ALA C 1 75 ? 42.451 40.978 -14.549 1.00 53.39 75 ALA C O 1
ATOM 2525 N N . LYS C 1 76 ? 44.566 41.112 -15.384 1.00 51.78 76 LYS C N 1
ATOM 2526 C CA . LYS C 1 76 ? 44.236 41.024 -16.834 1.00 45.68 76 LYS C CA 1
ATOM 2527 C C . LYS C 1 76 ? 43.964 39.574 -17.243 1.00 40.91 76 LYS C C 1
ATOM 2528 O O . LYS C 1 76 ? 43.756 39.354 -18.426 1.00 42.33 76 LYS C O 1
ATOM 2534 N N . GLU C 1 77 ? 44.048 38.622 -16.305 1.00 39.89 77 GLU C N 1
ATOM 2535 C CA . GLU C 1 77 ? 43.818 37.170 -16.518 1.00 39.08 77 GLU C CA 1
ATOM 2536 C C . GLU C 1 77 ? 44.656 36.667 -17.698 1.00 38.72 77 GLU C C 1
ATOM 2537 O O . GLU C 1 77 ? 44.127 35.900 -18.530 1.00 32.62 77 GLU C O 1
ATOM 2543 N N . THR C 1 78 ? 45.915 37.102 -17.758 1.00 33.48 78 THR C N 1
ATOM 2544 C CA . THR C 1 78 ? 46.839 36.823 -18.884 1.00 35.98 78 THR C CA 1
ATOM 2545 C C . THR C 1 78 ? 48.155 36.255 -18.349 1.00 32.07 78 THR C C 1
ATOM 2546 O O . THR C 1 78 ? 48.690 36.825 -17.373 1.00 28.96 78 THR C O 1
ATOM 2550 N N . VAL C 1 79 ? 48.657 35.198 -18.979 1.00 32.30 79 VAL C N 1
ATOM 2551 C CA . VAL C 1 79 ? 50.052 34.712 -18.778 1.00 30.83 79 VAL C CA 1
ATOM 2552 C C . VAL C 1 79 ? 50.827 35.126 -20.031 1.00 31.72 79 VAL C C 1
ATOM 2553 O O . VAL C 1 79 ? 50.255 35.119 -21.158 1.00 26.96 79 VAL C O 1
ATOM 2557 N N . TYR C 1 80 ? 52.090 35.493 -19.849 1.00 25.63 80 TYR C N 1
ATOM 2558 C CA . TYR C 1 80 ? 52.972 35.943 -20.945 1.00 26.46 80 TYR C CA 1
ATOM 2559 C C . TYR C 1 80 ? 54.145 34.965 -21.082 1.00 25.44 80 TYR C C 1
ATOM 2560 O O . TYR C 1 80 ? 54.559 34.384 -20.081 1.00 29.79 80 TYR C O 1
ATOM 2569 N N . LEU C 1 81 ? 54.720 34.886 -22.274 1.00 24.25 81 LEU C N 1
ATOM 2570 C CA . LEU C 1 81 ? 56.031 34.242 -22.497 1.00 24.76 81 LEU C CA 1
ATOM 2571 C C . LEU C 1 81 ? 56.898 35.230 -23.262 1.00 23.87 81 LEU C C 1
ATOM 2572 O O . LEU C 1 81 ? 56.672 35.396 -24.481 1.00 21.67 81 LEU C O 1
ATOM 2577 N N . GLN C 1 82 ? 57.786 35.937 -22.564 1.00 22.91 82 GLN C N 1
ATOM 2578 C CA . GLN C 1 82 ? 58.831 36.760 -23.232 1.00 22.85 82 GLN C CA 1
ATOM 2579 C C . GLN C 1 82 ? 59.880 35.790 -23.796 1.00 21.44 82 GLN C C 1
ATOM 2580 O O . GLN C 1 82 ? 60.351 34.929 -23.063 1.00 24.22 82 GLN C O 1
ATOM 2586 N N . MET C 1 83 ? 60.204 35.924 -25.056 1.00 19.94 83 MET C N 1
ATOM 2587 C CA . MET C 1 83 ? 61.134 35.027 -25.784 1.00 23.98 83 MET C CA 1
ATOM 2588 C C . MET C 1 83 ? 62.221 35.888 -26.422 1.00 24.63 83 MET C C 1
ATOM 2589 O O . MET C 1 83 ? 61.908 36.636 -27.375 1.00 24.38 83 MET C O 1
ATOM 2594 N N . ASN C 1 84 ? 63.455 35.776 -25.927 1.00 23.12 84 ASN C N 1
ATOM 2595 C CA . ASN C 1 84 ? 64.604 36.595 -26.413 1.00 23.78 84 ASN C CA 1
ATOM 2596 C C . ASN C 1 84 ? 65.592 35.735 -27.205 1.00 23.63 84 ASN C C 1
ATOM 2597 O O . ASN C 1 84 ? 65.573 34.472 -27.074 1.00 21.76 84 ASN C O 1
ATOM 2602 N N . ASP C 1 85 ? 66.456 36.403 -27.977 1.00 24.68 85 ASP C N 1
ATOM 2603 C CA . ASP C 1 85 ? 67.606 35.797 -28.695 1.00 27.72 85 ASP C CA 1
ATOM 2604 C C . ASP C 1 85 ? 67.110 34.583 -29.465 1.00 26.08 85 ASP C C 1
ATOM 2605 O O . ASP C 1 85 ? 67.631 33.471 -29.230 1.00 26.44 85 ASP C O 1
ATOM 2610 N N . LEU C 1 86 ? 66.038 34.758 -30.228 1.00 27.29 86 LEU C N 1
ATOM 2611 C CA . LEU C 1 86 ? 65.391 33.650 -30.960 1.00 25.60 86 LEU C CA 1
ATOM 2612 C C . LEU C 1 86 ? 66.328 33.095 -32.046 1.00 27.67 86 LEU C C 1
ATOM 2613 O O . LEU C 1 86 ? 67.082 33.830 -32.685 1.00 27.71 86 LEU C O 1
ATOM 2618 N N . LYS C 1 87 ? 66.206 31.804 -32.278 1.00 26.17 87 LYS C N 1
ATOM 2619 C CA . LYS C 1 87 ? 66.916 31.078 -33.347 1.00 29.09 87 LYS C CA 1
ATOM 2620 C C . LYS C 1 87 ? 65.902 30.231 -34.098 1.00 26.90 87 LYS C C 1
ATOM 2621 O O . LYS C 1 87 ? 64.778 29.987 -33.614 1.00 22.64 87 LYS C O 1
ATOM 2627 N N . PRO C 1 88 ? 66.256 29.810 -35.332 1.00 27.99 88 PRO C N 1
ATOM 2628 C CA . PRO C 1 88 ? 65.383 28.957 -36.133 1.00 26.49 88 PRO C CA 1
ATOM 2629 C C . PRO C 1 88 ? 64.815 27.724 -35.412 1.00 25.34 88 PRO C C 1
ATOM 2630 O O . PRO C 1 88 ? 63.699 27.413 -35.632 1.00 26.40 88 PRO C O 1
ATOM 2634 N N . GLU C 1 89 ? 65.582 27.105 -34.521 1.00 27.32 89 GLU C N 1
ATOM 2635 C CA . GLU C 1 89 ? 65.176 25.904 -33.724 1.00 32.13 89 GLU C CA 1
ATOM 2636 C C . GLU C 1 89 ? 64.015 26.251 -32.773 1.00 30.92 89 GLU C C 1
ATOM 2637 O O . GLU C 1 89 ? 63.383 25.309 -32.228 1.00 32.64 89 GLU C O 1
ATOM 2643 N N . ASP C 1 90 ? 63.722 27.547 -32.556 1.00 25.99 90 ASP C N 1
ATOM 2644 C CA . ASP C 1 90 ? 62.586 27.967 -31.698 1.00 23.52 90 ASP C CA 1
ATOM 2645 C C . ASP C 1 90 ? 61.302 28.009 -32.518 1.00 22.26 90 ASP C C 1
ATOM 2646 O O . ASP C 1 90 ? 60.241 28.175 -31.900 1.00 23.42 90 ASP C O 1
ATOM 2651 N N . SER C 1 91 ? 61.369 27.831 -33.852 1.00 25.66 91 SER C N 1
ATOM 2652 C CA . SER C 1 91 ? 60.173 27.785 -34.727 1.00 24.16 91 SER C CA 1
ATOM 2653 C C . SER C 1 91 ? 59.279 26.612 -34.285 1.00 24.71 91 SER C C 1
ATOM 2654 O O . SER C 1 91 ? 59.792 25.495 -34.122 1.00 23.44 91 SER C O 1
ATOM 2657 N N . ALA C 1 92 ? 58.002 26.893 -34.036 1.00 21.54 92 ALA C N 1
ATOM 2658 C CA . ALA C 1 92 ? 57.044 25.929 -33.475 1.00 23.00 92 ALA C CA 1
ATOM 2659 C C . ALA C 1 92 ? 55.691 26.592 -33.313 1.00 23.08 92 ALA C C 1
ATOM 2660 O O . ALA C 1 92 ? 55.606 27.839 -33.426 1.00 24.06 92 ALA C O 1
ATOM 2662 N N . VAL C 1 93 ? 54.650 25.777 -33.122 1.00 23.18 93 VAL C N 1
ATOM 2663 C CA . VAL C 1 93 ? 53.340 26.241 -32.579 1.00 23.03 93 VAL C CA 1
ATOM 2664 C C . VAL C 1 93 ? 53.496 26.216 -31.060 1.00 23.48 93 VAL C C 1
ATOM 2665 O O . VAL C 1 93 ? 53.953 25.192 -30.536 1.00 22.85 93 VAL C O 1
ATOM 2669 N N . TYR C 1 94 ? 53.234 27.349 -30.415 1.00 24.15 94 TYR C N 1
ATOM 2670 C CA . TYR C 1 94 ? 53.354 27.543 -28.953 1.00 22.18 94 TYR C CA 1
ATOM 2671 C C . TYR C 1 94 ? 51.933 27.481 -28.409 1.00 23.17 94 TYR C C 1
ATOM 2672 O O . TYR C 1 94 ? 51.024 28.127 -28.982 1.00 23.87 94 TYR C O 1
ATOM 2681 N N . TYR C 1 95 ? 51.755 26.739 -27.324 1.00 22.70 95 TYR C N 1
ATOM 2682 C CA . TYR C 1 95 ? 50.450 26.470 -26.684 1.00 25.21 95 TYR C CA 1
ATOM 2683 C C . TYR C 1 95 ? 50.518 26.859 -25.227 1.00 24.48 95 TYR C C 1
ATOM 2684 O O . TYR C 1 95 ? 51.559 26.556 -24.608 1.00 24.03 95 TYR C O 1
ATOM 2693 N N . CYS C 1 96 ? 49.458 27.453 -24.692 1.00 26.90 96 CYS C N 1
ATOM 2694 C CA . CYS C 1 96 ? 49.279 27.532 -23.218 1.00 28.97 96 CYS C CA 1
ATOM 2695 C C . CYS C 1 96 ? 48.246 26.503 -22.756 1.00 28.54 96 CYS C C 1
ATOM 2696 O O . CYS C 1 96 ? 47.401 26.061 -23.552 1.00 25.73 96 CYS C O 1
ATOM 2699 N N . ALA C 1 97 ? 48.428 26.027 -21.538 1.00 25.73 97 ALA C N 1
ATOM 2700 C CA . ALA C 1 97 ? 47.529 25.044 -20.895 1.00 27.91 97 ALA C CA 1
ATOM 2701 C C . ALA C 1 97 ? 47.373 25.455 -19.426 1.00 30.64 97 ALA C C 1
ATOM 2702 O O . ALA C 1 97 ? 48.259 26.163 -18.886 1.00 27.59 97 ALA C O 1
ATOM 2704 N N . ALA C 1 98 ? 46.232 25.128 -18.831 1.00 30.58 98 ALA C N 1
ATOM 2705 C CA . ALA C 1 98 ? 45.926 25.480 -17.433 1.00 32.07 98 ALA C CA 1
ATOM 2706 C C . ALA C 1 98 ? 45.487 24.223 -16.690 1.00 34.57 98 ALA C C 1
ATOM 2707 O O . ALA C 1 98 ? 44.964 23.301 -17.341 1.00 29.63 98 ALA C O 1
ATOM 2709 N N . LYS C 1 99 ? 45.769 24.182 -15.382 1.00 38.23 99 LYS C N 1
ATOM 2710 C CA . LYS C 1 99 ? 45.222 23.168 -14.441 1.00 38.22 99 LYS C CA 1
ATOM 2711 C C . LYS C 1 99 ? 45.073 23.827 -13.069 1.00 39.28 99 LYS C C 1
ATOM 2712 O O . LYS C 1 99 ? 45.886 24.721 -12.719 1.00 37.06 99 LYS C O 1
ATOM 2718 N N . ASP C 1 100 ? 44.046 23.437 -12.316 1.00 41.58 100 ASP C N 1
ATOM 2719 C CA . ASP C 1 100 ? 43.862 23.990 -10.952 1.00 41.27 100 ASP C CA 1
ATOM 2720 C C . ASP C 1 100 ? 45.161 23.727 -10.182 1.00 36.58 100 ASP C C 1
ATOM 2721 O O . ASP C 1 100 ? 45.637 22.611 -10.254 1.00 34.02 100 ASP C O 1
ATOM 2726 N N . ALA C 1 101 ? 45.686 24.743 -9.493 1.00 39.48 101 ALA C N 1
ATOM 2727 C CA . ALA C 1 101 ? 46.932 24.708 -8.691 1.00 43.55 101 ALA C CA 1
ATOM 2728 C C . ALA C 1 101 ? 46.987 23.498 -7.752 1.00 41.25 101 ALA C C 1
ATOM 2729 O O . ALA C 1 101 ? 48.113 23.015 -7.476 1.00 40.24 101 ALA C O 1
ATOM 2731 N N . SER C 1 102 ? 45.851 23.054 -7.215 1.00 41.47 102 SER C N 1
ATOM 2732 C CA . SER C 1 102 ? 45.829 21.978 -6.176 1.00 44.47 102 SER C CA 1
ATOM 2733 C C . SER C 1 102 ? 46.015 20.590 -6.807 1.00 37.23 102 SER C C 1
ATOM 2734 O O . SER C 1 102 ? 46.255 19.617 -6.052 1.00 40.16 102 SER C O 1
ATOM 2737 N N . VAL C 1 103 ? 45.934 20.480 -8.138 1.00 36.61 103 VAL C N 1
ATOM 2738 C CA . VAL C 1 103 ? 45.955 19.170 -8.848 1.00 35.98 103 VAL C CA 1
ATOM 2739 C C . VAL C 1 103 ? 47.388 18.824 -9.258 1.00 37.03 103 VAL C C 1
ATOM 2740 O O . VAL C 1 103 ? 48.071 19.688 -9.864 1.00 41.46 103 VAL C O 1
ATOM 2744 N N . THR C 1 104 ? 47.813 17.596 -8.975 1.00 34.48 104 THR C N 1
ATOM 2745 C CA . THR C 1 104 ? 49.108 17.042 -9.444 1.00 40.58 104 THR C CA 1
ATOM 2746 C C . THR C 1 104 ? 48.791 16.115 -10.613 1.00 38.30 104 THR C C 1
ATOM 2747 O O . THR C 1 104 ? 47.841 15.318 -10.510 1.00 42.24 104 THR C O 1
ATOM 2751 N N . VAL C 1 105 ? 49.496 16.323 -11.719 1.00 39.58 105 VAL C N 1
ATOM 2752 C CA . VAL C 1 105 ? 49.365 15.528 -12.971 1.00 40.93 105 VAL C CA 1
ATOM 2753 C C . VAL C 1 105 ? 50.751 14.967 -13.271 1.00 40.11 105 VAL C C 1
ATOM 2754 O O . VAL C 1 105 ? 51.733 15.559 -12.782 1.00 39.45 105 VAL C O 1
ATOM 2758 N N . ALA C 1 106 ? 50.800 13.870 -14.026 1.00 40.78 106 ALA C N 1
ATOM 2759 C CA . ALA C 1 106 ? 52.023 13.128 -14.417 1.00 43.47 106 ALA C CA 1
ATOM 2760 C C . ALA C 1 106 ? 52.796 13.918 -15.487 1.00 49.79 106 ALA C C 1
ATOM 2761 O O . ALA C 1 106 ? 54.036 14.105 -15.335 1.00 52.60 106 ALA C O 1
ATOM 2763 N N . THR C 1 107 ? 52.098 14.420 -16.512 1.00 43.88 107 THR C N 1
ATOM 2764 C CA . THR C 1 107 ? 52.745 15.092 -17.672 1.00 48.58 107 THR C CA 1
ATOM 2765 C C . THR C 1 107 ? 51.967 16.359 -18.057 1.00 43.75 107 THR C C 1
ATOM 2766 O O . THR C 1 107 ? 50.801 16.520 -17.646 1.00 40.94 107 THR C O 1
ATOM 2770 N N . ILE C 1 108 ? 52.607 17.218 -18.841 1.00 47.18 108 ILE C N 1
ATOM 2771 C CA . ILE C 1 108 ? 52.023 18.489 -19.344 1.00 47.39 108 ILE C CA 1
ATOM 2772 C C . ILE C 1 108 ? 50.747 18.153 -20.135 1.00 45.48 108 ILE C C 1
ATOM 2773 O O . ILE C 1 108 ? 49.779 18.901 -20.037 1.00 41.96 108 ILE C O 1
ATOM 2778 N N . GLU C 1 109 ? 50.719 17.012 -20.828 1.00 46.03 109 GLU C N 1
ATOM 2779 C CA . GLU C 1 109 ? 49.581 16.619 -21.699 1.00 50.09 109 GLU C CA 1
ATOM 2780 C C . GLU C 1 109 ? 48.314 16.398 -20.863 1.00 47.96 109 GLU C C 1
ATOM 2781 O O . GLU C 1 109 ? 47.227 16.480 -21.450 1.00 44.42 109 GLU C O 1
ATOM 2787 N N . ASP C 1 110 ? 48.439 16.185 -19.547 1.00 45.94 110 ASP C N 1
ATOM 2788 C CA . ASP C 1 110 ? 47.294 15.920 -18.640 1.00 43.52 110 ASP C CA 1
ATOM 2789 C C . ASP C 1 110 ? 46.622 17.219 -18.194 1.00 43.09 110 ASP C C 1
ATOM 2790 O O . ASP C 1 110 ? 45.543 17.126 -17.590 1.00 42.78 110 ASP C O 1
ATOM 2795 N N . TYR C 1 111 ? 47.207 18.394 -18.451 1.00 36.45 111 TYR C N 1
ATOM 2796 C CA . TYR C 1 111 ? 46.525 19.673 -18.154 1.00 34.14 111 TYR C CA 1
ATOM 2797 C C . TYR C 1 111 ? 45.188 19.612 -18.885 1.00 36.58 111 TYR C C 1
ATOM 2798 O O . TYR C 1 111 ? 45.165 19.301 -20.064 1.00 38.31 111 TYR C O 1
ATOM 2807 N N . PRO C 1 112 ? 44.040 19.831 -18.209 1.00 41.13 112 PRO C N 1
ATOM 2808 C CA . PRO C 1 112 ? 42.725 19.741 -18.859 1.00 38.51 112 PRO C CA 1
ATOM 2809 C C . PRO C 1 112 ? 42.450 20.800 -19.940 1.00 40.31 112 PRO C C 1
ATOM 2810 O O . PRO C 1 112 ? 41.804 20.480 -20.887 1.00 36.09 112 PRO C O 1
ATOM 2814 N N . TYR C 1 113 ? 42.963 22.025 -19.779 1.00 40.01 113 TYR C N 1
ATOM 2815 C CA . TYR C 1 113 ? 42.533 23.224 -20.547 1.00 36.78 113 TYR C CA 1
ATOM 2816 C C . TYR C 1 113 ? 43.686 23.705 -21.440 1.00 38.94 113 TYR C C 1
ATOM 2817 O O . TYR C 1 113 ? 44.792 23.936 -20.897 1.00 30.81 113 TYR C O 1
ATOM 2826 N N . TRP C 1 114 ? 43.445 23.767 -22.747 1.00 32.36 114 TRP C N 1
ATOM 2827 C CA . TRP C 1 114 ? 44.498 24.123 -23.724 1.00 34.05 114 TRP C CA 1
ATOM 2828 C C . TRP C 1 114 ? 44.028 25.217 -24.667 1.00 37.28 114 TRP C C 1
ATOM 2829 O O . TRP C 1 114 ? 42.837 25.366 -24.828 1.00 36.70 114 TRP C O 1
ATOM 2840 N N . GLY C 1 115 ? 44.966 26.006 -25.174 1.00 33.08 115 GLY C N 1
ATOM 2841 C CA . GLY C 1 115 ? 44.664 26.973 -26.240 1.00 29.12 115 GLY C CA 1
ATOM 2842 C C . GLY C 1 115 ? 44.829 26.333 -27.615 1.00 28.68 115 GLY C C 1
ATOM 2843 O O . GLY C 1 115 ? 45.331 25.223 -27.695 1.00 28.86 115 GLY C O 1
ATOM 2844 N N . ARG C 1 116 ? 44.393 27.011 -28.672 1.00 30.59 116 ARG C N 1
ATOM 2845 C CA . ARG C 1 116 ? 44.540 26.475 -30.046 1.00 30.19 116 ARG C CA 1
ATOM 2846 C C . ARG C 1 116 ? 45.978 26.629 -30.561 1.00 28.95 116 ARG C C 1
ATOM 2847 O O . ARG C 1 116 ? 46.291 26.027 -31.548 1.00 30.01 116 ARG C O 1
ATOM 2855 N N . GLY C 1 117 ? 46.779 27.489 -29.944 1.00 31.24 117 GLY C N 1
ATOM 2856 C CA . GLY C 1 117 ? 48.198 27.659 -30.309 1.00 33.19 117 GLY C CA 1
ATOM 2857 C C . GLY C 1 117 ? 48.441 28.952 -31.090 1.00 31.45 117 GLY C C 1
ATOM 2858 O O . GLY C 1 117 ? 47.482 29.518 -31.658 1.00 28.53 117 GLY C O 1
ATOM 2859 N N . THR C 1 118 ? 49.678 29.463 -31.072 1.00 28.37 118 THR C N 1
ATOM 2860 C CA . THR C 1 118 ? 50.104 30.613 -31.934 1.00 26.42 118 THR C CA 1
ATOM 2861 C C . THR C 1 118 ? 51.400 30.194 -32.644 1.00 25.09 118 THR C C 1
ATOM 2862 O O . THR C 1 118 ? 52.317 29.601 -31.995 1.00 23.44 118 THR C O 1
ATOM 2866 N N . GLN C 1 119 ? 51.472 30.446 -33.950 1.00 23.17 119 GLN C N 1
ATOM 2867 C CA . GLN C 1 119 ? 52.601 30.030 -34.783 1.00 25.60 119 GLN C CA 1
ATOM 2868 C C . GLN C 1 119 ? 53.748 31.031 -34.581 1.00 22.39 119 GLN C C 1
ATOM 2869 O O . GLN C 1 119 ? 53.539 32.273 -34.667 1.00 23.24 119 GLN C O 1
ATOM 2875 N N . VAL C 1 120 ? 54.942 30.494 -34.346 1.00 25.29 120 VAL C N 1
ATOM 2876 C CA . VAL C 1 120 ? 56.203 31.269 -34.267 1.00 23.03 120 VAL C CA 1
ATOM 2877 C C . VAL C 1 120 ? 57.117 30.683 -35.335 1.00 24.02 120 VAL C C 1
ATOM 2878 O O . VAL C 1 120 ? 57.441 29.499 -35.246 1.00 24.99 120 VAL C O 1
ATOM 2882 N N . THR C 1 121 ? 57.572 31.511 -36.263 1.00 21.72 121 THR C N 1
ATOM 2883 C CA . THR C 1 121 ? 58.655 31.173 -37.207 1.00 23.58 121 THR C CA 1
ATOM 2884 C C . THR C 1 121 ? 59.820 32.134 -37.018 1.00 23.98 121 THR C C 1
ATOM 2885 O O . THR C 1 121 ? 59.603 33.358 -37.117 1.00 23.89 121 THR C O 1
ATOM 2889 N N . VAL C 1 122 ? 61.023 31.592 -36.786 1.00 22.38 122 VAL C N 1
ATOM 2890 C CA . VAL C 1 122 ? 62.244 32.405 -36.656 1.00 23.37 122 VAL C CA 1
ATOM 2891 C C . VAL C 1 122 ? 63.082 32.131 -37.897 1.00 26.41 122 VAL C C 1
ATOM 2892 O O . VAL C 1 122 ? 63.406 30.962 -38.115 1.00 25.98 122 VAL C O 1
ATOM 2896 N N . SER C 1 123 ? 63.519 33.180 -38.597 1.00 25.30 123 SER C N 1
ATOM 2897 C CA . SER C 1 123 ? 64.257 33.020 -39.872 1.00 28.89 123 SER C CA 1
ATOM 2898 C C . SER C 1 123 ? 65.499 33.910 -39.886 1.00 28.77 123 SER C C 1
ATOM 2899 O O . SER C 1 123 ? 65.426 35.093 -39.407 1.00 26.26 123 SER C O 1
ATOM 2902 N N . SER C 1 124 ? 66.602 33.343 -40.385 1.00 33.48 124 SER C N 1
ATOM 2903 C CA . SER C 1 124 ? 67.879 34.049 -40.666 1.00 35.38 124 SER C CA 1
ATOM 2904 C C . SER C 1 124 ? 67.885 34.564 -42.118 1.00 41.19 124 SER C C 1
ATOM 2905 O O . SER C 1 124 ? 68.928 35.107 -42.544 1.00 47.11 124 SER C O 1
ATOM 2908 N N . GLU C 1 125 ? 66.786 34.390 -42.865 1.00 41.31 125 GLU C N 1
ATOM 2909 C CA . GLU C 1 125 ? 66.634 34.902 -44.260 1.00 46.72 125 GLU C CA 1
ATOM 2910 C C . GLU C 1 125 ? 66.345 36.409 -44.224 1.00 44.13 125 GLU C C 1
ATOM 2911 O O . GLU C 1 125 ? 65.159 36.791 -44.087 1.00 42.31 125 GLU C O 1
ATOM 2917 N N . ASN C 1 126 ? 67.380 37.236 -44.365 1.00 46.58 126 ASN C N 1
ATOM 2918 C CA . ASN C 1 126 ? 67.305 38.708 -44.129 1.00 55.88 126 ASN C CA 1
ATOM 2919 C C . ASN C 1 126 ? 66.385 39.350 -45.173 1.00 52.91 126 ASN C C 1
ATOM 2920 O O . ASN C 1 126 ? 65.800 40.412 -44.866 1.00 53.35 126 ASN C O 1
ATOM 2925 N N . LEU C 1 127 ? 66.224 38.712 -46.337 1.00 54.21 127 LEU C N 1
ATOM 2926 C CA . LEU C 1 127 ? 65.316 39.171 -47.426 1.00 57.76 127 LEU C CA 1
ATOM 2927 C C . LEU C 1 127 ? 63.913 39.419 -46.860 1.00 52.04 127 LEU C C 1
ATOM 2928 O O . LEU C 1 127 ? 63.272 40.409 -47.271 1.00 49.08 127 LEU C O 1
ATOM 2933 N N . TYR C 1 128 ? 63.466 38.582 -45.920 1.00 50.24 128 TYR C N 1
ATOM 2934 C CA . TYR C 1 128 ? 62.139 38.701 -45.271 1.00 50.97 128 TYR C CA 1
ATOM 2935 C C . TYR C 1 128 ? 62.004 40.039 -44.527 1.00 49.33 128 TYR C C 1
ATOM 2936 O O . TYR C 1 128 ? 60.868 40.417 -44.344 1.00 45.99 128 TYR C O 1
ATOM 2945 N N . PHE C 1 129 ? 63.096 40.679 -44.082 1.00 44.47 129 PHE C N 1
ATOM 2946 C CA . PHE C 1 129 ? 63.102 41.676 -42.964 1.00 42.54 129 PHE C CA 1
ATOM 2947 C C . PHE C 1 129 ? 63.710 43.027 -43.368 1.00 44.73 129 PHE C C 1
ATOM 2948 O O . PHE C 1 129 ? 63.461 43.980 -42.622 1.00 36.03 129 PHE C O 1
ATOM 2956 N N . GLN C 1 130 ? 64.492 43.100 -44.456 1.00 54.88 130 GLN C N 1
ATOM 2957 C CA . GLN C 1 130 ? 64.949 44.353 -45.142 1.00 62.77 130 GLN C CA 1
ATOM 2958 C C . GLN C 1 130 ? 65.058 45.532 -44.168 1.00 66.14 130 GLN C C 1
ATOM 2959 O O . GLN C 1 130 ? 64.931 46.699 -44.574 1.00 66.70 130 GLN C O 1
ATOM 2965 N N . GLN D 1 1 ? 21.185 46.939 -26.272 1.00 58.62 1 GLN D N 1
ATOM 2966 C CA . GLN D 1 1 ? 21.494 46.467 -24.884 1.00 58.08 1 GLN D CA 1
ATOM 2967 C C . GLN D 1 1 ? 20.191 45.982 -24.232 1.00 55.14 1 GLN D C 1
ATOM 2968 O O . GLN D 1 1 ? 19.127 46.564 -24.498 1.00 54.24 1 GLN D O 1
ATOM 2974 N N . VAL D 1 2 ? 20.242 44.913 -23.437 1.00 51.39 2 VAL D N 1
ATOM 2975 C CA . VAL D 1 2 ? 18.996 44.325 -22.862 1.00 47.26 2 VAL D CA 1
ATOM 2976 C C . VAL D 1 2 ? 19.211 44.091 -21.367 1.00 42.26 2 VAL D C 1
ATOM 2977 O O . VAL D 1 2 ? 20.358 43.824 -20.954 1.00 38.38 2 VAL D O 1
ATOM 2981 N N . GLN D 1 3 ? 18.161 44.317 -20.584 1.00 39.54 3 GLN D N 1
ATOM 2982 C CA . GLN D 1 3 ? 18.128 44.067 -19.128 1.00 42.99 3 GLN D CA 1
ATOM 2983 C C . GLN D 1 3 ? 17.215 42.867 -18.889 1.00 38.12 3 GLN D C 1
ATOM 2984 O O . GLN D 1 3 ? 16.123 42.845 -19.471 1.00 35.90 3 GLN D O 1
ATOM 2990 N N . LEU D 1 4 ? 17.668 41.919 -18.067 1.00 35.49 4 LEU D N 1
ATOM 2991 C CA . LEU D 1 4 ? 16.973 40.625 -17.828 1.00 32.99 4 LEU D CA 1
ATOM 2992 C C . LEU D 1 4 ? 16.628 40.523 -16.352 1.00 32.24 4 LEU D C 1
ATOM 2993 O O . LEU D 1 4 ? 17.479 40.847 -15.511 1.00 33.75 4 LEU D O 1
ATOM 2998 N N . GLN D 1 5 ? 15.447 40.012 -16.042 1.00 36.35 5 GLN D N 1
ATOM 2999 C CA . GLN D 1 5 ? 15.048 39.727 -14.649 1.00 37.13 5 GLN D CA 1
ATOM 3000 C C . GLN D 1 5 ? 14.366 38.364 -14.617 1.00 33.60 5 GLN D C 1
ATOM 3001 O O . GLN D 1 5 ? 13.360 38.216 -15.324 1.00 30.37 5 GLN D O 1
ATOM 3007 N N . GLU D 1 6 ? 14.882 37.445 -13.795 1.00 29.00 6 GLU D N 1
ATOM 3008 C CA . GLU D 1 6 ? 14.302 36.102 -13.583 1.00 26.77 6 GLU D CA 1
ATOM 3009 C C . GLU D 1 6 ? 13.234 36.201 -12.491 1.00 29.52 6 GLU D C 1
ATOM 3010 O O . GLU D 1 6 ? 13.400 37.011 -11.571 1.00 29.62 6 GLU D O 1
ATOM 3016 N N . SER D 1 7 ? 12.172 35.406 -12.595 1.00 28.72 7 SER D N 1
ATOM 3017 C CA . SER D 1 7 ? 11.179 35.194 -11.510 1.00 28.71 7 SER D CA 1
ATOM 3018 C C . SER D 1 7 ? 10.684 33.743 -11.546 1.00 24.04 7 SER D C 1
ATOM 3019 O O . SER D 1 7 ? 11.002 33.027 -12.514 1.00 26.38 7 SER D O 1
ATOM 3022 N N . GLY D 1 8 ? 9.870 33.348 -10.572 1.00 25.02 8 GLY D N 1
ATOM 3023 C CA . GLY D 1 8 ? 9.200 32.033 -10.533 1.00 25.89 8 GLY D CA 1
ATOM 3024 C C . GLY D 1 8 ? 9.972 31.047 -9.665 1.00 26.81 8 GLY D C 1
ATOM 3025 O O . GLY D 1 8 ? 9.571 29.885 -9.589 1.00 27.20 8 GLY D O 1
ATOM 3026 N N . GLY D 1 9 ? 10.991 31.509 -8.950 1.00 26.22 9 GLY D N 1
ATOM 3027 C CA . GLY D 1 9 ? 11.695 30.685 -7.958 1.00 24.81 9 GLY D CA 1
ATOM 3028 C C . GLY D 1 9 ? 10.808 30.261 -6.796 1.00 25.68 9 GLY D C 1
ATOM 3029 O O . GLY D 1 9 ? 9.669 30.746 -6.628 1.00 24.07 9 GLY D O 1
ATOM 3030 N N . GLY D 1 10 ? 11.280 29.305 -6.016 1.00 25.04 10 GLY D N 1
ATOM 3031 C CA . GLY D 1 10 ? 10.486 28.830 -4.878 1.00 26.60 10 GLY D CA 1
ATOM 3032 C C . GLY D 1 10 ? 11.163 27.710 -4.140 1.00 24.91 10 GLY D C 1
ATOM 3033 O O . GLY D 1 10 ? 12.315 27.333 -4.500 1.00 26.96 10 GLY D O 1
ATOM 3034 N N . LEU D 1 11 ? 10.460 27.212 -3.139 1.00 25.57 11 LEU D N 1
ATOM 3035 C CA . LEU D 1 11 ? 10.836 26.051 -2.306 1.00 26.94 11 LEU D CA 1
ATOM 3036 C C . LEU D 1 11 ? 9.773 24.994 -2.610 1.00 27.97 11 LEU D C 1
ATOM 3037 O O . LEU D 1 11 ? 8.642 25.187 -2.249 1.00 29.82 11 LEU D O 1
ATOM 3042 N N . VAL D 1 12 ? 10.160 23.923 -3.275 1.00 24.30 12 VAL D N 1
ATOM 3043 C CA . VAL D 1 12 ? 9.172 22.986 -3.858 1.00 24.94 12 VAL D CA 1
ATOM 3044 C C . VAL D 1 12 ? 9.546 21.572 -3.436 1.00 26.40 12 VAL D C 1
ATOM 3045 O O . VAL D 1 12 ? 10.747 21.269 -3.211 1.00 24.22 12 VAL D O 1
ATOM 3049 N N . GLN D 1 13 ? 8.534 20.738 -3.285 1.00 25.22 13 GLN D N 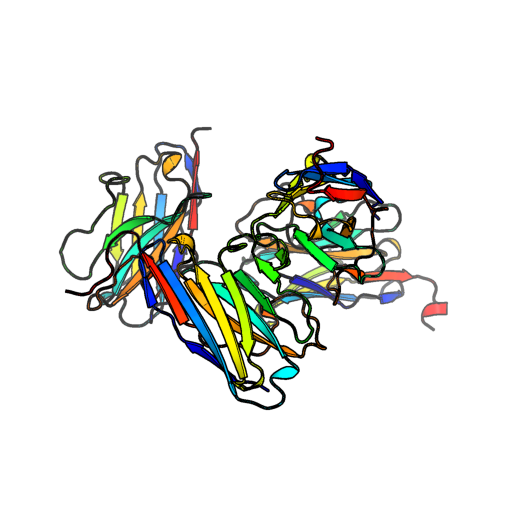1
ATOM 3050 C CA . GLN D 1 13 ? 8.728 19.320 -2.937 1.00 27.16 13 GLN D CA 1
ATOM 3051 C C . GLN D 1 13 ? 9.413 18.589 -4.090 1.00 27.46 13 GLN D C 1
ATOM 3052 O O . GLN D 1 13 ? 8.983 18.760 -5.247 1.00 26.72 13 GLN D O 1
ATOM 3058 N N . THR D 1 14 ? 10.341 17.696 -3.762 1.00 26.70 14 THR D N 1
ATOM 3059 C CA . THR D 1 14 ? 10.945 16.751 -4.724 1.00 27.26 14 THR D CA 1
ATOM 3060 C C . THR D 1 14 ? 9.826 16.117 -5.533 1.00 27.35 14 THR D C 1
ATOM 3061 O O . THR D 1 14 ? 8.865 15.647 -4.908 1.00 28.84 14 THR D O 1
ATOM 3065 N N . GLY D 1 15 ? 9.965 16.092 -6.860 1.00 26.42 15 GLY D N 1
ATOM 3066 C CA . GLY D 1 15 ? 8.952 15.528 -7.769 1.00 27.68 15 GLY D CA 1
ATOM 3067 C C . GLY D 1 15 ? 8.066 16.606 -8.348 1.00 26.58 15 GLY D C 1
ATOM 3068 O O . GLY D 1 15 ? 7.351 16.331 -9.319 1.00 29.69 15 GLY D O 1
ATOM 3069 N N . GLY D 1 16 ? 8.076 17.801 -7.749 1.00 26.09 16 GLY D N 1
ATOM 3070 C CA . GLY D 1 16 ? 7.260 18.935 -8.212 1.00 27.02 16 GLY D CA 1
ATOM 3071 C C . GLY D 1 16 ? 7.873 19.639 -9.408 1.00 26.83 16 GLY D C 1
ATOM 3072 O O . GLY D 1 16 ? 8.939 19.165 -9.958 1.00 21.85 16 GLY D O 1
ATOM 3073 N N . SER D 1 17 ? 7.179 20.673 -9.862 1.00 24.97 17 SER D N 1
ATOM 3074 C CA . SER D 1 17 ? 7.562 21.507 -11.027 1.00 23.74 17 SER D CA 1
ATOM 3075 C C . SER D 1 17 ? 7.657 22.967 -10.609 1.00 24.53 17 SER D C 1
ATOM 3076 O O . SER D 1 17 ? 7.091 23.371 -9.570 1.00 23.81 17 SER D O 1
ATOM 3079 N N . LEU D 1 18 ? 8.392 23.719 -11.416 1.00 25.32 18 LEU D N 1
ATOM 3080 C CA . LEU D 1 18 ? 8.386 25.188 -11.435 1.00 23.00 18 LEU D CA 1
ATOM 3081 C C . LEU D 1 18 ? 8.376 25.611 -12.895 1.00 23.13 18 LEU D C 1
ATOM 3082 O O . LEU D 1 18 ? 8.674 24.788 -13.807 1.00 23.16 18 LEU D O 1
ATOM 3087 N N . ARG D 1 19 ? 8.032 26.866 -13.133 1.00 22.00 19 ARG D N 1
ATOM 3088 C CA . ARG D 1 19 ? 8.277 27.519 -14.426 1.00 22.71 19 ARG D CA 1
ATOM 3089 C C . ARG D 1 19 ? 8.927 28.845 -14.116 1.00 25.57 19 ARG D C 1
ATOM 3090 O O . ARG D 1 19 ? 8.228 29.730 -13.524 1.00 26.68 19 ARG D O 1
ATOM 3098 N N . LEU D 1 20 ? 10.186 28.977 -14.495 1.00 23.56 20 LEU D N 1
ATOM 3099 C CA . LEU D 1 20 ? 10.918 30.255 -14.400 1.00 26.29 20 LEU D CA 1
ATOM 3100 C C . LEU D 1 20 ? 10.568 31.120 -15.619 1.00 25.91 20 LEU D C 1
ATOM 3101 O O . LEU D 1 20 ? 10.350 30.588 -16.734 1.00 25.50 20 LEU D O 1
ATOM 3106 N N . SER D 1 21 ? 10.491 32.424 -15.403 1.00 25.27 21 SER D N 1
ATOM 3107 C CA . SER D 1 21 ? 10.372 33.436 -16.481 1.00 26.09 21 SER D CA 1
ATOM 3108 C C . SER D 1 21 ? 11.611 34.313 -16.439 1.00 27.19 21 SER D C 1
ATOM 3109 O O . SER D 1 21 ? 12.066 34.673 -15.342 1.00 33.67 21 SER D O 1
ATOM 3112 N N . CYS D 1 22 ? 12.099 34.691 -17.602 1.00 27.30 22 CYS D N 1
ATOM 3113 C CA . CYS D 1 22 ? 13.124 35.731 -17.768 1.00 28.68 22 CYS D CA 1
ATOM 3114 C C . CYS D 1 22 ? 12.486 36.776 -18.697 1.00 32.72 22 CYS D C 1
ATOM 3115 O O . CYS D 1 22 ? 12.259 36.428 -19.878 1.00 30.29 22 CYS D O 1
ATOM 3118 N N . LYS D 1 23 ? 12.130 37.932 -18.138 1.00 34.39 23 LYS D N 1
ATOM 3119 C CA . LYS D 1 23 ? 11.557 39.110 -18.848 1.00 36.32 23 LYS D CA 1
ATOM 3120 C C . LYS D 1 23 ? 12.690 40.056 -19.251 1.00 35.57 23 LYS D C 1
ATOM 3121 O O . LYS D 1 23 ? 13.523 40.414 -18.391 1.00 33.45 23 LYS D O 1
ATOM 3127 N N . ALA D 1 24 ? 12.699 40.485 -20.508 1.00 34.81 24 ALA D N 1
ATOM 3128 C CA . ALA D 1 24 ? 13.740 41.362 -21.068 1.00 37.64 24 ALA D CA 1
ATOM 3129 C C . ALA D 1 24 ? 13.184 42.790 -21.198 1.00 39.68 24 ALA D C 1
ATOM 3130 O O . ALA D 1 24 ? 11.975 42.936 -21.488 1.00 43.27 24 ALA D O 1
ATOM 3132 N N . SER D 1 25 ? 14.013 43.793 -20.920 1.00 41.89 25 SER D N 1
ATOM 3133 C CA . SER D 1 25 ? 13.759 45.217 -21.276 1.00 46.16 25 SER D CA 1
ATOM 3134 C C . SER D 1 25 ? 14.853 45.657 -22.237 1.00 46.39 25 SER D C 1
ATOM 3135 O O . SER D 1 25 ? 16.037 45.382 -21.962 1.00 44.07 25 SER D O 1
ATOM 3138 N N . GLY D 1 26 ? 14.466 46.309 -23.333 1.00 49.36 26 GLY D N 1
ATOM 3139 C CA . GLY D 1 26 ? 15.411 46.793 -24.351 1.00 44.77 26 GLY D CA 1
ATOM 3140 C C . GLY D 1 26 ? 14.917 46.517 -25.759 1.00 47.10 26 GLY D C 1
ATOM 3141 O O . GLY D 1 26 ? 13.913 45.795 -25.919 1.00 48.60 26 GLY D O 1
ATOM 3142 N N . ARG D 1 27 ? 15.627 47.054 -26.753 1.00 53.35 27 ARG D N 1
ATOM 3143 C CA . ARG D 1 27 ? 15.254 46.944 -28.187 1.00 59.27 27 ARG D CA 1
ATOM 3144 C C . ARG D 1 27 ? 15.761 45.596 -28.724 1.00 55.96 27 ARG D C 1
ATOM 3145 O O . ARG D 1 27 ? 16.802 45.072 -28.201 1.00 41.97 27 ARG D O 1
ATOM 3153 N N . ALA D 1 28 ? 15.001 45.058 -29.681 1.00 45.93 28 ALA D N 1
ATOM 3154 C CA . ALA D 1 28 ? 15.346 43.940 -30.583 1.00 49.34 28 ALA D CA 1
ATOM 3155 C C . ALA D 1 28 ? 15.481 42.610 -29.809 1.00 48.74 28 ALA D C 1
ATOM 3156 O O . ALA D 1 28 ? 16.437 41.874 -30.101 1.00 43.53 28 ALA D O 1
ATOM 3158 N N . PHE D 1 29 ? 14.535 42.275 -28.922 1.00 47.60 29 PHE D N 1
ATOM 3159 C CA . PHE D 1 29 ? 14.543 41.015 -28.122 1.00 44.73 29 PHE D CA 1
ATOM 3160 C C . PHE D 1 29 ? 14.643 39.809 -29.067 1.00 47.93 29 PHE D C 1
ATOM 3161 O O . PHE D 1 29 ? 15.351 38.835 -28.739 1.00 43.59 29 PHE D O 1
ATOM 3169 N N . ALA D 1 30 ? 13.991 39.880 -30.230 1.00 45.74 30 ALA D N 1
ATOM 3170 C CA . ALA D 1 30 ? 13.901 38.762 -31.199 1.00 43.56 30 ALA D CA 1
ATOM 3171 C C . ALA D 1 30 ? 15.285 38.422 -31.769 1.00 41.11 30 ALA D C 1
ATOM 3172 O O . ALA D 1 30 ? 15.447 37.283 -32.252 1.00 42.29 30 ALA D O 1
ATOM 3174 N N . ARG D 1 31 ? 16.265 39.332 -31.664 1.00 39.13 31 ARG D N 1
ATOM 3175 C CA . ARG D 1 31 ? 17.613 39.192 -32.271 1.00 45.66 31 ARG D CA 1
ATOM 3176 C C . ARG D 1 31 ? 18.597 38.508 -31.305 1.00 40.88 31 ARG D C 1
ATOM 3177 O O . ARG D 1 31 ? 19.756 38.285 -31.723 1.00 40.18 31 ARG D O 1
ATOM 3185 N N . TYR D 1 32 ? 18.178 38.205 -30.073 1.00 37.09 32 TYR D N 1
ATOM 3186 C CA . TYR D 1 32 ? 19.056 37.678 -28.991 1.00 38.57 32 TYR D CA 1
ATOM 3187 C C . TYR D 1 32 ? 18.888 36.165 -28.821 1.00 32.96 32 TYR D C 1
ATOM 3188 O O . TYR D 1 32 ? 17.750 35.687 -28.821 1.00 32.90 32 TYR D O 1
ATOM 3197 N N . ASP D 1 33 ? 20.005 35.457 -28.648 1.00 35.34 33 ASP D N 1
ATOM 3198 C CA . ASP D 1 33 ? 20.032 34.084 -28.087 1.00 32.37 33 ASP D CA 1
ATOM 3199 C C . ASP D 1 33 ? 19.918 34.207 -26.567 1.00 31.45 33 ASP D C 1
ATOM 3200 O O . ASP D 1 33 ? 20.529 35.167 -26.022 1.00 29.62 33 ASP D O 1
ATOM 3205 N N . LEU D 1 34 ? 19.172 33.300 -25.920 1.00 27.78 34 LEU D N 1
ATOM 3206 C CA . LEU D 1 34 ? 18.976 33.288 -24.448 1.00 27.75 34 LEU D CA 1
ATOM 3207 C C . LEU D 1 34 ? 19.352 31.899 -23.898 1.00 28.44 34 LEU D C 1
ATOM 3208 O O . LEU D 1 34 ? 19.123 30.889 -24.566 1.00 24.41 34 LEU D O 1
ATOM 3213 N N . ALA D 1 35 ? 20.012 31.880 -22.754 1.00 26.58 35 ALA D N 1
ATOM 3214 C CA . ALA D 1 35 ? 20.485 30.645 -22.089 1.00 23.18 35 ALA D CA 1
ATOM 3215 C C . ALA D 1 35 ? 20.138 30.752 -20.611 1.00 26.90 35 ALA D C 1
ATOM 3216 O O . ALA D 1 35 ? 20.317 31.846 -20.001 1.00 28.29 35 ALA D O 1
ATOM 3218 N N . TRP D 1 36 ? 19.640 29.654 -20.079 1.00 24.34 36 TRP D N 1
ATOM 3219 C CA . TRP D 1 36 ? 19.533 29.420 -18.628 1.00 22.64 36 TRP D CA 1
ATOM 3220 C C . TRP D 1 36 ? 20.802 28.727 -18.151 1.00 22.07 36 TRP D C 1
ATOM 3221 O O . TRP D 1 36 ? 21.327 27.805 -18.854 1.00 21.88 36 TRP D O 1
ATOM 3232 N N . SER D 1 37 ? 21.237 29.128 -16.971 1.00 21.78 37 SER D N 1
ATOM 3233 C CA . SER D 1 37 ? 22.397 28.604 -16.217 1.00 23.31 37 SER D CA 1
ATOM 3234 C C . SER D 1 37 ? 21.982 28.449 -14.757 1.00 22.03 37 SER D C 1
ATOM 3235 O O . SER D 1 37 ? 20.965 29.014 -14.356 1.00 20.04 37 SER D O 1
ATOM 3238 N N . ARG D 1 38 ? 22.728 27.687 -13.981 1.00 20.89 38 ARG D N 1
ATOM 3239 C CA . ARG D 1 38 ? 22.381 27.583 -12.551 1.00 21.01 38 ARG D CA 1
ATOM 3240 C C . ARG D 1 38 ? 23.666 27.408 -11.765 1.00 22.01 38 ARG D C 1
ATOM 3241 O O . ARG D 1 38 ? 24.674 26.908 -12.323 1.00 21.08 38 ARG D O 1
ATOM 3249 N N . GLN D 1 39 ? 23.628 27.840 -10.510 1.00 23.71 39 GLN D N 1
ATOM 3250 C CA . GLN D 1 39 ? 24.819 27.792 -9.661 1.00 24.46 39 GLN D CA 1
ATOM 3251 C C . GLN D 1 39 ? 24.380 27.372 -8.281 1.00 23.07 39 GLN D C 1
ATOM 3252 O O . GLN D 1 39 ? 23.641 28.129 -7.673 1.00 21.85 39 GLN D O 1
ATOM 3258 N N . ALA D 1 40 ? 24.787 26.179 -7.887 1.00 22.21 40 ALA D N 1
ATOM 3259 C CA . ALA D 1 40 ? 24.637 25.666 -6.514 1.00 24.47 40 ALA D CA 1
ATOM 3260 C C . ALA D 1 40 ? 25.648 26.386 -5.621 1.00 26.64 40 ALA D C 1
ATOM 3261 O O . ALA D 1 40 ? 26.714 26.800 -6.075 1.00 25.34 40 ALA D O 1
ATOM 3263 N N . PRO D 1 41 ? 25.312 26.654 -4.338 1.00 27.48 41 PRO D N 1
ATOM 3264 C CA . PRO D 1 41 ? 26.227 27.310 -3.406 1.00 30.60 41 PRO D CA 1
ATOM 3265 C C . PRO D 1 41 ? 27.608 26.649 -3.353 1.00 27.99 41 PRO D C 1
ATOM 3266 O O . PRO D 1 41 ? 27.661 25.464 -3.175 1.00 27.32 41 PRO D O 1
ATOM 3270 N N . GLY D 1 42 ? 28.665 27.446 -3.537 1.00 27.32 42 GLY D N 1
ATOM 3271 C CA . GLY D 1 42 ? 30.068 27.021 -3.428 1.00 27.72 42 GLY D CA 1
ATOM 3272 C C . GLY D 1 42 ? 30.570 26.300 -4.666 1.00 29.74 42 GLY D C 1
ATOM 3273 O O . GLY D 1 42 ? 31.730 25.805 -4.622 1.00 30.05 42 GLY D O 1
ATOM 3274 N N . LYS D 1 43 ? 29.751 26.233 -5.726 1.00 28.05 43 LYS D N 1
ATOM 3275 C CA . LYS D 1 43 ? 30.056 25.422 -6.937 1.00 29.83 43 LYS D CA 1
ATOM 3276 C C . LYS D 1 43 ? 30.050 26.311 -8.183 1.00 29.75 43 LYS D C 1
ATOM 3277 O O . LYS D 1 43 ? 29.584 27.443 -8.084 1.00 26.80 43 LYS D O 1
ATOM 3283 N N . GLN D 1 44 ? 30.580 25.796 -9.301 1.00 30.39 44 GLN D N 1
ATOM 3284 C CA . GLN D 1 44 ? 30.679 26.524 -10.591 1.00 33.98 44 GLN D CA 1
ATOM 3285 C C . GLN D 1 44 ? 29.277 26.622 -11.213 1.00 29.45 44 GLN D C 1
ATOM 3286 O O . GLN D 1 44 ? 28.445 25.696 -11.016 1.00 29.12 44 GLN D O 1
ATOM 3292 N N . ARG D 1 45 ? 29.001 27.749 -11.848 1.00 26.80 45 ARG D N 1
ATOM 3293 C CA . ARG D 1 45 ? 27.753 27.958 -12.616 1.00 28.46 45 ARG D CA 1
ATOM 3294 C C . ARG D 1 45 ? 27.764 27.002 -13.813 1.00 29.96 45 ARG D C 1
ATOM 3295 O O . ARG D 1 45 ? 28.835 26.776 -14.407 1.00 29.11 45 ARG D O 1
ATOM 3303 N N . GLU D 1 46 ? 26.641 26.360 -14.096 1.00 26.77 46 GLU D N 1
ATOM 3304 C CA . GLU D 1 46 ? 26.591 25.337 -15.158 1.00 26.80 46 GLU D CA 1
ATOM 3305 C C . GLU D 1 46 ? 25.472 25.684 -16.148 1.00 22.83 46 GLU D C 1
ATOM 3306 O O . GLU D 1 46 ? 24.442 26.279 -15.763 1.00 21.97 46 GLU D O 1
ATOM 3312 N N . PHE D 1 47 ? 25.695 25.331 -17.413 1.00 21.70 47 PHE D N 1
ATOM 3313 C CA . PHE D 1 47 ? 24.686 25.406 -18.489 1.00 21.09 47 PHE D CA 1
ATOM 3314 C C . PHE D 1 47 ? 23.459 24.551 -18.136 1.00 21.00 47 PHE D C 1
ATOM 3315 O O . PHE D 1 47 ? 23.570 23.395 -17.634 1.00 23.10 47 PHE D O 1
ATOM 3323 N N . VAL D 1 48 ? 22.268 25.089 -18.393 1.00 19.06 48 VAL D N 1
ATOM 3324 C CA . VAL D 1 48 ? 21.018 24.312 -18.276 1.00 19.87 48 VAL D CA 1
ATOM 3325 C C . VAL D 1 48 ? 20.373 24.136 -19.662 1.00 21.04 48 VAL D C 1
ATOM 3326 O O . VAL D 1 48 ? 20.078 22.990 -20.021 1.00 21.86 48 VAL D O 1
ATOM 3330 N N . ALA D 1 49 ? 20.021 25.228 -20.347 1.00 21.73 49 ALA D N 1
ATOM 3331 C CA . ALA D 1 49 ? 19.229 25.195 -21.600 1.00 20.59 49 ALA D CA 1
ATOM 3332 C C . ALA D 1 49 ? 19.440 26.494 -22.386 1.00 25.73 49 ALA D C 1
ATOM 3333 O O . ALA D 1 49 ? 19.782 27.545 -21.755 1.00 24.34 49 ALA D O 1
ATOM 3335 N N . SER D 1 50 ? 19.388 26.408 -23.713 1.00 23.54 50 SER D N 1
ATOM 3336 C CA . SER D 1 50 ? 19.538 27.607 -24.577 1.00 27.67 50 SER D CA 1
ATOM 3337 C C . SER D 1 50 ? 18.534 27.535 -25.725 1.00 25.91 50 SER D C 1
ATOM 3338 O O . SER D 1 50 ? 18.193 26.415 -26.193 1.00 23.11 50 SER D O 1
ATOM 3341 N N . ILE D 1 51 ? 18.057 28.709 -26.150 1.00 27.27 51 ILE D N 1
ATOM 3342 C CA . ILE D 1 51 ? 17.098 28.831 -27.285 1.00 25.52 51 ILE D CA 1
ATOM 3343 C C . ILE D 1 51 ? 17.559 29.990 -28.177 1.00 27.82 51 ILE D C 1
ATOM 3344 O O . ILE D 1 51 ? 18.012 31.040 -27.647 1.00 27.68 51 ILE D O 1
ATOM 3349 N N . GLY D 1 52 ? 17.576 29.754 -29.483 1.00 28.13 52 GLY D N 1
ATOM 3350 C CA . GLY D 1 52 ? 18.097 30.711 -30.461 1.00 29.23 52 GLY D CA 1
ATOM 3351 C C . GLY D 1 52 ? 16.926 31.436 -31.079 1.00 29.93 52 GLY D C 1
ATOM 3352 O O . GLY D 1 52 ? 15.845 31.504 -30.436 1.00 29.34 52 GLY D O 1
ATOM 3353 N N . VAL D 1 53 ? 17.122 31.982 -32.268 1.00 37.29 53 VAL D N 1
ATOM 3354 C CA . VAL D 1 53 ? 16.115 32.872 -32.919 1.00 38.35 53 VAL D CA 1
ATOM 3355 C C . VAL D 1 53 ? 15.502 32.145 -34.125 1.00 45.37 53 VAL D C 1
ATOM 3356 O O . VAL D 1 53 ? 14.671 32.761 -34.798 1.00 48.51 53 VAL D O 1
ATOM 3360 N N . THR D 1 54 ? 15.853 30.877 -34.380 1.00 45.70 54 THR D N 1
ATOM 3361 C CA . THR D 1 54 ? 15.346 30.112 -35.561 1.00 50.74 54 THR D CA 1
ATOM 3362 C C . THR D 1 54 ? 14.245 29.141 -35.100 1.00 52.32 54 THR D C 1
ATOM 3363 O O . THR D 1 54 ? 13.812 29.227 -33.939 1.00 48.63 54 THR D O 1
ATOM 3367 N N . ARG D 1 55 ? 13.775 28.258 -35.978 1.00 54.66 55 ARG D N 1
ATOM 3368 C CA . ARG D 1 55 ? 12.840 27.165 -35.579 1.00 55.89 55 ARG D CA 1
ATOM 3369 C C . ARG D 1 55 ? 13.620 26.001 -34.937 1.00 44.72 55 ARG D C 1
ATOM 3370 O O . ARG D 1 55 ? 12.968 25.060 -34.515 1.00 49.81 55 ARG D O 1
ATOM 3378 N N . ASN D 1 56 ? 14.958 26.026 -34.886 1.00 44.59 56 ASN D N 1
ATOM 3379 C CA . ASN D 1 56 ? 15.744 24.855 -34.402 1.00 44.93 56 ASN D CA 1
ATOM 3380 C C . ASN D 1 56 ? 15.363 24.521 -32.957 1.00 37.90 56 ASN D C 1
ATOM 3381 O O . ASN D 1 56 ? 15.041 25.400 -32.150 1.00 36.12 56 ASN D O 1
ATOM 3386 N N . PRO D 1 57 ? 15.369 23.225 -32.598 1.00 34.94 57 PRO D N 1
ATOM 3387 C CA . PRO D 1 57 ? 15.132 22.829 -31.215 1.00 30.75 57 PRO D CA 1
ATOM 3388 C C . PRO D 1 57 ? 16.150 23.504 -30.287 1.00 27.84 57 PRO D C 1
ATOM 3389 O O . PRO D 1 57 ? 17.303 23.741 -30.634 1.00 26.67 57 PRO D O 1
ATOM 3393 N N . PRO D 1 58 ? 15.757 23.836 -29.052 1.00 25.10 58 PRO D N 1
ATOM 3394 C CA . PRO D 1 58 ? 16.722 24.273 -28.068 1.00 24.70 58 PRO D CA 1
ATOM 3395 C C . PRO D 1 58 ? 17.752 23.185 -27.718 1.00 23.85 58 PRO D C 1
ATOM 3396 O O . PRO D 1 58 ? 17.627 22.048 -28.142 1.00 22.92 58 PRO D O 1
ATOM 3400 N N . TYR D 1 59 ? 18.743 23.580 -26.922 1.00 23.51 59 TYR D N 1
ATOM 3401 C CA . TYR D 1 59 ? 19.807 22.708 -26.401 1.00 24.40 59 TYR D CA 1
ATOM 3402 C C . TYR D 1 59 ? 19.616 22.592 -24.894 1.00 23.16 59 TYR D C 1
ATOM 3403 O O . TYR D 1 59 ? 19.308 23.626 -24.277 1.00 19.74 59 TYR D O 1
ATOM 3412 N N . TYR D 1 60 ? 19.899 21.408 -24.346 1.00 22.21 60 TYR D N 1
ATOM 3413 C CA . TYR D 1 60 ? 19.786 21.095 -22.902 1.00 22.37 60 TYR D CA 1
ATOM 3414 C C . TYR D 1 60 ? 21.063 20.435 -22.388 1.00 21.04 60 TYR D C 1
ATOM 3415 O O . TYR D 1 60 ? 21.623 19.553 -23.048 1.00 21.53 60 TYR D O 1
ATOM 3424 N N . SER D 1 61 ? 21.453 20.772 -21.164 1.00 21.74 61 SER D N 1
ATOM 3425 C CA . SER D 1 61 ? 22.424 19.970 -20.384 1.00 21.04 61 SER D CA 1
ATOM 3426 C C . SER D 1 61 ? 21.883 18.543 -20.211 1.00 20.50 61 SER D C 1
ATOM 3427 O O . SER D 1 61 ? 20.683 18.336 -19.964 1.00 17.90 61 SER D O 1
ATOM 3430 N N . GLY D 1 62 ? 22.758 17.552 -20.296 1.00 19.70 62 GLY D N 1
ATOM 3431 C CA . GLY D 1 62 ? 22.372 16.178 -19.971 1.00 18.78 62 GLY D CA 1
ATOM 3432 C C . GLY D 1 62 ? 21.867 16.024 -18.553 1.00 20.21 62 GLY D C 1
ATOM 3433 O O . GLY D 1 62 ? 21.129 15.083 -18.325 1.00 21.80 62 GLY D O 1
ATOM 3434 N N . SER D 1 63 ? 22.205 16.926 -17.631 1.00 21.13 63 SER D N 1
ATOM 3435 C CA . SER D 1 63 ? 21.706 16.880 -16.233 1.00 23.93 63 SER D CA 1
ATOM 3436 C C . SER D 1 63 ? 20.178 17.075 -16.166 1.00 25.31 63 SER D C 1
ATOM 3437 O O . SER D 1 63 ? 19.544 16.655 -15.166 1.00 25.18 63 SER D O 1
ATOM 3440 N N . VAL D 1 64 ? 19.555 17.704 -17.151 1.00 24.02 64 VAL D N 1
ATOM 3441 C CA . VAL D 1 64 ? 18.101 18.036 -17.047 1.00 27.15 64 VAL D CA 1
ATOM 3442 C C . VAL D 1 64 ? 17.273 17.373 -18.157 1.00 35.41 64 VAL D C 1
ATOM 3443 O O . VAL D 1 64 ? 16.047 17.543 -18.109 1.00 36.05 64 VAL D O 1
ATOM 3447 N N . LYS D 1 65 ? 17.904 16.698 -19.137 1.00 39.22 65 LYS D N 1
ATOM 3448 C CA . LYS D 1 65 ? 17.292 16.400 -20.475 1.00 30.30 65 LYS D CA 1
ATOM 3449 C C . LYS D 1 65 ? 15.984 15.641 -20.277 1.00 29.35 65 LYS D C 1
ATOM 3450 O O . LYS D 1 65 ? 15.875 14.773 -19.447 1.00 26.31 65 LYS D O 1
ATOM 3456 N N . GLY D 1 66 ? 14.967 15.967 -21.040 1.00 31.98 66 GLY D N 1
ATOM 3457 C CA . GLY D 1 66 ? 13.663 15.336 -20.849 1.00 31.50 66 GLY D CA 1
ATOM 3458 C C . GLY D 1 66 ? 12.866 16.015 -19.743 1.00 28.33 66 GLY D C 1
ATOM 3459 O O . GLY D 1 66 ? 11.690 15.941 -19.866 1.00 29.10 66 GLY D O 1
ATOM 3460 N N . ARG D 1 67 ? 13.474 16.659 -18.728 1.00 24.81 67 ARG D N 1
ATOM 3461 C CA . ARG D 1 67 ? 12.712 17.160 -17.549 1.00 23.21 67 ARG D CA 1
ATOM 3462 C C . ARG D 1 67 ? 12.409 18.642 -17.739 1.00 23.29 67 ARG D C 1
ATOM 3463 O O . ARG D 1 67 ? 11.406 19.105 -17.166 1.00 24.30 67 ARG D O 1
ATOM 3471 N N . PHE D 1 68 ? 13.267 19.351 -18.466 1.00 19.77 68 PHE D N 1
ATOM 3472 C CA . PHE D 1 68 ? 13.219 20.832 -18.604 1.00 22.11 68 PHE D CA 1
ATOM 3473 C C . PHE D 1 68 ? 12.834 21.180 -20.037 1.00 22.26 68 PHE D C 1
ATOM 3474 O O . PHE D 1 68 ? 13.168 20.387 -20.941 1.00 22.19 68 PHE D O 1
ATOM 3482 N N . THR D 1 69 ? 12.092 22.272 -20.232 1.00 22.96 69 THR D N 1
ATOM 3483 C CA . THR D 1 69 ? 11.707 22.792 -21.572 1.00 25.42 69 THR D CA 1
ATOM 3484 C C . THR D 1 69 ? 11.970 24.296 -21.566 1.00 24.15 69 THR D C 1
ATOM 3485 O O . THR D 1 69 ? 11.393 24.977 -20.701 1.00 25.16 69 THR D O 1
ATOM 3489 N N . VAL D 1 70 ? 12.806 24.792 -22.470 1.00 22.06 70 VAL D N 1
ATOM 3490 C CA . VAL D 1 70 ? 12.979 26.256 -22.642 1.00 23.74 70 VAL D CA 1
ATOM 3491 C C . VAL D 1 70 ? 12.093 26.674 -23.827 1.00 25.40 70 VAL D C 1
ATOM 3492 O O . VAL D 1 70 ? 12.019 25.956 -24.813 1.00 23.06 70 VAL D O 1
ATOM 3496 N N . SER D 1 71 ? 11.379 27.787 -23.689 1.00 26.77 71 SER D N 1
ATOM 3497 C CA . SER D 1 71 ? 10.535 28.363 -24.767 1.00 27.31 71 SER D CA 1
ATOM 3498 C C . SER D 1 71 ? 10.645 29.890 -24.691 1.00 31.61 71 SER D C 1
ATOM 3499 O O . SER D 1 71 ? 11.076 30.425 -23.620 1.00 27.99 71 SER D O 1
ATOM 3502 N N . ARG D 1 72 ? 10.279 30.579 -25.768 1.00 29.77 72 ARG D N 1
ATOM 3503 C CA . ARG D 1 72 ? 10.279 32.069 -25.763 1.00 33.33 72 ARG D CA 1
ATOM 3504 C C . ARG D 1 72 ? 8.965 32.595 -26.348 1.00 34.23 72 ARG D C 1
ATOM 3505 O O . ARG D 1 72 ? 8.311 31.879 -27.147 1.00 30.41 72 ARG D O 1
ATOM 3513 N N . ASP D 1 73 ? 8.573 33.779 -25.895 1.00 35.73 73 ASP D N 1
ATOM 3514 C CA . ASP D 1 73 ? 7.402 34.542 -26.394 1.00 37.88 73 ASP D CA 1
ATOM 3515 C C . ASP D 1 73 ? 7.946 35.912 -26.785 1.00 36.23 73 ASP D C 1
ATOM 3516 O O . ASP D 1 73 ? 8.147 36.758 -25.882 1.00 34.42 73 ASP D O 1
ATOM 3521 N N . ASN D 1 74 ? 8.322 36.070 -28.055 1.00 35.62 74 ASN D N 1
ATOM 3522 C CA . ASN D 1 74 ? 8.947 37.326 -28.545 1.00 37.62 74 ASN D CA 1
ATOM 3523 C C . ASN D 1 74 ? 7.989 38.486 -28.235 1.00 37.05 74 ASN D C 1
ATOM 3524 O O . ASN D 1 74 ? 8.475 39.560 -27.820 1.00 35.69 74 ASN D O 1
ATOM 3529 N N . ALA D 1 75 ? 6.678 38.242 -28.314 1.00 43.55 75 ALA D N 1
ATOM 3530 C CA . ALA D 1 75 ? 5.620 39.247 -28.035 1.00 48.25 75 ALA D CA 1
ATOM 3531 C C . ALA D 1 75 ? 5.749 39.758 -26.594 1.00 48.03 75 ALA D C 1
ATOM 3532 O O . ALA D 1 75 ? 5.613 40.982 -26.377 1.00 51.15 75 ALA D O 1
ATOM 3534 N N . LYS D 1 76 ? 5.999 38.873 -25.632 1.00 44.56 76 LYS D N 1
ATOM 3535 C CA . LYS D 1 76 ? 6.043 39.264 -24.202 1.00 43.94 76 LYS D CA 1
ATOM 3536 C C . LYS D 1 76 ? 7.497 39.504 -23.793 1.00 42.53 76 LYS D C 1
ATOM 3537 O O . LYS D 1 76 ? 7.724 39.829 -22.614 1.00 46.77 76 LYS D O 1
ATOM 3543 N N . GLU D 1 77 ? 8.432 39.389 -24.737 1.00 36.03 77 GLU D N 1
ATOM 3544 C CA . GLU D 1 77 ? 9.885 39.595 -24.506 1.00 36.18 77 GLU D CA 1
ATOM 3545 C C . GLU D 1 77 ? 10.305 38.752 -23.291 1.00 34.05 77 GLU D C 1
ATOM 3546 O O . GLU D 1 77 ? 11.020 39.282 -22.394 1.00 34.08 77 GLU D O 1
ATOM 3552 N N . THR D 1 78 ? 9.849 37.503 -23.245 1.00 34.26 78 THR D N 1
ATOM 3553 C CA . THR D 1 78 ? 10.054 36.596 -22.097 1.00 34.68 78 THR D CA 1
ATOM 3554 C C . THR D 1 78 ? 10.579 35.247 -22.594 1.00 34.86 78 THR D C 1
ATOM 3555 O O . THR D 1 78 ? 10.150 34.798 -23.699 1.00 33.67 78 THR D O 1
ATOM 3559 N N . VAL D 1 79 ? 11.499 34.655 -21.831 1.00 30.68 79 VAL D N 1
ATOM 3560 C CA . VAL D 1 79 ? 11.916 33.231 -22.024 1.00 30.98 79 VAL D CA 1
ATOM 3561 C C . VAL D 1 79 ? 11.489 32.470 -20.757 1.00 27.92 79 VAL D C 1
ATOM 3562 O O . VAL D 1 79 ? 11.424 33.067 -19.677 1.00 26.62 79 VAL D O 1
ATOM 3566 N N . TYR D 1 80 ? 11.079 31.222 -20.934 1.00 26.57 80 TYR D N 1
ATOM 3567 C CA . TYR D 1 80 ? 10.520 30.335 -19.890 1.00 27.56 80 TYR D CA 1
ATOM 3568 C C . TYR D 1 80 ? 11.396 29.083 -19.734 1.00 25.38 80 TYR D C 1
ATOM 3569 O O . TYR D 1 80 ? 11.995 28.600 -20.734 1.00 24.12 80 TYR D O 1
ATOM 3578 N N . LEU D 1 81 ? 11.473 28.574 -18.515 1.00 23.32 81 LEU D N 1
ATOM 3579 C CA . LEU D 1 81 ? 12.050 27.235 -18.227 1.00 24.30 81 LEU D CA 1
ATOM 3580 C C . LEU D 1 81 ? 11.021 26.483 -17.394 1.00 23.55 81 LEU D C 1
ATOM 3581 O O . LEU D 1 81 ? 10.917 26.745 -16.186 1.00 24.36 81 LEU D O 1
ATOM 3586 N N . GLN D 1 82 ? 10.260 25.613 -18.047 1.00 24.53 82 GLN D N 1
ATOM 3587 C CA . GLN D 1 82 ? 9.393 24.659 -17.348 1.00 22.77 82 GLN D CA 1
ATOM 3588 C C . GLN D 1 82 ? 10.339 23.604 -16.767 1.00 24.15 82 GLN D C 1
ATOM 3589 O O . GLN D 1 82 ? 11.223 23.091 -17.506 1.00 23.07 82 GLN D O 1
ATOM 3595 N N . MET D 1 83 ? 10.237 23.339 -15.480 1.00 21.88 83 MET D N 1
ATOM 3596 C CA . MET D 1 83 ? 11.108 22.344 -14.805 1.00 24.79 83 MET D CA 1
ATOM 3597 C C . MET D 1 83 ? 10.227 21.291 -14.148 1.00 24.83 83 MET D C 1
ATOM 3598 O O . MET D 1 83 ? 9.520 21.639 -13.161 1.00 21.91 83 MET D O 1
ATOM 3603 N N . ASN D 1 84 ? 10.258 20.054 -14.652 1.00 23.65 84 ASN D N 1
ATOM 3604 C CA . ASN D 1 84 ? 9.479 18.932 -14.066 1.00 24.07 84 ASN D CA 1
ATOM 3605 C C . ASN D 1 84 ? 10.377 17.958 -13.295 1.00 24.82 84 ASN D C 1
ATOM 3606 O O . ASN D 1 84 ? 11.617 17.926 -13.502 1.00 25.96 84 ASN D O 1
ATOM 3611 N N . ASP D 1 85 ? 9.766 17.137 -12.462 1.00 29.38 85 ASP D N 1
ATOM 3612 C CA . ASP D 1 85 ? 10.443 15.969 -11.837 1.00 31.72 85 ASP D CA 1
ATOM 3613 C C . ASP D 1 85 ? 11.670 16.514 -11.091 1.00 30.79 85 ASP D C 1
ATOM 3614 O O . ASP D 1 85 ? 12.812 15.962 -11.241 1.00 26.38 85 ASP D O 1
ATOM 3619 N N . LEU D 1 86 ? 11.470 17.599 -10.331 1.00 27.33 86 LEU D N 1
ATOM 3620 C CA . LEU D 1 86 ? 12.599 18.285 -9.662 1.00 24.66 86 LEU D CA 1
ATOM 3621 C C . LEU D 1 86 ? 13.190 17.360 -8.600 1.00 25.55 86 LEU D C 1
ATOM 3622 O O . LEU D 1 86 ? 12.443 16.618 -7.985 1.00 24.44 86 LEU D O 1
ATOM 3627 N N . LYS D 1 87 ? 14.485 17.487 -8.390 1.00 26.77 87 LYS D N 1
ATOM 3628 C CA . LYS D 1 87 ? 15.256 16.744 -7.372 1.00 32.92 87 LYS D CA 1
ATOM 3629 C C . LYS D 1 87 ? 16.090 17.733 -6.565 1.00 29.01 87 LYS D C 1
ATOM 3630 O O . LYS D 1 87 ? 16.379 18.841 -7.024 1.00 24.71 87 LYS D O 1
ATOM 3636 N N . PRO D 1 88 ? 16.503 17.370 -5.331 1.00 27.29 88 PRO D N 1
ATOM 3637 C CA . PRO D 1 88 ? 17.381 18.233 -4.543 1.00 28.22 88 PRO D CA 1
ATOM 3638 C C . PRO D 1 88 ? 18.663 18.687 -5.271 1.00 26.84 88 PRO D C 1
ATOM 3639 O O . PRO D 1 88 ? 19.037 19.825 -5.088 1.00 25.96 88 PRO D O 1
ATOM 3643 N N . GLU D 1 89 ? 19.232 17.867 -6.158 1.00 28.21 89 GLU D N 1
ATOM 3644 C CA . GLU D 1 89 ? 20.442 18.245 -6.946 1.00 34.02 89 GLU D CA 1
ATOM 3645 C C . GLU D 1 89 ? 20.133 19.398 -7.933 1.00 28.73 89 GLU D C 1
ATOM 3646 O O . GLU D 1 89 ? 21.083 20.024 -8.366 1.00 25.56 89 GLU D O 1
ATOM 3652 N N . ASP D 1 90 ? 18.867 19.687 -8.231 1.00 24.67 90 ASP D N 1
ATOM 3653 C CA . ASP D 1 90 ? 18.440 20.868 -9.039 1.00 24.75 90 ASP D CA 1
ATOM 3654 C C . ASP D 1 90 ? 18.471 22.179 -8.243 1.00 25.03 90 ASP D C 1
ATOM 3655 O O . ASP D 1 90 ? 18.265 23.263 -8.904 1.00 26.81 90 ASP D O 1
ATOM 3660 N N . SER D 1 91 ? 18.666 22.140 -6.907 1.00 24.00 91 SER D N 1
ATOM 3661 C CA . SER D 1 91 ? 18.641 23.329 -6.026 1.00 23.63 91 SER D CA 1
ATOM 3662 C C . SER D 1 91 ? 19.813 24.236 -6.419 1.00 24.02 91 SER D C 1
ATOM 3663 O O . SER D 1 91 ? 20.941 23.735 -6.610 1.00 21.98 91 SER D O 1
ATOM 3666 N N . ALA D 1 92 ? 19.540 25.509 -6.655 1.00 21.23 92 ALA D N 1
ATOM 3667 C CA . ALA D 1 92 ? 20.512 26.441 -7.235 1.00 21.76 92 ALA D CA 1
ATOM 3668 C C . ALA D 1 92 ? 19.862 27.796 -7.456 1.00 21.49 92 ALA D C 1
ATOM 3669 O O . ALA D 1 92 ? 18.625 27.864 -7.459 1.00 22.68 92 ALA D O 1
ATOM 3671 N N . VAL D 1 93 ? 20.697 28.816 -7.645 1.00 23.69 93 VAL D N 1
ATOM 3672 C CA . VAL D 1 93 ? 20.286 30.104 -8.253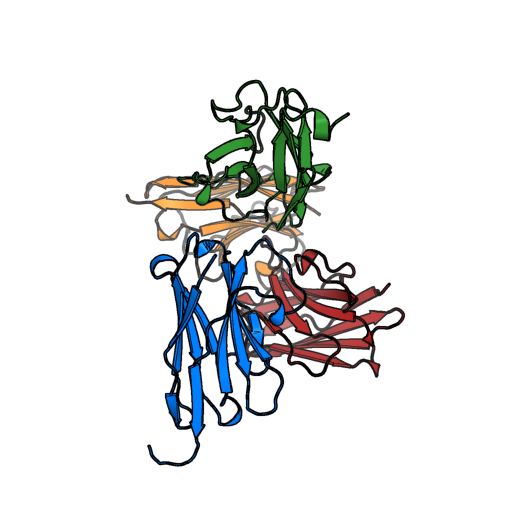 1.00 22.53 93 VAL D CA 1
ATOM 3673 C C . VAL D 1 93 ? 20.265 29.866 -9.760 1.00 20.75 93 VAL D C 1
ATOM 3674 O O . VAL D 1 93 ? 21.332 29.467 -10.315 1.00 22.21 93 VAL D O 1
ATOM 3678 N N . TYR D 1 94 ? 19.112 30.124 -10.388 1.00 22.08 94 TYR D N 1
ATOM 3679 C CA . TYR D 1 94 ? 18.905 30.018 -11.855 1.00 20.91 94 TYR D CA 1
ATOM 3680 C C . TYR D 1 94 ? 19.059 31.417 -12.477 1.00 22.77 94 TYR D C 1
ATOM 3681 O O . TYR D 1 94 ? 18.463 32.408 -11.966 1.00 22.24 94 TYR D O 1
ATOM 3690 N N . TYR D 1 95 ? 19.824 31.483 -13.559 1.00 22.26 95 TYR D N 1
ATOM 3691 C CA . TYR D 1 95 ? 20.236 32.720 -14.250 1.00 24.75 95 TYR D CA 1
ATOM 3692 C C . TYR D 1 95 ? 19.787 32.629 -15.709 1.00 25.88 95 TYR D C 1
ATOM 3693 O O . TYR D 1 95 ? 19.994 31.555 -16.393 1.00 22.79 95 TYR D O 1
ATOM 3702 N N . CYS D 1 96 ? 19.248 33.729 -16.236 1.00 25.28 96 CYS D N 1
ATOM 3703 C CA . CYS D 1 96 ? 19.127 33.830 -17.707 1.00 27.08 96 CYS D CA 1
ATOM 3704 C C . CYS D 1 96 ? 20.161 34.838 -18.221 1.00 29.33 96 CYS D C 1
ATOM 3705 O O . CYS D 1 96 ? 20.610 35.732 -17.456 1.00 26.85 96 CYS D O 1
ATOM 3708 N N . ALA D 1 97 ? 20.633 34.590 -19.429 1.00 24.40 97 ALA D N 1
ATOM 3709 C CA . ALA D 1 97 ? 21.667 35.420 -20.072 1.00 27.51 97 ALA D CA 1
ATOM 3710 C C . ALA D 1 97 ? 21.308 35.571 -21.540 1.00 26.88 97 ALA D C 1
ATOM 3711 O O . ALA D 1 97 ? 20.653 34.649 -22.083 1.00 28.11 97 ALA D O 1
ATOM 3713 N N . ALA D 1 98 ? 21.717 36.687 -22.147 1.00 29.74 98 ALA D N 1
ATOM 3714 C CA . ALA D 1 98 ? 21.399 37.013 -23.554 1.00 30.64 98 ALA D CA 1
ATOM 3715 C C . ALA D 1 98 ? 22.675 37.433 -24.290 1.00 34.65 98 ALA D C 1
ATOM 3716 O O . ALA D 1 98 ? 23.616 37.955 -23.652 1.00 33.64 98 ALA D O 1
ATOM 3718 N N . LYS D 1 99 ? 22.711 37.174 -25.594 1.00 33.42 99 LYS D N 1
ATOM 3719 C CA . LYS D 1 99 ? 23.794 37.646 -26.491 1.00 34.66 99 LYS D CA 1
ATOM 3720 C C . LYS D 1 99 ? 23.183 37.822 -27.876 1.00 39.07 99 LYS D C 1
ATOM 3721 O O . LYS D 1 99 ? 22.147 37.166 -28.165 1.00 31.88 99 LYS D O 1
ATOM 3727 N N . ASP D 1 100 ? 23.789 38.677 -28.701 1.00 41.91 100 ASP D N 1
ATOM 3728 C CA . ASP D 1 100 ? 23.312 38.855 -30.091 1.00 40.90 100 ASP D CA 1
ATOM 3729 C C . ASP D 1 100 ? 23.528 37.528 -30.832 1.00 36.98 100 ASP D C 1
ATOM 3730 O O . ASP D 1 100 ? 24.606 36.933 -30.707 1.00 36.80 100 ASP D O 1
ATOM 3735 N N . ALA D 1 101 ? 22.505 37.054 -31.546 1.00 41.06 101 ALA D N 1
ATOM 3736 C CA . ALA D 1 101 ? 22.526 35.766 -32.276 1.00 42.34 101 ALA D CA 1
ATOM 3737 C C . ALA D 1 101 ? 23.675 35.747 -33.298 1.00 44.20 101 ALA D C 1
ATOM 3738 O O . ALA D 1 101 ? 24.130 34.668 -33.629 1.00 50.24 101 ALA D O 1
ATOM 3740 N N . SER D 1 102 ? 24.155 36.903 -33.759 1.00 46.11 102 SER D N 1
ATOM 3741 C CA . SER D 1 102 ? 25.266 37.014 -34.745 1.00 49.98 102 SER D CA 1
ATOM 3742 C C . SER D 1 102 ? 26.628 36.878 -34.053 1.00 54.42 102 SER D C 1
ATOM 3743 O O . SER D 1 102 ? 27.644 36.761 -34.764 1.00 56.43 102 SER D O 1
ATOM 3746 N N . VAL D 1 103 ? 26.667 36.902 -32.720 1.00 51.50 103 VAL D N 1
ATOM 3747 C CA . VAL D 1 103 ? 27.947 36.836 -31.965 1.00 51.43 103 VAL D CA 1
ATOM 3748 C C . VAL D 1 103 ? 28.154 35.393 -31.524 1.00 49.36 103 VAL D C 1
ATOM 3749 O O . VAL D 1 103 ? 27.229 34.796 -30.948 1.00 49.18 103 VAL D O 1
ATOM 3753 N N . THR D 1 104 ? 29.333 34.852 -31.776 1.00 44.14 104 THR D N 1
ATOM 3754 C CA . THR D 1 104 ? 29.700 33.523 -31.251 1.00 47.97 104 THR D CA 1
ATOM 3755 C C . THR D 1 104 ? 30.657 33.787 -30.092 1.00 44.67 104 THR D C 1
ATOM 3756 O O . THR D 1 104 ? 31.461 34.708 -30.199 1.00 45.14 104 THR D O 1
ATOM 3760 N N . VAL D 1 105 ? 30.503 33.053 -29.001 1.00 42.00 105 VAL D N 1
ATOM 3761 C CA . VAL D 1 105 ? 31.314 33.219 -27.764 1.00 48.27 105 VAL D CA 1
ATOM 3762 C C . VAL D 1 105 ? 31.947 31.872 -27.406 1.00 45.81 105 VAL D C 1
ATOM 3763 O O . VAL D 1 105 ? 31.358 30.824 -27.727 1.00 44.10 105 VAL D O 1
ATOM 3767 N N . ALA D 1 106 ? 33.120 31.919 -26.774 1.00 48.60 106 ALA D N 1
ATOM 3768 C CA . ALA D 1 106 ? 33.851 30.741 -26.256 1.00 50.00 106 ALA D CA 1
ATOM 3769 C C . ALA D 1 106 ? 32.958 29.968 -25.278 1.00 54.97 106 ALA D C 1
ATOM 3770 O O . ALA D 1 106 ? 32.935 28.722 -25.356 1.00 51.78 106 ALA D O 1
ATOM 3772 N N . THR D 1 107 ? 32.218 30.684 -24.420 1.00 51.30 107 THR D N 1
ATOM 3773 C CA . THR D 1 107 ? 31.456 30.102 -23.286 1.00 49.09 107 THR D CA 1
ATOM 3774 C C . THR D 1 107 ? 30.193 30.920 -22.963 1.00 47.47 107 THR D C 1
ATOM 3775 O O . THR D 1 107 ? 30.176 32.155 -23.190 1.00 44.02 107 THR D O 1
ATOM 3779 N N . ILE D 1 108 ? 29.188 30.256 -22.395 1.00 44.87 108 ILE D N 1
ATOM 3780 C CA . ILE D 1 108 ? 27.960 30.876 -21.803 1.00 45.71 108 ILE D CA 1
ATOM 3781 C C . ILE D 1 108 ? 28.368 32.057 -20.917 1.00 39.54 108 ILE D C 1
ATOM 3782 O O . ILE D 1 108 ? 27.646 33.077 -20.908 1.00 40.96 108 ILE D O 1
ATOM 3787 N N . GLU D 1 109 ? 29.478 31.929 -20.196 1.00 40.34 109 GLU D N 1
ATOM 3788 C CA . GLU D 1 109 ? 29.997 32.990 -19.287 1.00 41.31 109 GLU D CA 1
ATOM 3789 C C . GLU D 1 109 ? 30.386 34.243 -20.094 1.00 43.51 109 GLU D C 1
ATOM 3790 O O . GLU D 1 109 ? 30.516 35.309 -19.483 1.00 36.54 109 GLU D O 1
ATOM 3796 N N . ASP D 1 110 ? 30.540 34.158 -21.416 1.00 42.71 110 ASP D N 1
ATOM 3797 C CA . ASP D 1 110 ? 30.878 35.345 -22.249 1.00 43.50 110 ASP D CA 1
ATOM 3798 C C . ASP D 1 110 ? 29.602 36.018 -22.786 1.00 40.11 110 ASP D C 1
ATOM 3799 O O . ASP D 1 110 ? 29.745 37.107 -23.378 1.00 39.93 110 ASP D O 1
ATOM 3804 N N . TYR D 1 111 ? 28.395 35.481 -22.549 1.00 34.48 111 TYR D N 1
ATOM 3805 C CA . TYR D 1 111 ? 27.142 36.238 -22.840 1.00 33.40 111 TYR D CA 1
ATOM 3806 C C . TYR D 1 111 ? 27.248 37.566 -22.099 1.00 34.88 111 TYR D C 1
ATOM 3807 O O . TYR D 1 111 ? 27.641 37.598 -20.935 1.00 36.76 111 TYR D O 1
ATOM 3816 N N . PRO D 1 112 ? 27.011 38.702 -22.778 1.00 34.10 112 PRO D N 1
ATOM 3817 C CA . PRO D 1 112 ? 27.135 40.015 -22.144 1.00 33.32 112 PRO D CA 1
ATOM 3818 C C . PRO D 1 112 ? 26.024 40.440 -21.173 1.00 31.68 112 PRO D C 1
ATOM 3819 O O . PRO D 1 112 ? 26.338 41.133 -20.241 1.00 34.54 112 PRO D O 1
ATOM 3823 N N . TYR D 1 113 ? 24.794 39.961 -21.318 1.00 31.96 113 TYR D N 1
ATOM 3824 C CA . TYR D 1 113 ? 23.628 40.408 -20.510 1.00 32.43 113 TYR D CA 1
ATOM 3825 C C . TYR D 1 113 ? 23.135 39.277 -19.597 1.00 33.96 113 TYR D C 1
ATOM 3826 O O . TYR D 1 113 ? 22.714 38.211 -20.120 1.00 28.99 113 TYR D O 1
ATOM 3835 N N . TRP D 1 114 ? 23.169 39.510 -18.282 1.00 32.06 114 TRP D N 1
ATOM 3836 C CA . TRP D 1 114 ? 22.778 38.529 -17.231 1.00 30.69 114 TRP D CA 1
ATOM 3837 C C . TRP D 1 114 ? 21.670 39.086 -16.346 1.00 29.55 114 TRP D C 1
ATOM 3838 O O . TRP D 1 114 ? 21.761 40.259 -15.934 1.00 30.19 114 TRP D O 1
ATOM 3849 N N . GLY D 1 115 ? 20.714 38.239 -15.976 1.00 28.39 115 GLY D N 1
ATOM 3850 C CA . GLY D 1 115 ? 19.833 38.532 -14.828 1.00 28.90 115 GLY D CA 1
ATOM 3851 C C . GLY D 1 115 ? 20.582 38.426 -13.503 1.00 29.24 115 GLY D C 1
ATOM 3852 O O . GLY D 1 115 ? 21.765 38.022 -13.511 1.00 32.23 115 GLY D O 1
ATOM 3853 N N . ARG D 1 116 ? 19.890 38.719 -12.397 1.00 32.24 116 ARG D N 1
ATOM 3854 C CA . ARG D 1 116 ? 20.403 38.638 -11.013 1.00 32.62 116 ARG D CA 1
ATOM 3855 C C . ARG D 1 116 ? 20.124 37.251 -10.441 1.00 32.65 116 ARG D C 1
ATOM 3856 O O . ARG D 1 116 ? 20.662 36.939 -9.378 1.00 32.32 116 ARG D O 1
ATOM 3864 N N . GLY D 1 117 ? 19.280 36.457 -11.105 1.00 27.60 117 GLY D N 1
ATOM 3865 C CA . GLY D 1 117 ? 18.993 35.076 -10.686 1.00 26.79 117 GLY D CA 1
ATOM 3866 C C . GLY D 1 117 ? 17.702 34.942 -9.908 1.00 25.82 117 GLY D C 1
ATOM 3867 O O . GLY D 1 117 ? 17.229 35.919 -9.341 1.00 28.84 117 GLY D O 1
ATOM 3868 N N . THR D 1 118 ? 17.169 33.727 -9.819 1.00 24.08 118 THR D N 1
ATOM 3869 C CA . THR D 1 118 ? 16.018 33.384 -8.955 1.00 24.56 118 THR D CA 1
ATOM 3870 C C . THR D 1 118 ? 16.367 32.066 -8.248 1.00 24.30 118 THR D C 1
ATOM 3871 O O . THR D 1 118 ? 16.991 31.199 -8.899 1.00 22.80 118 THR D O 1
ATOM 3875 N N . GLN D 1 119 ? 16.021 31.952 -6.964 1.00 24.12 119 GLN D N 1
ATOM 3876 C CA . GLN D 1 119 ? 16.412 30.839 -6.067 1.00 26.59 119 GLN D CA 1
ATOM 3877 C C . GLN D 1 119 ? 15.418 29.699 -6.261 1.00 24.13 119 GLN D C 1
ATOM 3878 O O . GLN D 1 119 ? 14.194 29.906 -6.171 1.00 23.03 119 GLN D O 1
ATOM 3884 N N . VAL D 1 120 ? 15.947 28.530 -6.540 1.00 21.96 120 VAL D N 1
ATOM 3885 C CA . VAL D 1 120 ? 15.145 27.289 -6.592 1.00 23.05 120 VAL D CA 1
ATOM 3886 C C . VAL D 1 120 ? 15.722 26.341 -5.553 1.00 24.35 120 VAL D C 1
ATOM 3887 O O . VAL D 1 120 ? 16.914 26.003 -5.651 1.00 22.92 120 VAL D O 1
ATOM 3891 N N . THR D 1 121 ? 14.905 25.940 -4.589 1.00 24.51 121 THR D N 1
ATOM 3892 C CA . THR D 1 121 ? 15.298 24.970 -3.547 1.00 25.19 121 THR D CA 1
ATOM 3893 C C . THR D 1 121 ? 14.318 23.810 -3.633 1.00 25.30 121 THR D C 1
ATOM 3894 O O . THR D 1 121 ? 13.106 24.058 -3.587 1.00 25.51 121 THR D O 1
ATOM 3898 N N . VAL D 1 122 ? 14.832 22.597 -3.802 1.00 22.56 122 VAL D N 1
ATOM 3899 C CA . VAL D 1 122 ? 14.000 21.372 -3.905 1.00 24.51 122 VAL D CA 1
ATOM 3900 C C . VAL D 1 122 ? 14.292 20.536 -2.652 1.00 28.71 122 VAL D C 1
ATOM 3901 O O . VAL D 1 122 ? 15.473 20.234 -2.404 1.00 26.93 122 VAL D O 1
ATOM 3905 N N . SER D 1 123 ? 13.241 20.154 -1.949 1.00 27.82 123 SER D N 1
ATOM 3906 C CA . SER D 1 123 ? 13.387 19.489 -0.642 1.00 31.30 123 SER D CA 1
ATOM 3907 C C . SER D 1 123 ? 12.536 18.224 -0.548 1.00 35.27 123 SER D C 1
ATOM 3908 O O . SER D 1 123 ? 11.390 18.259 -0.931 1.00 35.47 123 SER D O 1
ATOM 3911 N N . SER D 1 124 ? 13.138 17.160 -0.035 1.00 33.46 124 SER D N 1
ATOM 3912 C CA . SER D 1 124 ? 12.457 15.881 0.287 1.00 40.77 124 SER D CA 1
ATOM 3913 C C . SER D 1 124 ? 12.003 15.887 1.758 1.00 43.36 124 SER D C 1
ATOM 3914 O O . SER D 1 124 ? 11.518 14.830 2.205 1.00 43.61 124 SER D O 1
ATOM 3917 N N . GLU D 1 125 ? 12.138 17.028 2.445 1.00 39.02 125 GLU D N 1
ATOM 3918 C CA . GLU D 1 125 ? 11.773 17.180 3.879 1.00 42.53 125 GLU D CA 1
ATOM 3919 C C . GLU D 1 125 ? 10.933 18.446 4.110 1.00 41.76 125 GLU D C 1
ATOM 3920 O O . GLU D 1 125 ? 9.829 18.487 3.625 1.00 45.29 125 GLU D O 1
ATOM 3926 N N . ASN D 1 126 ? 11.461 19.439 4.821 1.00 43.38 126 ASN D N 1
ATOM 3927 C CA . ASN D 1 126 ? 10.669 20.642 5.197 1.00 47.96 126 ASN D CA 1
ATOM 3928 C C . ASN D 1 126 ? 10.494 21.658 4.054 1.00 52.16 126 ASN D C 1
ATOM 3929 O O . ASN D 1 126 ? 11.324 21.647 3.166 1.00 44.69 126 ASN D O 1
ATOM 3934 N N . LEU D 1 127 ? 9.426 22.480 4.118 1.00 52.65 127 LEU D N 1
ATOM 3935 C CA . LEU D 1 127 ? 8.868 23.317 3.013 1.00 53.15 127 LEU D CA 1
ATOM 3936 C C . LEU D 1 127 ? 8.093 24.546 3.524 1.00 48.42 127 LEU D C 1
ATOM 3937 O O . LEU D 1 127 ? 8.161 25.588 2.908 1.00 49.19 127 LEU D O 1
ATOM 3942 N N . TYR D 1 128 ? 7.329 24.362 4.587 1.00 49.75 128 TYR D N 1
ATOM 3943 C CA . TYR D 1 128 ? 6.317 25.278 5.184 1.00 48.42 128 TYR D CA 1
ATOM 3944 C C . TYR D 1 128 ? 6.846 25.826 6.511 1.00 56.67 128 TYR D C 1
ATOM 3945 O O . TYR D 1 128 ? 7.117 25.028 7.444 1.00 64.49 128 TYR D O 1
ATOM 3954 N N . PHE D 1 129 ? 6.969 27.151 6.604 1.00 56.45 129 PHE D N 1
ATOM 3955 C CA . PHE D 1 129 ? 7.453 27.857 7.819 1.00 61.87 129 PHE D CA 1
ATOM 3956 C C . PHE D 1 129 ? 6.321 27.854 8.860 1.00 65.91 129 PHE D C 1
ATOM 3957 O O . PHE D 1 129 ? 5.154 28.065 8.457 1.00 63.65 129 PHE D O 1
ATOM 3965 N N . GLN D 1 130 ? 6.668 27.563 10.129 1.00 69.73 130 GLN D N 1
ATOM 3966 C CA . GLN D 1 130 ? 5.775 27.412 11.319 1.00 69.61 130 GLN D CA 1
ATOM 3967 C C . GLN D 1 130 ? 4.485 26.666 10.939 1.00 78.37 130 GLN D C 1
ATOM 3968 O O . GLN D 1 130 ? 3.862 25.937 11.730 1.00 72.25 130 GLN D O 1
#